Protein AF-0000000080646932 (afdb_homodimer)

Radius of gyration: 23.64 Å; Cα contacts (8 Å, |Δi|>4): 1226; chains: 2; bounding box: 47×70×64 Å

Secondary structure (DSSP, 8-state):
--EEEEEEE-SSEEEEEEEETTTTEESS--EEEEPPSS--HHHHHHHHHHHHHHTTPPTT--EEEEESS-EETTEE---SSS-GGGTT-BHHHHHHHHH----EEEEHHHHHHHHHHHTSTTTT--SEEEEEEESSSEEEEEEETTEEETT--GGG-EETTEETHHHHSHHHHHHTT--HHHHHHHHHHHHHHHHHHH--SEEEEESGGGGGGGGTGGG---SS-EEE-SSGGGHHHHHHHHHHHHT-/--EEEEEEE-SSEEEEEEEETTT--BSS--EEEEPPSS--HHHHHHHHHHHHHHTTPPTT--EEEEESS-EETTEE---SSS-GGGTT-BHHHHHHHHH----EEEEHHHHHHHHHHHTSTTTT--SEEEEEEESSSEEEEEEETTEEETT--GGG-EETTEETHHHHSHHHHHHTT--HHHHHHHHHHHHHHHHHHH--SEEEEESGGGGGGGGTGGG---SS-EEE-SSGGGHHHHHHHHHHHHT-

Sequence (496 aa):
MALAFGVDVGGSGIKGALVDLETGELAQERQKIKTPIPATPKAVAEVIGELIRKCEVPEGTPIGVALPAPQRHGTVMFMANLDQSWVGVNVCDAIEKYTGYKVRSVNDADAAGYAEVAYGAAKDNHGVVIVTTLGTGIGSALVVDGVLVPNTELGHIEIDGHDAEQKAAASVREKKKLSWDKWAKRLQKYYSTLQMLFTPDLFVVGGGVSRHHEKFLPKLDLKTPIKPAELRNTAGIVGAAILAAKDKMALAFGVDVGGSGIKGALVDLETGELAQERQKIKTPIPATPKAVAEVIGELIRKCEVPEGTPIGVALPAPQRHGTVMFMANLDQSWVGVNVCDAIEKYTGYKVRSVNDADAAGYAEVAYGAAKDNHGVVIVTTLGTGIGSALVVDGVLVPNTELGHIEIDGHDAEQKAAASVREKKKLSWDKWAKRLQKYYSTLQMLFTPDLFVVGGGVSRHHEKFLPKLDLKTPIKPAELRNTAGIVGAAILAAKDK

InterPro domains:
  IPR000600 ROK family [PF00480] (5-161)
  IPR000600 ROK family [PTHR18964] (4-161)
  IPR043129 ATPase, nucleotide binding domain [SSF53067] (3-245)

pLDDT: mean 96.82, std 3.85, range [59.06, 98.88]

Nearest PDB structures (foldseek):
  1woq-assembly2_B  TM=9.265E-01  e=1.855E-34  Arthrobacter sp. KM
  5nck-assembly1_B  TM=8.234E-01  e=1.444E-19  Fusobacterium nucleatum
  5f7q-assembly1_J  TM=8.343E-01  e=3.628E-16  Listeria monocytogenes EGD-e
  5f7q-assembly1_C  TM=8.175E-01  e=3.034E-15  Listeria monocytogenes EGD-e
  5f7p-assembly1_A  TM=8.030E-01  e=5.587E-14  Listeria monocytogenes EGD-e

Structure (mmCIF, N/CA/C/O backbone):
data_AF-0000000080646932-model_v1
#
loop_
_entity.id
_entity.type
_entity.pdbx_description
1 polymer 'Polyphosphate glucokinase'
#
loop_
_atom_site.group_PDB
_atom_site.id
_atom_site.type_symbol
_atom_site.label_atom_id
_atom_site.label_alt_id
_atom_site.label_comp_id
_atom_site.label_asym_id
_atom_site.label_entity_id
_atom_site.label_seq_id
_atom_site.pdbx_PDB_ins_code
_atom_site.Cartn_x
_atom_site.Cartn_y
_atom_site.Cartn_z
_atom_site.occupancy
_atom_site.B_iso_or_equiv
_atom_site.auth_seq_id
_atom_site.auth_comp_id
_atom_site.auth_asym_id
_atom_site.auth_atom_id
_atom_site.pdbx_PDB_model_num
ATOM 1 N N . MET A 1 1 ? 6.277 8.961 32.375 1 67.75 1 MET A N 1
ATOM 2 C CA . MET A 1 1 ? 5.387 8.914 31.234 1 67.75 1 MET A CA 1
ATOM 3 C C . MET A 1 1 ? 6.16 9.148 29.938 1 67.75 1 MET A C 1
ATOM 5 O O . MET A 1 1 ? 6.996 10.047 29.859 1 67.75 1 MET A O 1
ATOM 9 N N . ALA A 1 2 ? 5.984 8.141 28.922 1 90 2 ALA A N 1
ATOM 10 C CA . ALA A 1 2 ? 6.75 8.328 27.688 1 90 2 ALA A CA 1
ATOM 11 C C . ALA A 1 2 ? 6.117 9.391 26.797 1 90 2 ALA A C 1
ATOM 13 O O . ALA A 1 2 ? 4.914 9.344 26.516 1 90 2 ALA A O 1
ATOM 14 N N . LEU A 1 3 ? 6.758 10.594 26.688 1 96.75 3 LEU A N 1
ATOM 15 C CA . LEU A 1 3 ? 6.258 11.734 25.922 1 96.75 3 LEU A CA 1
ATOM 16 C C . LEU A 1 3 ? 6.996 11.867 24.594 1 96.75 3 LEU A C 1
ATOM 18 O O . LEU A 1 3 ? 8.148 11.453 24.484 1 96.75 3 LEU A O 1
ATOM 22 N N . ALA A 1 4 ? 6.258 12.375 23.688 1 98.56 4 ALA A N 1
ATOM 23 C CA . ALA A 1 4 ? 6.816 12.844 22.422 1 98.56 4 ALA A CA 1
ATOM 24 C C . ALA A 1 4 ? 6.133 14.133 21.969 1 98.56 4 ALA A C 1
ATOM 26 O O . ALA A 1 4 ? 5.047 14.469 22.438 1 98.56 4 ALA A O 1
ATOM 27 N N . PHE A 1 5 ? 6.801 14.891 21.234 1 98.69 5 PHE A N 1
ATOM 28 C CA . PHE A 1 5 ? 6.258 16.141 20.719 1 98.69 5 PHE A CA 1
ATOM 29 C C . PHE A 1 5 ? 5.906 16.016 19.25 1 98.69 5 PHE A C 1
ATOM 31 O O . PHE A 1 5 ? 6.723 15.562 18.438 1 98.69 5 PHE A O 1
ATOM 38 N N . GLY A 1 6 ? 4.664 16.328 18.891 1 98.81 6 GLY A N 1
ATOM 39 C CA . GLY A 1 6 ? 4.215 16.297 17.5 1 98.81 6 GLY A CA 1
ATOM 40 C C . GLY A 1 6 ? 3.943 17.688 16.938 1 98.81 6 GLY A C 1
ATOM 41 O O . GLY A 1 6 ? 3.422 18.547 17.641 1 98.81 6 GLY A O 1
ATOM 42 N N . VAL A 1 7 ? 4.34 17.891 15.734 1 98.81 7 VAL A N 1
ATOM 43 C CA . VAL A 1 7 ? 4.062 19.109 14.992 1 98.81 7 VAL A CA 1
ATOM 44 C C . VAL A 1 7 ? 3.311 18.781 13.711 1 98.81 7 VAL A C 1
ATOM 46 O O . VAL A 1 7 ? 3.695 17.859 12.977 1 98.81 7 VAL A O 1
ATOM 49 N N . ASP A 1 8 ? 2.254 19.438 13.461 1 98.44 8 ASP A N 1
ATOM 50 C CA . ASP A 1 8 ? 1.475 19.344 12.234 1 98.44 8 ASP A CA 1
ATOM 51 C C . ASP A 1 8 ? 1.562 20.625 11.414 1 98.44 8 ASP A C 1
ATOM 53 O O . ASP A 1 8 ? 1.008 21.656 11.805 1 98.44 8 ASP A O 1
ATOM 57 N N . VAL A 1 9 ? 2.215 20.594 10.32 1 98.19 9 VAL A N 1
ATOM 58 C CA . VAL A 1 9 ? 2.422 21.75 9.469 1 98.19 9 VAL A CA 1
ATOM 59 C C . VAL A 1 9 ? 1.3 21.844 8.438 1 98.19 9 VAL A C 1
ATOM 61 O O . VAL A 1 9 ? 1.138 20.953 7.605 1 98.19 9 VAL A O 1
ATOM 64 N N . GLY A 1 10 ? 0.537 22.859 8.492 1 94.31 10 GLY A N 1
ATOM 65 C CA . GLY A 1 10 ? -0.509 23.141 7.52 1 94.31 10 GLY A CA 1
ATOM 66 C C . GLY A 1 10 ? -0.288 24.422 6.746 1 94.31 10 GLY A C 1
ATOM 67 O O . GLY A 1 10 ? 0.668 25.156 7.012 1 94.31 10 GLY A O 1
ATOM 68 N N . GLY A 1 11 ? -1.169 24.641 5.781 1 90.38 11 GLY A N 1
ATOM 69 C CA . GLY A 1 11 ? -1.072 25.844 4.977 1 90.38 11 GLY A CA 1
ATOM 70 C C . GLY A 1 11 ? -1.413 27.109 5.746 1 90.38 11 GLY A C 1
ATOM 71 O O . GLY A 1 11 ? -0.863 28.188 5.473 1 90.38 11 GLY A O 1
ATOM 72 N N . SER A 1 12 ? -2.248 27.062 6.727 1 91.75 12 SER A N 1
ATOM 73 C CA . SER A 1 12 ? -2.736 28.234 7.43 1 91.75 12 SER A CA 1
ATOM 74 C C . SER A 1 12 ? -2.135 28.328 8.828 1 91.75 12 SER A C 1
ATOM 76 O O . SER A 1 12 ? -2.143 29.406 9.438 1 91.75 12 SER A O 1
ATOM 78 N N . GLY A 1 13 ? -1.638 27.188 9.25 1 96.62 13 GLY A N 1
ATOM 79 C CA . GLY A 1 13 ? -1.082 27.188 10.594 1 96.62 13 GLY A CA 1
ATOM 80 C C . GLY A 1 13 ? -0.232 25.969 10.883 1 96.62 13 GLY A C 1
ATOM 81 O O . GLY A 1 13 ? -0.413 24.906 10.266 1 96.62 13 GLY A O 1
ATOM 82 N N . ILE A 1 14 ? 0.621 26.141 11.75 1 98.44 14 ILE A N 1
ATOM 83 C CA . ILE A 1 14 ? 1.474 25.078 12.273 1 98.44 14 ILE A CA 1
ATOM 84 C C . ILE A 1 14 ? 1.146 24.828 13.742 1 98.44 14 ILE A C 1
ATOM 86 O O . ILE A 1 14 ? 1.17 25.766 14.562 1 98.44 14 ILE A O 1
ATOM 90 N N . LYS A 1 15 ? 0.752 23.562 14.062 1 98.31 15 LYS A N 1
ATOM 91 C CA . LYS A 1 15 ? 0.301 23.203 15.406 1 98.31 15 LYS A CA 1
ATOM 92 C C . LYS A 1 15 ? 1.26 22.219 16.062 1 98.31 15 LYS A C 1
ATOM 94 O O . LYS A 1 15 ? 1.889 21.406 15.375 1 98.31 15 LYS A O 1
ATOM 99 N N . GLY A 1 16 ? 1.363 22.344 17.344 1 98.56 16 GLY A N 1
ATOM 100 C CA . GLY A 1 16 ? 2.225 21.422 18.078 1 98.56 16 GLY A CA 1
ATOM 101 C C . GLY A 1 16 ? 1.773 21.188 19.5 1 98.56 16 GLY A C 1
ATOM 102 O O . GLY A 1 16 ? 1.128 22.047 20.109 1 98.56 16 GLY A O 1
ATOM 103 N N . ALA A 1 17 ? 2.096 20.047 19.969 1 98.62 17 ALA A N 1
ATOM 104 C CA . ALA A 1 17 ? 1.792 19.719 21.359 1 98.62 17 ALA A CA 1
ATOM 105 C C . ALA A 1 17 ? 2.568 18.484 21.812 1 98.62 17 ALA A C 1
ATOM 107 O O . ALA A 1 17 ? 2.979 17.656 21 1 98.62 17 ALA A O 1
ATOM 108 N N . LEU A 1 18 ? 2.77 18.391 23.109 1 98.44 18 LEU A N 1
ATOM 109 C CA . LEU A 1 18 ? 3.264 17.156 23.719 1 98.44 18 LEU A CA 1
ATOM 110 C C . LEU A 1 18 ? 2.176 16.094 23.734 1 98.44 18 LEU A C 1
ATOM 112 O O . LEU A 1 18 ? 1.009 16.391 24 1 98.44 18 LEU A O 1
ATOM 116 N N . VAL A 1 19 ? 2.57 14.859 23.469 1 98.5 19 VAL A N 1
ATOM 117 C CA . VAL A 1 19 ? 1.638 13.742 23.406 1 98.5 19 VAL A CA 1
ATOM 118 C C . VAL A 1 19 ? 2.047 12.664 24.406 1 98.5 19 VAL A C 1
ATOM 120 O O . VAL A 1 19 ? 3.221 12.297 24.484 1 98.5 19 VAL A O 1
ATOM 123 N N . ASP A 1 20 ? 1.083 12.242 25.219 1 98 20 ASP A N 1
ATOM 124 C CA . ASP A 1 20 ? 1.279 11.055 26.047 1 98 20 ASP A CA 1
ATOM 125 C C . ASP A 1 20 ? 1.264 9.781 25.203 1 98 20 ASP A C 1
ATOM 127 O O . ASP A 1 20 ? 0.226 9.406 24.656 1 98 20 ASP A O 1
ATOM 131 N N . LEU A 1 21 ? 2.344 9.031 25.156 1 97.5 21 LEU A N 1
ATOM 132 C CA . LEU A 1 21 ? 2.504 7.922 24.219 1 97.5 21 LEU A CA 1
ATOM 133 C C . LEU A 1 21 ? 1.759 6.688 24.719 1 97.5 21 LEU A C 1
ATOM 135 O O . LEU A 1 21 ? 1.559 5.73 23.969 1 97.5 21 LEU A O 1
ATOM 139 N N . GLU A 1 22 ? 1.336 6.684 25.875 1 96.44 22 GLU A N 1
ATOM 140 C CA . GLU A 1 22 ? 0.562 5.562 26.406 1 96.44 22 GLU A CA 1
ATOM 141 C C . GLU A 1 22 ? -0.905 5.664 26 1 96.44 22 GLU A C 1
ATOM 143 O O . GLU A 1 22 ? -1.52 4.664 25.625 1 96.44 22 GLU A O 1
ATOM 148 N N . THR A 1 23 ? -1.394 6.91 26.016 1 96.19 23 THR A N 1
ATOM 149 C CA . THR A 1 23 ? -2.826 7.09 25.812 1 96.19 23 THR A CA 1
ATOM 150 C C . THR A 1 23 ? -3.109 7.66 24.422 1 96.19 23 THR A C 1
ATOM 152 O O . THR A 1 23 ? -4.234 7.574 23.938 1 96.19 23 THR A O 1
ATOM 155 N N . GLY A 1 24 ? -2.154 8.312 23.844 1 96.69 24 GLY A N 1
ATOM 156 C CA . GLY A 1 24 ? -2.371 9 22.578 1 96.69 24 GLY A CA 1
ATOM 157 C C . GLY A 1 24 ? -3.045 10.352 22.75 1 96.69 24 GLY A C 1
ATOM 158 O O . GLY A 1 24 ? -3.471 10.969 21.766 1 96.69 24 GLY A O 1
ATOM 159 N N . GLU A 1 25 ? -3.107 10.82 23.984 1 97.38 25 GLU A N 1
ATOM 160 C CA . GLU A 1 25 ? -3.736 12.102 24.266 1 97.38 25 GLU A CA 1
ATOM 161 C C . GLU A 1 25 ? -2.699 13.227 24.328 1 97.38 25 GLU A C 1
ATOM 163 O O . GLU A 1 25 ? -1.539 12.984 24.672 1 97.38 25 GLU A O 1
ATOM 168 N N . LEU A 1 26 ? -3.17 14.422 24 1 97.81 26 LEU A N 1
ATOM 169 C CA . LEU A 1 26 ? -2.295 15.57 24.188 1 97.81 26 LEU A CA 1
ATOM 170 C C . LEU A 1 26 ? -2.01 15.781 25.672 1 97.81 26 LEU A C 1
ATOM 172 O O . LEU A 1 26 ? -2.924 15.734 26.5 1 97.81 26 LEU A O 1
ATOM 176 N N . ALA A 1 27 ? -0.793 15.984 25.984 1 96.81 27 ALA A N 1
ATOM 177 C CA . ALA A 1 27 ? -0.388 16.188 27.375 1 96.81 27 ALA A CA 1
ATOM 178 C C . ALA A 1 27 ? -0.479 17.672 27.75 1 96.81 27 ALA A C 1
ATOM 180 O O . ALA A 1 27 ? -0.272 18.031 28.906 1 96.81 27 ALA A O 1
ATOM 181 N N . GLN A 1 28 ? -0.769 18.531 26.812 1 95.88 28 GLN A N 1
ATOM 182 C CA . GLN A 1 28 ? -0.961 19.969 26.969 1 95.88 28 GLN A CA 1
ATOM 183 C C . GLN A 1 28 ? -1.834 20.531 25.844 1 95.88 28 GLN A C 1
ATOM 185 O O . GLN A 1 28 ? -2.119 19.828 24.875 1 95.88 28 GLN A O 1
ATOM 190 N N . GLU A 1 29 ? -2.26 21.703 26.094 1 95.5 29 GLU A N 1
ATOM 191 C CA . GLU A 1 29 ? -2.986 22.375 25.016 1 95.5 29 GLU A CA 1
ATOM 192 C C . GLU A 1 29 ? -2.098 22.578 23.797 1 95.5 29 GLU A C 1
ATOM 194 O O . GLU A 1 29 ? -0.927 22.938 23.922 1 95.5 29 GLU A O 1
ATOM 199 N N . ARG A 1 30 ? -2.631 22.297 22.688 1 96.12 30 ARG A N 1
ATOM 200 C CA . ARG A 1 30 ? -1.849 22.5 21.484 1 96.12 30 ARG A CA 1
ATOM 201 C C . ARG A 1 30 ? -1.6 23.984 21.234 1 96.12 30 ARG A C 1
ATOM 203 O O . ARG A 1 30 ? -2.445 24.828 21.547 1 96.12 30 ARG A O 1
ATOM 210 N N . GLN A 1 31 ? -0.536 24.312 20.719 1 98.12 31 GLN A N 1
ATOM 211 C CA . GLN A 1 31 ? -0.184 25.656 20.281 1 98.12 31 GLN A CA 1
ATOM 212 C C . GLN A 1 31 ? -0.237 25.766 18.766 1 98.12 31 GLN A C 1
ATOM 214 O O . GLN A 1 31 ? 0.05 24.812 18.062 1 98.12 31 GLN A O 1
ATOM 219 N N . LYS A 1 32 ? -0.65 26.906 18.344 1 97.94 32 LYS A N 1
ATOM 220 C CA . LYS A 1 32 ? -0.743 27.156 16.906 1 97.94 32 LYS A CA 1
ATOM 221 C C . LYS A 1 32 ? -0.047 28.469 16.531 1 97.94 32 LYS A C 1
ATOM 223 O O . LYS A 1 32 ? -0.224 29.484 17.219 1 97.94 32 LYS A O 1
ATOM 228 N N . ILE A 1 33 ? 0.785 28.422 15.57 1 98.5 33 ILE A N 1
ATOM 229 C CA . ILE A 1 33 ? 1.42 29.594 14.984 1 98.5 33 ILE A CA 1
ATOM 230 C C . ILE A 1 33 ? 1.079 29.672 13.492 1 98.5 33 ILE A C 1
ATOM 232 O O . ILE A 1 33 ? 1.055 28.656 12.805 1 98.5 33 ILE A O 1
ATOM 236 N N . LYS A 1 34 ? 0.828 30.875 13.023 1 98.12 34 LYS A N 1
ATOM 237 C CA . LYS A 1 34 ? 0.488 31.062 11.617 1 98.12 34 LYS A CA 1
ATOM 238 C C . LYS A 1 34 ? 1.612 30.578 10.711 1 98.12 34 LYS A C 1
ATOM 240 O O . LYS A 1 34 ? 2.789 30.828 10.977 1 98.12 34 LYS A O 1
ATOM 245 N N . THR A 1 35 ? 1.241 29.844 9.672 1 98 35 THR A N 1
ATOM 246 C CA . THR A 1 35 ? 2.238 29.438 8.68 1 98 35 THR A CA 1
ATOM 247 C C . THR A 1 35 ? 2.867 30.656 8.023 1 98 35 THR A C 1
ATOM 249 O O . THR A 1 35 ? 2.156 31.547 7.562 1 98 35 THR A O 1
ATOM 252 N N . PRO A 1 36 ? 4.098 30.734 8.023 1 98.12 36 PRO A N 1
ATOM 253 C CA . PRO A 1 36 ? 4.75 31.891 7.418 1 98.12 36 PRO A CA 1
ATOM 254 C C . PRO A 1 36 ? 4.516 31.984 5.91 1 98.12 36 PRO A C 1
ATOM 256 O O . PRO A 1 36 ? 4.27 30.969 5.258 1 98.12 36 PRO A O 1
ATOM 259 N N . ILE A 1 37 ? 4.645 33.188 5.398 1 96.56 37 ILE A N 1
ATOM 260 C CA . ILE A 1 37 ? 4.531 33.438 3.965 1 96.56 37 ILE A CA 1
ATOM 261 C C . ILE A 1 37 ? 5.738 34.25 3.486 1 96.56 37 ILE A C 1
ATOM 263 O O . ILE A 1 37 ? 5.941 35.375 3.902 1 96.56 37 ILE A O 1
ATOM 267 N N . PRO A 1 38 ? 6.473 33.75 2.619 1 96.94 38 PRO A N 1
ATOM 268 C CA . PRO A 1 38 ? 6.355 32.406 2.039 1 96.94 38 PRO A CA 1
ATOM 269 C C . PRO A 1 38 ? 6.711 31.297 3.031 1 96.94 38 PRO A C 1
ATOM 271 O O . PRO A 1 38 ? 7.492 31.531 3.957 1 96.94 38 PRO A O 1
ATOM 274 N N . ALA A 1 39 ? 6.18 30.125 2.857 1 98.12 39 ALA A N 1
ATOM 275 C CA . ALA A 1 39 ? 6.41 28.984 3.746 1 98.12 39 ALA A CA 1
ATOM 276 C C . ALA A 1 39 ? 7.648 28.203 3.32 1 98.12 39 ALA A C 1
ATOM 278 O O . ALA A 1 39 ? 7.559 27 3.027 1 98.12 39 ALA A O 1
ATOM 279 N N . THR A 1 40 ? 8.773 28.797 3.357 1 98.44 40 THR A N 1
ATOM 280 C CA . THR A 1 40 ? 10.039 28.188 2.977 1 98.44 40 THR A CA 1
ATOM 281 C C . THR A 1 40 ? 10.516 27.219 4.059 1 98.44 40 THR A C 1
ATOM 283 O O . THR A 1 40 ? 10.039 27.266 5.191 1 98.44 40 THR A O 1
ATOM 286 N N . PRO A 1 41 ? 11.477 26.359 3.699 1 98.5 41 PRO A N 1
ATOM 287 C CA . PRO A 1 41 ? 12.031 25.469 4.711 1 98.5 41 PRO A CA 1
ATOM 288 C C . PRO A 1 41 ? 12.57 26.203 5.93 1 98.5 41 PRO A C 1
ATOM 290 O O . PRO A 1 41 ? 12.297 25.812 7.066 1 98.5 41 PRO A O 1
ATOM 293 N N . LYS A 1 42 ? 13.266 27.312 5.711 1 98.62 42 LYS A N 1
ATOM 294 C CA . LYS A 1 42 ? 13.812 28.078 6.82 1 98.62 42 LYS A CA 1
ATOM 295 C C . LYS A 1 42 ? 12.703 28.672 7.676 1 98.62 42 LYS A C 1
ATOM 297 O O . LYS A 1 42 ? 12.703 28.516 8.898 1 98.62 42 LYS A O 1
ATOM 302 N N . ALA A 1 43 ? 11.758 29.297 7 1 98.69 43 ALA A N 1
ATOM 303 C CA . ALA A 1 43 ? 10.68 29.984 7.715 1 98.69 43 ALA A CA 1
ATOM 304 C C . ALA A 1 43 ? 9.867 29 8.547 1 98.69 43 ALA A C 1
ATOM 306 O O . ALA A 1 43 ? 9.539 29.266 9.703 1 98.69 43 ALA A O 1
ATOM 307 N N . VAL A 1 44 ? 9.547 27.875 7.969 1 98.69 44 VAL A N 1
ATOM 308 C CA . VAL A 1 44 ? 8.773 26.844 8.656 1 98.69 44 VAL A CA 1
ATOM 309 C C . VAL A 1 44 ? 9.594 26.25 9.797 1 98.69 44 VAL A C 1
ATOM 311 O O . VAL A 1 44 ? 9.078 26.047 10.898 1 98.69 44 VAL A O 1
ATOM 314 N N . ALA A 1 45 ? 10.859 26 9.547 1 98.69 45 ALA A N 1
ATOM 315 C CA . ALA A 1 45 ? 11.734 25.469 10.586 1 98.69 45 ALA A CA 1
ATOM 316 C C . ALA A 1 45 ? 11.773 26.391 11.805 1 98.69 45 ALA A C 1
ATOM 318 O O . ALA A 1 45 ? 11.703 25.938 12.945 1 98.69 45 ALA A O 1
ATOM 319 N N . GLU A 1 46 ? 11.859 27.641 11.547 1 98.62 46 GLU A N 1
ATOM 320 C CA . GLU A 1 46 ? 11.922 28.609 12.633 1 98.62 46 GLU A CA 1
ATOM 321 C C . GLU A 1 46 ? 10.641 28.609 13.453 1 98.62 46 GLU A C 1
ATOM 323 O O . GLU A 1 46 ? 10.68 28.719 14.68 1 98.62 46 GLU A O 1
ATOM 328 N N . VAL A 1 47 ? 9.531 28.484 12.766 1 98.75 47 VAL A N 1
ATOM 329 C CA . VAL A 1 47 ? 8.25 28.391 13.461 1 98.75 47 VAL A CA 1
ATOM 330 C C . VAL A 1 47 ? 8.203 27.125 14.312 1 98.75 47 VAL A C 1
ATOM 332 O O . VAL A 1 47 ? 7.742 27.156 15.461 1 98.75 47 VAL A O 1
ATOM 335 N N . ILE A 1 48 ? 8.688 26 13.805 1 98.75 48 ILE A N 1
ATOM 336 C CA . ILE A 1 48 ? 8.734 24.75 14.539 1 98.75 48 ILE A CA 1
ATOM 337 C C . ILE A 1 48 ? 9.594 24.922 15.789 1 98.75 48 ILE A C 1
ATOM 339 O O . ILE A 1 48 ? 9.211 24.484 16.875 1 98.75 48 ILE A O 1
ATOM 343 N N . GLY A 1 49 ? 10.742 25.594 15.625 1 98.5 49 GLY A N 1
ATOM 344 C CA . GLY A 1 49 ? 11.586 25.891 16.781 1 98.5 49 GLY A CA 1
ATOM 345 C C . GLY A 1 49 ? 10.883 26.719 17.828 1 98.5 49 GLY A C 1
ATOM 346 O O . GLY A 1 49 ? 11.016 26.453 19.031 1 98.5 49 GLY A O 1
ATOM 347 N N . GLU A 1 50 ? 10.195 27.688 17.312 1 98.56 50 GLU A N 1
ATOM 348 C CA . GLU A 1 50 ? 9.43 28.531 18.234 1 98.56 50 GLU A CA 1
ATOM 349 C C . GLU A 1 50 ? 8.398 27.734 19.016 1 98.56 50 GLU A C 1
ATOM 351 O O . GLU A 1 50 ? 8.227 27.922 20.219 1 98.56 50 GLU A O 1
ATOM 356 N N . LEU A 1 51 ? 7.715 26.812 18.328 1 98.62 51 LEU A N 1
ATOM 357 C CA . LEU A 1 51 ? 6.723 25.953 18.969 1 98.62 51 LEU A CA 1
ATOM 358 C C . LEU A 1 51 ? 7.363 25.094 20.062 1 98.62 51 LEU A C 1
ATOM 360 O O . LEU A 1 51 ? 6.812 24.938 21.141 1 98.62 51 LEU A O 1
ATOM 364 N N . ILE A 1 52 ? 8.508 24.531 19.734 1 98.25 52 ILE A N 1
ATOM 365 C CA . ILE A 1 52 ? 9.227 23.656 20.672 1 98.25 52 ILE A CA 1
ATOM 366 C C . ILE A 1 52 ? 9.578 24.438 21.938 1 98.25 52 ILE A C 1
ATOM 368 O O . ILE A 1 52 ? 9.398 23.938 23.047 1 98.25 52 ILE A O 1
ATOM 372 N N . ARG A 1 53 ? 10 25.688 21.781 1 97.69 53 ARG A N 1
ATOM 373 C CA . ARG A 1 53 ? 10.367 26.531 22.922 1 97.69 53 ARG A CA 1
ATOM 374 C C . ARG A 1 53 ? 9.133 26.969 23.703 1 97.69 53 ARG A C 1
ATOM 376 O O . ARG A 1 53 ? 9.117 26.891 24.938 1 97.69 53 ARG A O 1
ATOM 383 N N . LYS A 1 54 ? 8.156 27.359 22.938 1 97.38 54 LYS A N 1
ATOM 384 C CA . LYS A 1 54 ? 6.922 27.828 23.562 1 97.38 54 LYS A CA 1
ATOM 385 C C . LYS A 1 54 ? 6.273 26.734 24.406 1 97.38 54 LYS A C 1
ATOM 387 O O . LYS A 1 54 ? 5.707 27.016 25.469 1 97.38 54 LYS A O 1
ATOM 392 N N . CYS A 1 55 ? 6.363 25.5 23.953 1 97.81 55 CYS A N 1
A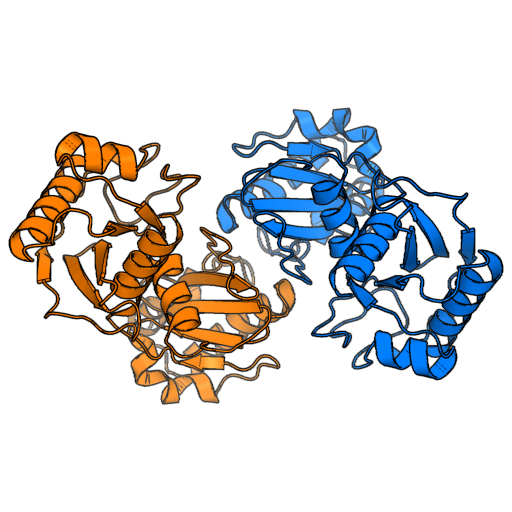TOM 393 C CA . CYS A 1 55 ? 5.742 24.375 24.641 1 97.81 55 CYS A CA 1
ATOM 394 C C . CYS A 1 55 ? 6.68 23.797 25.703 1 97.81 55 CYS A C 1
ATOM 396 O O . CYS A 1 55 ? 6.348 22.797 26.359 1 97.81 55 CYS A O 1
ATOM 398 N N . GLU A 1 56 ? 7.855 24.359 25.859 1 97.12 56 GLU A N 1
ATOM 399 C CA . GLU A 1 56 ? 8.844 23.922 26.828 1 97.12 56 GLU A CA 1
ATOM 400 C C . GLU A 1 56 ? 9.102 22.422 26.734 1 97.12 56 GLU A C 1
ATOM 402 O O . GLU A 1 56 ? 9.047 21.703 27.734 1 97.12 56 GLU A O 1
ATOM 407 N N . VAL A 1 57 ? 9.32 21.969 25.547 1 97.44 57 VAL A N 1
ATOM 408 C CA . VAL A 1 57 ? 9.547 20.547 25.281 1 97.44 57 V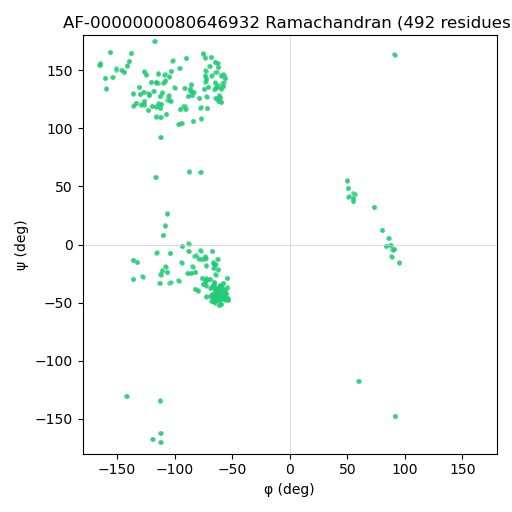AL A CA 1
ATOM 409 C C . VAL A 1 57 ? 10.812 20.094 26 1 97.44 57 VAL A C 1
ATOM 411 O O . VAL A 1 57 ? 11.891 20.656 25.781 1 97.44 57 VAL A O 1
ATOM 414 N N . PRO A 1 58 ? 10.711 19.062 26.781 1 96.12 58 PRO A N 1
ATOM 415 C CA . PRO A 1 58 ? 11.898 18.609 27.5 1 96.12 58 PRO A CA 1
ATOM 416 C C . PRO A 1 58 ? 13 18.094 26.578 1 96.12 58 PRO A C 1
ATOM 418 O O . PRO A 1 58 ? 12.711 17.516 25.531 1 96.12 58 PRO A O 1
ATOM 421 N N . GLU A 1 59 ? 14.203 18.297 27.047 1 93.94 59 GLU A N 1
ATOM 422 C CA . GLU A 1 59 ? 15.344 17.766 26.312 1 93.94 59 GLU A CA 1
ATOM 423 C C . GLU A 1 59 ? 15.242 16.25 26.125 1 93.94 59 GLU A C 1
ATOM 425 O O . GLU A 1 59 ? 14.859 15.547 27.062 1 93.94 59 GLU A O 1
ATOM 430 N N . GLY A 1 60 ? 15.586 15.797 25.016 1 94.06 60 GLY A N 1
ATOM 431 C CA . GLY A 1 60 ? 15.594 14.367 24.766 1 94.06 60 GLY A CA 1
ATOM 432 C C . GLY A 1 60 ? 14.258 13.844 24.281 1 94.06 60 GLY A C 1
ATOM 433 O O . GLY A 1 60 ? 14.141 12.68 23.891 1 94.06 60 GLY A O 1
ATOM 434 N N . THR A 1 61 ? 13.234 14.672 24.344 1 97.06 61 THR A N 1
ATOM 435 C CA . THR A 1 61 ? 11.914 14.289 23.859 1 97.06 61 THR A CA 1
ATOM 436 C C . THR A 1 61 ? 11.945 14.055 22.359 1 97.06 61 THR A C 1
ATOM 438 O O . THR A 1 61 ? 12.453 14.891 21.594 1 97.06 61 THR A O 1
ATOM 441 N N . PRO A 1 62 ? 11.469 12.852 21.906 1 98.19 62 PRO A N 1
ATOM 442 C CA . PRO A 1 62 ? 11.336 12.688 20.453 1 98.19 62 PRO A CA 1
ATOM 443 C C . PRO A 1 62 ? 10.422 13.734 19.812 1 98.19 62 PRO A C 1
ATOM 445 O O . PRO A 1 62 ? 9.383 14.07 20.391 1 98.19 62 PRO A O 1
ATOM 448 N N . ILE A 1 63 ? 10.836 14.273 18.688 1 98.62 63 ILE A N 1
ATOM 449 C CA . ILE A 1 63 ? 10.055 15.297 18 1 98.62 63 ILE A CA 1
ATOM 450 C C . ILE A 1 63 ? 9.688 14.812 16.609 1 98.62 63 ILE A C 1
ATOM 452 O O . ILE A 1 63 ? 10.562 14.492 15.805 1 98.62 63 ILE A O 1
ATOM 456 N N . GLY A 1 64 ? 8.367 14.711 16.359 1 98.75 64 GLY A N 1
ATOM 457 C CA . GLY A 1 64 ? 7.852 14.352 15.055 1 98.75 64 GLY A CA 1
ATOM 458 C C . GLY A 1 64 ? 7.199 15.516 14.328 1 98.75 64 GLY A C 1
ATOM 459 O O . GLY A 1 64 ? 6.512 16.328 14.945 1 98.75 64 GLY A O 1
ATOM 460 N N . VAL A 1 65 ? 7.391 15.617 13.023 1 98.75 65 VAL A N 1
ATOM 461 C CA . VAL A 1 65 ? 6.832 16.688 12.203 1 98.75 65 VAL A CA 1
ATOM 462 C C . VAL A 1 65 ? 6.055 16.094 11.031 1 98.75 65 VAL A C 1
ATOM 464 O O . VAL A 1 65 ? 6.609 15.336 10.234 1 98.75 65 VAL A O 1
ATOM 467 N N . ALA A 1 66 ? 4.828 16.375 10.953 1 98.56 66 ALA A N 1
ATOM 468 C CA . ALA A 1 66 ? 3.992 16.016 9.812 1 98.56 66 ALA A CA 1
ATOM 469 C C . ALA A 1 66 ? 3.973 17.141 8.766 1 98.56 66 ALA A C 1
ATOM 471 O O . ALA A 1 66 ? 3.596 18.266 9.07 1 98.56 66 ALA A O 1
ATOM 472 N N . LEU A 1 67 ? 4.406 16.875 7.605 1 98.31 67 LEU A N 1
ATOM 473 C CA . LEU A 1 67 ? 4.461 17.828 6.492 1 98.31 67 LEU A CA 1
ATOM 474 C C . LEU A 1 67 ? 3.539 17.375 5.359 1 98.31 67 LEU A C 1
ATOM 476 O O . LEU A 1 67 ? 3.48 16.203 5.027 1 98.31 67 LEU A O 1
ATOM 480 N N . PRO A 1 68 ? 2.799 18.344 4.73 1 96.81 68 PRO A N 1
ATOM 481 C CA . PRO A 1 68 ? 1.861 17.984 3.662 1 96.81 68 PRO A CA 1
ATOM 482 C C . PRO A 1 68 ? 2.559 17.703 2.332 1 96.81 68 PRO A C 1
ATOM 484 O O . PRO A 1 68 ? 2.262 18.359 1.328 1 96.81 68 PRO A O 1
ATOM 487 N N . ALA A 1 69 ? 3.432 16.656 2.314 1 97.06 69 ALA A N 1
ATOM 488 C CA . ALA A 1 69 ? 4.16 16.297 1.101 1 97.06 69 ALA A CA 1
ATOM 489 C C . ALA A 1 69 ? 4.684 14.859 1.174 1 97.06 69 ALA A C 1
ATOM 491 O O . ALA A 1 69 ? 5.074 14.391 2.244 1 97.06 69 ALA A O 1
ATOM 492 N N . PRO A 1 70 ? 4.656 14.195 0.052 1 97 70 PRO A N 1
ATOM 493 C CA . PRO A 1 70 ? 5.375 12.914 0.033 1 97 70 PRO A CA 1
ATOM 494 C C . PRO A 1 70 ? 6.879 13.086 0.225 1 97 70 PRO A C 1
ATOM 496 O O . PRO A 1 70 ? 7.473 14.023 -0.307 1 97 70 PRO A O 1
ATOM 499 N N . GLN A 1 71 ? 7.445 12.219 1.093 1 96.81 71 GLN A N 1
ATOM 500 C CA . GLN A 1 71 ? 8.859 12.281 1.431 1 96.81 71 GLN A CA 1
ATOM 501 C C . GLN A 1 71 ? 9.539 10.93 1.21 1 96.81 71 GLN A C 1
ATOM 503 O O . GLN A 1 71 ? 9.086 9.906 1.731 1 96.81 71 GLN A O 1
ATOM 508 N N . ARG A 1 72 ? 10.57 10.836 0.418 1 94.62 72 ARG A N 1
ATOM 509 C CA . ARG A 1 72 ? 11.398 9.641 0.356 1 94.62 72 ARG A CA 1
ATOM 510 C C . ARG A 1 72 ? 12.594 9.758 1.296 1 94.62 72 ARG A C 1
ATOM 512 O O . ARG A 1 72 ? 13.539 10.508 1.02 1 94.62 72 ARG A O 1
ATOM 519 N N . HIS A 1 73 ? 12.547 9.094 2.387 1 93.88 73 HIS A N 1
ATOM 520 C CA . HIS A 1 73 ? 13.586 9.156 3.412 1 93.88 73 HIS A CA 1
ATOM 521 C C . HIS A 1 73 ? 13.836 10.594 3.852 1 93.88 73 HIS A C 1
ATOM 523 O O . HIS A 1 73 ? 14.992 11.023 3.953 1 93.88 73 HIS A O 1
ATOM 529 N N . GLY A 1 74 ? 12.742 11.273 3.951 1 95.69 74 GLY A N 1
ATOM 530 C CA . GLY A 1 74 ? 12.82 12.625 4.484 1 95.69 74 GLY A CA 1
ATOM 531 C C . GLY A 1 74 ? 12.93 13.688 3.404 1 95.69 74 GLY A C 1
ATOM 532 O O . GLY A 1 74 ? 12.727 14.875 3.67 1 95.69 74 GLY A O 1
ATOM 533 N N . THR A 1 75 ? 13.258 13.32 2.156 1 97.31 75 THR A N 1
ATOM 534 C CA . THR A 1 75 ? 13.406 14.273 1.062 1 97.31 75 THR A CA 1
ATOM 535 C C . THR A 1 75 ? 12.062 14.508 0.369 1 97.31 75 THR A C 1
ATOM 537 O O . THR A 1 75 ? 11.414 13.555 -0.077 1 97.31 75 THR A O 1
ATOM 540 N N . VAL A 1 76 ? 11.711 15.758 0.245 1 97.88 76 VAL A N 1
ATOM 541 C CA . VAL A 1 76 ? 10.43 16.125 -0.343 1 97.88 76 VAL A CA 1
ATOM 542 C C . VAL A 1 76 ? 10.461 15.883 -1.85 1 97.88 76 VAL A C 1
ATOM 544 O O . VAL A 1 76 ? 11.312 16.422 -2.557 1 97.88 76 VAL A O 1
ATOM 547 N N . MET A 1 77 ? 9.477 15.148 -2.326 1 94.44 77 MET A N 1
ATOM 548 C CA . MET A 1 77 ? 9.453 14.773 -3.738 1 94.44 77 MET A CA 1
ATOM 549 C C . MET A 1 77 ? 8.57 15.719 -4.539 1 94.44 77 MET A C 1
ATOM 551 O O . MET A 1 77 ? 8.797 15.93 -5.73 1 94.44 77 MET A O 1
ATOM 555 N N . PHE A 1 78 ? 7.566 16.234 -3.908 1 92 78 PHE A N 1
ATOM 556 C CA . PHE A 1 78 ? 6.566 17.109 -4.5 1 92 78 PHE A CA 1
ATOM 557 C C . PHE A 1 78 ? 5.945 18.016 -3.439 1 92 78 PHE A C 1
ATOM 559 O O . PHE A 1 78 ? 5.84 17.625 -2.273 1 92 78 PHE A O 1
ATOM 566 N N . MET A 1 79 ? 5.633 19.297 -3.854 1 94.19 79 MET A N 1
ATOM 567 C CA . MET A 1 79 ? 5.012 20.219 -2.904 1 94.19 79 MET A CA 1
ATOM 568 C C . MET A 1 79 ? 3.863 20.984 -3.559 1 94.19 79 MET A C 1
ATOM 570 O O . MET A 1 79 ? 4.066 21.672 -4.559 1 94.19 79 MET A O 1
ATOM 574 N N . ALA A 1 80 ? 2.725 20.797 -3.027 1 87.06 80 ALA A N 1
ATOM 575 C CA . ALA A 1 80 ? 1.548 21.438 -3.605 1 87.06 80 ALA A CA 1
ATOM 576 C C . ALA A 1 80 ? 1.115 22.641 -2.773 1 87.06 80 ALA A C 1
ATOM 578 O O . ALA A 1 80 ? 0.697 23.672 -3.32 1 87.06 80 ALA A O 1
ATOM 579 N N . ASN A 1 81 ? 1.319 22.578 -1.481 1 88.94 81 ASN A N 1
ATOM 580 C CA . ASN A 1 81 ? 0.593 23.469 -0.582 1 88.94 81 ASN A CA 1
ATOM 581 C C . ASN A 1 81 ? 1.52 24.5 0.054 1 88.94 81 ASN A C 1
ATOM 583 O O . ASN A 1 81 ? 1.063 25.547 0.522 1 88.94 81 ASN A O 1
ATOM 587 N N . LEU A 1 82 ? 2.818 24.172 0.11 1 95.19 82 LEU A N 1
ATOM 588 C CA . LEU A 1 82 ? 3.791 25.094 0.684 1 95.19 82 LEU A CA 1
ATOM 589 C C . LEU A 1 82 ? 4.734 25.625 -0.39 1 95.19 82 LEU A C 1
ATOM 591 O O . LEU A 1 82 ? 4.43 25.547 -1.583 1 95.19 82 LEU A O 1
ATOM 595 N N . ASP A 1 83 ? 5.754 26.297 0.122 1 97.44 83 ASP A N 1
ATOM 596 C CA . ASP A 1 83 ? 6.684 26.938 -0.808 1 97.44 83 ASP A CA 1
ATOM 597 C C . ASP A 1 83 ? 7.418 25.891 -1.646 1 97.44 83 ASP A C 1
ATOM 599 O O . ASP A 1 83 ? 7.852 24.859 -1.126 1 97.44 83 ASP A O 1
ATOM 603 N N . GLN A 1 84 ? 7.598 26.141 -2.879 1 97.44 84 GLN A N 1
ATOM 604 C CA . GLN A 1 84 ? 8.18 25.188 -3.824 1 97.44 84 GLN A CA 1
ATOM 605 C C . GLN A 1 84 ? 9.648 24.922 -3.5 1 97.44 84 GLN A C 1
ATOM 607 O O . GLN A 1 84 ? 10.219 23.938 -3.969 1 97.44 84 GLN A O 1
ATOM 612 N N . SER A 1 85 ? 10.242 25.75 -2.686 1 98.06 85 SER A N 1
ATOM 613 C CA . SER A 1 85 ? 11.648 25.578 -2.32 1 98.06 85 SER A CA 1
ATOM 614 C C . SER A 1 85 ? 11.852 24.328 -1.471 1 98.06 85 SER A C 1
ATOM 616 O O . SER A 1 85 ? 12.984 23.922 -1.227 1 98.06 85 SER A O 1
ATOM 618 N N . TRP A 1 86 ? 10.773 23.719 -1.144 1 98.12 86 TRP A N 1
ATOM 619 C CA . TRP A 1 86 ? 10.844 22.484 -0.366 1 98.12 86 TRP A CA 1
ATOM 620 C C . TRP A 1 86 ? 11.273 21.312 -1.241 1 98.12 86 TRP A C 1
ATOM 622 O O . TRP A 1 86 ? 11.781 20.297 -0.738 1 98.12 86 TRP A O 1
ATOM 632 N N . VAL A 1 87 ? 10.969 21.375 -2.482 1 97.56 87 VAL A N 1
ATOM 633 C CA . VAL A 1 87 ? 11.203 20.25 -3.367 1 97.56 87 VAL A CA 1
ATOM 634 C C . VAL A 1 87 ? 12.695 19.906 -3.395 1 97.56 87 VAL A C 1
ATOM 636 O O . VAL A 1 87 ? 13.531 20.781 -3.646 1 97.56 87 VAL A O 1
ATOM 639 N N . GLY A 1 88 ? 13.023 18.656 -3.051 1 97.25 88 GLY A N 1
ATOM 640 C CA . GLY A 1 88 ? 14.398 18.188 -3.045 1 97.25 88 GLY A CA 1
ATOM 641 C C . GLY A 1 88 ? 15.086 18.391 -1.707 1 97.25 88 GLY A C 1
ATOM 642 O O . GLY A 1 88 ? 16.203 17.891 -1.499 1 97.25 88 GLY A O 1
ATOM 643 N N . VAL A 1 89 ? 14.398 19 -0.804 1 97.94 89 VAL A N 1
ATOM 644 C CA . VAL A 1 89 ? 14.977 19.297 0.506 1 97.94 89 VAL A CA 1
ATOM 645 C C . VAL A 1 89 ? 14.664 18.156 1.472 1 97.94 89 VAL A C 1
ATOM 647 O O . VAL A 1 89 ? 13.547 17.625 1.485 1 97.94 89 VAL A O 1
ATOM 650 N N . ASN A 1 90 ? 15.688 17.75 2.199 1 98.44 90 ASN A N 1
ATOM 651 C CA . ASN A 1 90 ? 15.438 16.844 3.322 1 98.44 90 ASN A CA 1
ATOM 652 C C . ASN A 1 90 ? 14.883 17.594 4.527 1 98.44 90 ASN A C 1
ATOM 654 O O . ASN A 1 90 ? 15.547 18.469 5.09 1 98.44 90 ASN A O 1
ATOM 658 N N . VAL A 1 91 ? 13.727 17.281 4.93 1 98.56 91 VAL A N 1
ATOM 659 C CA . VAL A 1 91 ? 12.984 18.016 5.945 1 98.56 91 VAL A CA 1
ATOM 660 C C . VAL A 1 91 ? 13.75 17.984 7.266 1 98.56 91 VAL A C 1
ATOM 662 O O . VAL A 1 91 ? 13.914 19.031 7.914 1 98.56 91 VAL A O 1
ATOM 665 N N . CYS A 1 92 ? 14.234 16.844 7.66 1 98.44 92 CYS A N 1
ATOM 666 C CA . CYS A 1 92 ? 14.938 16.688 8.93 1 98.44 92 CYS A CA 1
ATOM 667 C C . CYS A 1 92 ? 16.219 17.516 8.938 1 98.44 92 CYS A C 1
ATOM 669 O O . CYS A 1 92 ? 16.484 18.234 9.898 1 98.44 92 CYS A O 1
ATOM 671 N N . ASP A 1 93 ? 16.953 17.453 7.852 1 98.44 93 ASP A N 1
ATOM 672 C CA . ASP A 1 93 ? 18.203 18.219 7.742 1 98.44 93 ASP A CA 1
ATOM 673 C C . ASP A 1 93 ? 17.922 19.719 7.805 1 98.44 93 ASP A C 1
ATOM 675 O O . ASP A 1 93 ? 18.656 20.469 8.445 1 98.44 93 ASP A O 1
ATOM 679 N N . ALA A 1 94 ? 16.891 20.125 7.109 1 98.38 94 ALA A N 1
ATOM 680 C CA . ALA A 1 94 ? 16.547 21.547 7.078 1 98.38 94 ALA A CA 1
ATOM 681 C C . ALA A 1 94 ? 16.188 22.062 8.469 1 98.38 94 ALA A C 1
ATOM 683 O O . ALA A 1 94 ? 16.672 23.094 8.906 1 98.38 94 ALA A O 1
ATOM 684 N N . ILE A 1 95 ? 15.375 21.344 9.141 1 98.38 95 ILE A N 1
ATOM 685 C CA . ILE A 1 95 ? 14.938 21.766 10.469 1 98.38 95 ILE A CA 1
ATOM 686 C C . ILE A 1 95 ? 16.141 21.781 11.422 1 98.38 95 ILE A C 1
ATOM 688 O O . ILE A 1 95 ? 16.312 22.75 12.172 1 98.38 95 ILE A O 1
ATOM 692 N N . GLU A 1 96 ? 16.922 20.766 11.375 1 98.31 96 GLU A N 1
ATOM 693 C CA . GLU A 1 96 ? 18.109 20.719 12.234 1 98.31 96 GLU A CA 1
ATOM 694 C C . GLU A 1 96 ? 19.062 21.875 11.93 1 98.31 96 GLU A C 1
ATOM 696 O O . GLU A 1 96 ? 19.594 22.516 12.844 1 98.31 96 GLU A O 1
ATOM 701 N N . LYS A 1 97 ? 19.281 22.125 10.695 1 98.12 97 LYS A N 1
ATOM 702 C CA . LYS A 1 97 ? 20.172 23.188 10.25 1 98.12 97 LYS A CA 1
ATOM 703 C C . LYS A 1 97 ? 19.75 24.547 10.82 1 98.12 97 LYS A C 1
ATOM 705 O O . LYS A 1 97 ? 20.578 25.297 11.328 1 98.12 97 LYS A O 1
ATOM 710 N N . TYR A 1 98 ? 18.484 24.812 10.789 1 97.62 98 TYR A N 1
ATOM 711 C CA . TYR A 1 98 ? 18.016 26.172 11.086 1 97.62 98 TYR A CA 1
ATOM 712 C C . TYR A 1 98 ? 17.656 26.312 12.562 1 97.62 98 TYR A C 1
ATOM 714 O O . TYR A 1 98 ? 17.562 27.422 13.078 1 97.62 98 TYR A O 1
ATOM 722 N N . THR A 1 99 ? 17.484 25.219 13.305 1 97.5 99 THR A N 1
ATOM 723 C CA . THR A 1 99 ? 16.969 25.344 14.664 1 97.5 99 THR A CA 1
ATOM 724 C C . THR A 1 99 ? 17.875 24.609 15.656 1 97.5 99 THR A C 1
ATOM 726 O O . THR A 1 99 ? 17.812 24.859 16.859 1 97.5 99 THR A O 1
ATOM 729 N N . GLY A 1 100 ? 18.594 23.531 15.133 1 96.94 100 GLY A N 1
ATOM 730 C CA . GLY A 1 100 ? 19.422 22.688 15.992 1 96.94 100 GLY A CA 1
ATOM 731 C C . GLY A 1 100 ? 18.656 21.516 16.562 1 96.94 100 GLY A C 1
ATOM 732 O O . GLY A 1 100 ? 19.25 20.672 17.25 1 96.94 100 GLY A O 1
ATOM 733 N N . TYR A 1 101 ? 17.406 21.438 16.328 1 97.25 101 TYR A N 1
ATOM 734 C CA . TYR A 1 101 ? 16.609 20.344 16.844 1 97.25 101 TYR A CA 1
ATOM 735 C C . TYR A 1 101 ? 16.641 19.156 15.891 1 97.25 101 TYR A C 1
ATOM 737 O O . TYR A 1 101 ? 16.547 19.312 14.672 1 97.25 101 TYR A O 1
ATOM 745 N N . LYS A 1 102 ? 16.844 17.969 16.438 1 97.19 102 LYS A N 1
ATOM 746 C CA . LYS A 1 102 ? 16.688 16.734 15.672 1 97.19 102 LYS A CA 1
ATOM 747 C C . LYS A 1 102 ? 15.227 16.297 15.648 1 97.19 102 LYS A C 1
ATOM 749 O O . LYS A 1 102 ? 14.57 16.234 16.688 1 97.19 102 LYS A O 1
ATOM 754 N N . VAL A 1 103 ? 14.727 15.984 14.438 1 98.12 103 VAL A N 1
ATOM 755 C CA . VAL A 1 103 ? 13.32 15.617 14.312 1 98.12 103 VAL A CA 1
ATOM 756 C C . VAL A 1 103 ? 13.18 14.43 13.367 1 98.12 103 VAL A C 1
ATOM 758 O O . VAL A 1 103 ? 14.133 14.062 12.672 1 98.12 103 VAL A O 1
ATOM 761 N N . ARG A 1 104 ? 12.039 13.797 13.398 1 98.12 104 ARG A N 1
ATOM 762 C CA . ARG A 1 104 ? 11.586 12.852 12.391 1 98.12 104 ARG A CA 1
ATOM 763 C C . ARG A 1 104 ? 10.414 13.422 11.594 1 98.12 104 ARG A C 1
ATOM 765 O O . ARG A 1 104 ? 9.461 13.953 12.18 1 98.12 104 ARG A O 1
ATOM 772 N N . SER A 1 105 ? 10.5 13.344 10.328 1 98.31 105 SER A N 1
ATOM 773 C CA . SER A 1 105 ? 9.445 13.898 9.492 1 98.31 105 SER A CA 1
ATOM 774 C C . SER A 1 105 ? 8.625 12.797 8.828 1 98.31 105 SER A C 1
ATOM 776 O O . SER A 1 105 ? 9.164 11.742 8.477 1 98.31 105 SER A O 1
ATOM 778 N N . VAL A 1 106 ? 7.363 13.078 8.656 1 98.12 106 VAL A N 1
ATOM 779 C CA . VAL A 1 106 ? 6.426 12.148 8.039 1 98.12 106 VAL A CA 1
ATOM 780 C C . VAL A 1 106 ? 5.379 12.914 7.242 1 98.12 106 VAL A C 1
ATOM 782 O O . VAL A 1 106 ? 5.113 14.086 7.52 1 98.12 106 VAL A O 1
ATOM 785 N N . ASN A 1 107 ? 4.871 12.305 6.207 1 98.12 107 ASN A N 1
ATOM 786 C CA . ASN A 1 107 ? 3.729 12.867 5.496 1 98.12 107 ASN A CA 1
ATOM 787 C C . ASN A 1 107 ? 2.547 13.102 6.438 1 98.12 107 ASN A C 1
ATOM 789 O O . ASN A 1 107 ? 2.266 12.273 7.305 1 98.12 107 ASN A O 1
ATOM 793 N N . ASP A 1 108 ? 1.808 14.188 6.223 1 97.31 108 ASP A N 1
ATOM 794 C CA . ASP A 1 108 ? 0.737 14.578 7.133 1 97.31 108 ASP A CA 1
ATOM 795 C C . ASP A 1 108 ? -0.378 13.539 7.152 1 97.31 108 ASP A C 1
ATOM 797 O O . ASP A 1 108 ? -0.873 13.172 8.219 1 97.31 108 ASP A O 1
ATOM 801 N N . ALA A 1 109 ? -0.822 13.07 5.996 1 97.44 109 ALA A N 1
ATOM 802 C CA . ALA A 1 109 ? -1.863 12.047 5.953 1 97.44 109 ALA A CA 1
ATOM 803 C C . ALA A 1 109 ? -1.385 10.75 6.598 1 97.44 109 ALA A C 1
ATOM 805 O O . ALA A 1 109 ? -2.162 10.055 7.258 1 97.44 109 ALA A O 1
ATOM 806 N N . ASP A 1 110 ? -0.117 10.367 6.418 1 98.5 110 ASP A N 1
ATOM 807 C CA . ASP A 1 110 ? 0.483 9.211 7.082 1 98.5 110 ASP A CA 1
ATOM 808 C C . ASP A 1 110 ? 0.41 9.359 8.602 1 98.5 110 ASP A C 1
ATOM 810 O O . ASP A 1 110 ? 0.029 8.414 9.297 1 98.5 110 ASP A O 1
ATOM 814 N N . ALA A 1 111 ? 0.78 10.562 9.047 1 98.5 111 ALA A N 1
ATOM 815 C CA . ALA A 1 111 ? 0.741 10.812 10.484 1 98.5 111 ALA A CA 1
ATOM 816 C C . ALA A 1 111 ? -0.672 10.641 11.039 1 98.5 111 ALA A C 1
ATOM 818 O O . ALA A 1 111 ? -0.885 9.898 11.992 1 98.5 111 ALA A O 1
ATOM 819 N N . ALA A 1 112 ? -1.598 11.297 10.406 1 97.88 112 ALA A N 1
ATOM 820 C CA . ALA A 1 112 ? -2.988 11.234 10.844 1 97.88 112 ALA A CA 1
ATOM 821 C C . ALA A 1 112 ? -3.508 9.797 10.82 1 97.88 112 ALA A C 1
ATOM 823 O O . ALA A 1 112 ? -4.141 9.344 11.773 1 97.88 112 ALA A O 1
ATOM 824 N N . GLY A 1 113 ? -3.246 9.141 9.75 1 98.19 113 GLY A N 1
ATOM 825 C CA . GLY A 1 113 ? -3.709 7.77 9.617 1 98.19 113 GLY A CA 1
ATOM 826 C C . GLY A 1 113 ? -3.082 6.828 10.633 1 98.19 113 GLY A C 1
ATOM 827 O O . GLY A 1 113 ? -3.766 5.977 11.203 1 98.19 113 GLY A O 1
ATOM 828 N N . TYR A 1 114 ? -1.794 6.957 10.812 1 98.5 114 TYR A N 1
ATOM 829 C CA . TYR A 1 114 ? -1.11 6.074 11.75 1 98.5 114 TYR A CA 1
ATOM 830 C C . TYR A 1 114 ? -1.639 6.27 13.164 1 98.5 114 TYR A C 1
ATOM 832 O O . TYR A 1 114 ? -1.729 5.312 13.938 1 98.5 114 TYR A O 1
ATOM 840 N N . ALA A 1 115 ? -1.96 7.516 13.523 1 98.56 115 ALA A N 1
ATOM 841 C CA . ALA A 1 115 ? -2.525 7.805 14.836 1 98.56 115 ALA A CA 1
ATOM 842 C C . ALA A 1 115 ? -3.797 6.996 15.078 1 98.56 115 ALA A C 1
ATOM 844 O O . ALA A 1 115 ? -4.016 6.484 16.188 1 98.56 115 ALA A O 1
ATOM 845 N N . GLU A 1 116 ? -4.648 6.891 14.047 1 98.5 116 GLU A N 1
ATOM 846 C CA . GLU A 1 116 ? -5.906 6.16 14.164 1 98.5 116 GLU A CA 1
ATOM 847 C C . GLU A 1 116 ? -5.66 4.672 14.383 1 98.5 116 GLU A C 1
ATOM 849 O O . GLU A 1 116 ? -6.441 4 15.062 1 98.5 116 GLU A O 1
ATOM 854 N N . VAL A 1 117 ? -4.605 4.164 13.82 1 98.12 117 VAL A N 1
ATOM 855 C CA . VAL A 1 117 ? -4.25 2.758 13.969 1 98.12 117 VAL A CA 1
ATOM 856 C C . VAL A 1 117 ? -3.66 2.521 15.359 1 98.12 117 VAL A C 1
ATOM 858 O O . VAL A 1 117 ? -3.906 1.484 15.977 1 98.12 117 VAL A O 1
ATOM 861 N N . ALA A 1 118 ? -2.971 3.492 15.828 1 97.31 118 ALA A N 1
ATOM 862 C CA . ALA A 1 118 ? -2.287 3.342 17.109 1 97.31 118 ALA A CA 1
ATOM 863 C C . ALA A 1 118 ? -3.254 3.535 18.281 1 97.31 118 ALA A C 1
ATOM 865 O O . ALA A 1 118 ? -3.186 2.816 19.281 1 97.31 118 ALA A O 1
ATOM 866 N N . TYR A 1 119 ? -4.207 4.543 18.125 1 97.81 119 TYR A N 1
ATOM 867 C CA . TYR A 1 119 ? -4.973 4.938 19.297 1 97.81 119 TYR A CA 1
ATOM 868 C C . TYR A 1 119 ? -6.453 5.094 18.969 1 97.81 119 TYR A C 1
ATOM 870 O O . TYR A 1 119 ? -7.297 5.172 19.859 1 97.81 119 TYR A O 1
ATOM 878 N N . GLY A 1 120 ? -6.785 5.129 17.75 1 98.06 120 GLY A N 1
ATOM 879 C CA . GLY A 1 120 ? -8.109 5.609 17.391 1 98.06 120 GLY A CA 1
ATOM 880 C C . GLY A 1 120 ? -9 4.523 16.812 1 98.06 120 GLY A C 1
ATOM 881 O O . GLY A 1 120 ? -9.094 3.43 17.375 1 98.06 120 GLY A O 1
ATOM 882 N N . ALA A 1 121 ? -9.672 4.855 15.695 1 98.06 121 ALA A N 1
ATOM 883 C CA . ALA A 1 121 ? -10.758 4.07 15.117 1 98.06 121 ALA A CA 1
ATOM 884 C C . ALA A 1 121 ? -10.266 2.705 14.648 1 98.06 121 ALA A C 1
ATOM 886 O O . ALA A 1 121 ? -11.031 1.743 14.586 1 98.06 121 ALA A O 1
ATOM 887 N N . ALA A 1 122 ? -9.031 2.607 14.328 1 98.06 122 ALA A N 1
ATOM 888 C CA . ALA A 1 122 ? -8.5 1.367 13.766 1 98.06 122 ALA A CA 1
ATOM 889 C C . ALA A 1 122 ? -7.613 0.643 14.773 1 98.06 122 ALA A C 1
ATOM 891 O O . ALA A 1 122 ? -6.836 -0.238 14.398 1 98.06 122 ALA A O 1
ATOM 892 N N . LYS A 1 123 ? -7.805 1.107 16.016 1 95.12 123 LYS A N 1
ATOM 893 C CA . LYS A 1 123 ? -7.012 0.459 17.062 1 95.12 123 LYS A CA 1
ATOM 894 C C . LYS A 1 123 ? -7.344 -1.027 17.156 1 95.12 123 LYS A C 1
ATOM 896 O O . LYS A 1 123 ? -8.516 -1.413 17.094 1 95.12 123 LYS A O 1
ATOM 901 N N . ASP A 1 124 ? -6.438 -1.979 17.125 1 91.62 124 ASP A N 1
ATOM 902 C CA . ASP A 1 124 ? -6.582 -3.42 17.312 1 91.62 124 ASP A CA 1
ATOM 903 C C . ASP A 1 124 ? -7.016 -4.094 16.016 1 91.62 124 ASP A C 1
ATOM 905 O O . ASP A 1 124 ? -7.383 -5.273 16.016 1 91.62 124 ASP A O 1
ATOM 909 N N . ASN A 1 125 ? -7.184 -3.266 15.031 1 92.88 125 ASN A N 1
ATOM 910 C CA . ASN A 1 125 ? -7.492 -3.873 13.742 1 92.88 125 ASN A CA 1
ATOM 911 C C . ASN A 1 125 ? -6.258 -4.52 13.125 1 92.88 125 ASN A C 1
ATOM 913 O O . ASN A 1 125 ? -5.168 -3.943 13.148 1 92.88 125 ASN A O 1
ATOM 917 N N . HIS A 1 126 ? -6.465 -5.699 12.656 1 93.62 126 HIS A N 1
ATOM 918 C CA . HIS A 1 126 ? -5.406 -6.41 11.945 1 93.62 126 HIS A CA 1
ATOM 919 C C . HIS A 1 126 ? -5.621 -6.344 10.438 1 93.62 126 HIS A C 1
ATOM 921 O O . HIS A 1 126 ? -6.719 -6.027 9.977 1 93.62 126 HIS A O 1
ATOM 927 N N . GLY A 1 127 ? -4.574 -6.551 9.703 1 96.56 127 GLY A N 1
ATOM 928 C CA . GLY A 1 127 ? -4.656 -6.57 8.25 1 96.56 127 GLY A CA 1
ATOM 929 C C . GLY A 1 127 ? -4.414 -5.207 7.625 1 96.56 127 GLY A C 1
ATOM 930 O O . GLY A 1 127 ? -3.578 -4.438 8.102 1 96.56 127 GLY A O 1
ATOM 931 N N . VAL A 1 128 ? -5.059 -4.961 6.523 1 98.31 128 VAL A N 1
ATOM 932 C CA . VAL A 1 128 ? -4.836 -3.771 5.711 1 98.31 128 VAL A CA 1
ATOM 933 C C . VAL A 1 128 ? -5.852 -2.693 6.082 1 98.31 128 VAL A C 1
ATOM 935 O O . VAL A 1 128 ? -7.059 -2.887 5.922 1 98.31 128 VAL A O 1
ATOM 938 N N . VAL A 1 129 ? -5.379 -1.576 6.602 1 98.75 129 VAL A N 1
ATOM 939 C CA . VAL A 1 129 ? -6.211 -0.427 6.938 1 98.75 129 VAL A CA 1
ATOM 940 C C . VAL A 1 129 ? -5.867 0.747 6.023 1 98.75 129 VAL A C 1
ATOM 942 O O . VAL A 1 129 ? -4.695 1.086 5.852 1 98.75 129 VAL A O 1
ATOM 945 N N . ILE A 1 130 ? -6.863 1.336 5.383 1 98.88 130 ILE A N 1
ATOM 946 C CA . ILE A 1 130 ? -6.691 2.564 4.613 1 98.88 130 ILE A CA 1
ATOM 947 C C . ILE A 1 130 ? -7.426 3.711 5.309 1 98.88 130 ILE A C 1
ATOM 949 O O . ILE A 1 130 ? -8.625 3.625 5.559 1 98.88 130 ILE A O 1
ATOM 953 N N . VAL A 1 131 ? -6.688 4.715 5.648 1 98.81 131 VAL A N 1
ATOM 954 C CA . VAL A 1 131 ? -7.254 5.93 6.223 1 98.81 131 VAL A CA 1
ATOM 955 C C . VAL A 1 131 ? -7.25 7.047 5.18 1 98.81 131 VAL A C 1
ATOM 957 O O . VAL A 1 131 ? -6.234 7.285 4.523 1 98.81 131 VAL A O 1
ATOM 960 N N . THR A 1 132 ? -8.383 7.645 4.996 1 98.56 132 THR A N 1
ATOM 961 C CA . THR A 1 132 ? -8.469 8.789 4.094 1 98.56 132 THR A CA 1
ATOM 962 C C . THR A 1 132 ? -8.852 10.047 4.855 1 98.56 132 THR A C 1
ATOM 964 O O . THR A 1 132 ? -9.617 9.992 5.82 1 98.56 132 THR A O 1
ATOM 967 N N . THR A 1 133 ? -8.25 11.086 4.496 1 97 133 THR A N 1
ATOM 968 C CA . THR A 1 133 ? -8.633 12.398 5.004 1 97 133 THR A CA 1
ATOM 969 C C . THR A 1 133 ? -9.328 13.219 3.924 1 97 133 THR A C 1
ATOM 971 O O . THR A 1 133 ? -8.703 13.602 2.934 1 97 133 THR A O 1
ATOM 974 N N . LEU A 1 134 ? -10.609 13.453 4.125 1 96.81 134 LEU A N 1
ATOM 975 C CA . LEU A 1 134 ? -11.43 14.172 3.152 1 96.81 134 LEU A CA 1
ATOM 976 C C . LEU A 1 134 ? -11.539 15.648 3.514 1 96.81 134 LEU A C 1
ATOM 978 O O . LEU A 1 134 ? -12.266 16.016 4.438 1 96.81 134 LEU A O 1
ATOM 982 N N . GLY A 1 135 ? -10.82 16.5 2.832 1 93.62 135 GLY A N 1
ATOM 983 C CA . GLY A 1 135 ? -10.812 17.938 3.021 1 93.62 135 GLY A CA 1
ATOM 984 C C . GLY A 1 135 ? -10.711 18.719 1.718 1 93.62 135 GLY A C 1
ATOM 985 O O . GLY A 1 135 ? -11.469 18.453 0.778 1 93.62 135 GLY A O 1
ATOM 986 N N . THR A 1 136 ? -9.711 19.688 1.77 1 91.25 136 THR A N 1
ATOM 987 C CA . THR A 1 136 ? -9.43 20.359 0.51 1 91.25 136 THR A CA 1
ATOM 988 C C . THR A 1 136 ? -9.07 19.359 -0.581 1 91.25 136 THR A C 1
ATOM 990 O O . THR A 1 136 ? -9.578 19.438 -1.7 1 91.25 136 THR A O 1
ATOM 993 N N . GLY A 1 137 ? -8.242 18.5 -0.273 1 94.44 137 GLY A N 1
ATOM 994 C CA . GLY A 1 137 ? -7.961 17.328 -1.093 1 94.44 137 GLY A CA 1
ATOM 995 C C . GLY A 1 137 ? -8.25 16.016 -0.383 1 94.44 137 GLY A C 1
ATOM 996 O O . GLY A 1 137 ? -9.008 15.984 0.586 1 94.44 137 GLY A O 1
ATOM 997 N N . ILE A 1 138 ? -7.793 14.961 -0.93 1 97.06 138 ILE A N 1
ATOM 998 C CA . ILE A 1 138 ? -7.93 13.648 -0.305 1 97.06 138 ILE A CA 1
ATOM 999 C C . ILE A 1 138 ? -6.547 13.094 0.028 1 97.06 138 ILE A C 1
ATOM 1001 O O . ILE A 1 138 ? -5.742 12.836 -0.87 1 97.06 138 ILE A O 1
ATOM 1005 N N . GLY A 1 139 ? -6.223 13.023 1.312 1 97.12 139 GLY A N 1
ATOM 1006 C CA . GLY A 1 139 ? -5.031 12.32 1.766 1 97.12 139 GLY A CA 1
ATOM 1007 C C . GLY A 1 139 ? -5.277 10.859 2.072 1 97.12 139 GLY A C 1
ATOM 1008 O O . GLY A 1 139 ? -6.418 10.445 2.279 1 97.12 139 GLY A O 1
ATOM 1009 N N . SER A 1 140 ? -4.23 10.102 2.096 1 98.56 140 SER A N 1
ATOM 1010 C CA . SER A 1 140 ? -4.383 8.68 2.385 1 98.56 140 SER A CA 1
ATOM 1011 C C . SER A 1 140 ? -3.209 8.148 3.205 1 98.56 140 SER A C 1
ATOM 1013 O O . SER A 1 140 ? -2.094 8.664 3.105 1 98.56 140 SER A O 1
ATOM 1015 N N . ALA A 1 141 ? -3.453 7.227 4.004 1 98.75 141 ALA A N 1
ATOM 1016 C CA . ALA A 1 141 ? -2.467 6.406 4.703 1 98.75 141 ALA A CA 1
ATOM 1017 C C . ALA A 1 141 ? -2.797 4.922 4.57 1 98.75 141 ALA A C 1
ATOM 1019 O O . ALA A 1 141 ? -3.965 4.531 4.645 1 98.75 141 ALA A O 1
ATOM 1020 N N . LEU A 1 142 ? -1.84 4.168 4.309 1 98.81 142 LEU A N 1
ATOM 1021 C CA . LEU A 1 142 ? -1.951 2.717 4.219 1 98.81 142 LEU A CA 1
ATOM 1022 C C . LEU A 1 142 ? -1.114 2.041 5.301 1 98.81 142 LEU A C 1
ATOM 1024 O O . LEU A 1 142 ? 0.096 2.262 5.383 1 98.81 142 LEU A O 1
ATOM 1028 N N . VAL A 1 143 ? -1.774 1.286 6.188 1 98.5 143 VAL A N 1
ATOM 1029 C CA . VAL A 1 143 ? -1.11 0.595 7.289 1 98.5 143 VAL A CA 1
ATOM 1030 C C . VAL A 1 143 ? -1.484 -0.885 7.27 1 98.5 143 VAL A C 1
ATOM 1032 O O . VAL A 1 143 ? -2.66 -1.234 7.133 1 98.5 143 VAL A O 1
ATOM 1035 N N . VAL A 1 144 ? -0.518 -1.756 7.359 1 97.69 144 VAL A N 1
ATOM 1036 C CA . VAL A 1 144 ? -0.786 -3.189 7.406 1 97.69 144 VAL A CA 1
ATOM 1037 C C . VAL A 1 144 ? -0.168 -3.789 8.672 1 97.69 144 VAL A C 1
ATOM 1039 O O . VAL A 1 144 ? 1.05 -3.744 8.852 1 97.69 144 VAL A O 1
ATOM 1042 N N . ASP A 1 145 ? -0.946 -4.273 9.531 1 95.06 145 ASP A N 1
ATOM 1043 C CA . ASP A 1 145 ? -0.535 -4.867 10.797 1 95.06 145 ASP A CA 1
ATOM 1044 C C . ASP A 1 145 ? 0.399 -3.934 11.562 1 95.06 145 ASP A C 1
ATOM 1046 O O . ASP A 1 145 ? 1.457 -4.355 12.039 1 95.06 145 ASP A O 1
ATOM 1050 N N . GLY A 1 146 ? 0.024 -2.713 11.508 1 94.75 146 GLY A N 1
ATOM 1051 C CA . GLY A 1 146 ? 0.739 -1.727 12.305 1 94.75 146 GLY A CA 1
ATOM 1052 C C . GLY A 1 146 ? 1.948 -1.149 11.594 1 94.75 146 GLY A C 1
ATOM 1053 O O . GLY A 1 146 ? 2.641 -0.286 12.133 1 94.75 146 GLY A O 1
ATOM 1054 N N . VAL A 1 147 ? 2.205 -1.585 10.391 1 96.88 147 VAL A N 1
ATOM 1055 C CA . VAL A 1 147 ? 3.342 -1.085 9.625 1 96.88 147 VAL A CA 1
ATOM 1056 C C . VAL A 1 147 ? 2.855 -0.106 8.555 1 96.88 147 VAL A C 1
ATOM 1058 O O . VAL A 1 147 ? 2.008 -0.449 7.73 1 96.88 147 VAL A O 1
ATOM 1061 N N . LEU A 1 148 ? 3.389 1.086 8.594 1 97.94 148 LEU A N 1
ATOM 1062 C CA . LEU A 1 148 ? 3.008 2.158 7.684 1 97.94 148 LEU A CA 1
ATOM 1063 C C . LEU A 1 148 ? 3.664 1.97 6.32 1 97.94 148 LEU A C 1
ATOM 1065 O O . LEU A 1 148 ? 4.867 1.72 6.234 1 97.94 148 LEU A O 1
ATOM 1069 N N . VAL A 1 149 ? 2.898 1.958 5.254 1 98.44 149 VAL A N 1
ATOM 1070 C CA . VAL A 1 149 ? 3.412 2.205 3.91 1 98.44 149 VAL A CA 1
ATOM 1071 C C . VAL A 1 149 ? 3.48 3.709 3.652 1 98.44 149 VAL A C 1
ATOM 1073 O O . VAL A 1 149 ? 2.455 4.352 3.422 1 98.44 149 VAL A O 1
ATOM 1076 N N . PRO A 1 150 ? 4.629 4.258 3.645 1 98.06 150 PRO A N 1
ATOM 1077 C CA . PRO A 1 150 ? 4.703 5.723 3.65 1 98.06 150 PRO A CA 1
ATOM 1078 C C . PRO A 1 150 ? 4.332 6.336 2.303 1 98.06 150 PRO A C 1
ATOM 1080 O O . PRO A 1 150 ? 4.59 5.738 1.255 1 98.06 150 PRO A O 1
ATOM 1083 N N . ASN A 1 151 ? 3.703 7.484 2.34 1 98.19 151 ASN A N 1
ATOM 1084 C CA . ASN A 1 151 ? 3.596 8.461 1.262 1 98.19 151 ASN A CA 1
ATOM 1085 C C . ASN A 1 151 ? 2.639 7.988 0.171 1 98.19 151 ASN A C 1
ATOM 1087 O O . ASN A 1 151 ? 2.871 8.227 -1.014 1 98.19 151 ASN A O 1
ATOM 1091 N N . THR A 1 152 ? 1.59 7.234 0.549 1 98.31 152 THR A N 1
ATOM 1092 C CA . THR A 1 152 ? 0.591 6.902 -0.46 1 98.31 152 THR A CA 1
ATOM 1093 C C . THR A 1 152 ? -0.223 8.133 -0.845 1 98.31 152 THR A C 1
ATOM 1095 O O . THR A 1 152 ? -0.575 8.945 0.013 1 98.31 152 THR A O 1
ATOM 1098 N N . GLU A 1 153 ? -0.447 8.344 -2.129 1 97.75 153 GLU A N 1
ATOM 1099 C CA . GLU A 1 153 ? -1.246 9.438 -2.676 1 97.75 153 GLU A CA 1
ATOM 1100 C C . GLU A 1 153 ? -2.477 8.906 -3.406 1 97.75 153 GLU A C 1
ATOM 1102 O O . GLU A 1 153 ? -2.721 9.266 -4.562 1 97.75 153 GLU A O 1
ATOM 1107 N N . LEU A 1 154 ? -3.279 8.18 -2.703 1 98.5 154 LEU A N 1
ATOM 1108 C CA . LEU A 1 154 ? -4.379 7.449 -3.32 1 98.5 154 LEU A CA 1
ATOM 1109 C C . LEU A 1 154 ? -5.531 8.391 -3.662 1 98.5 154 LEU A C 1
ATOM 1111 O O . LEU A 1 154 ? -6.453 8.008 -4.391 1 98.5 154 LEU A O 1
ATOM 1115 N N . GLY A 1 155 ? -5.484 9.617 -3.135 1 98 155 GLY A N 1
ATOM 1116 C CA . GLY A 1 155 ? -6.453 10.617 -3.561 1 98 155 GLY A CA 1
ATOM 1117 C C . GLY A 1 155 ? -6.344 10.961 -5.035 1 98 155 GLY A C 1
ATOM 1118 O O . GLY A 1 155 ? -7.27 11.539 -5.609 1 98 155 GLY A O 1
ATOM 1119 N N . HIS A 1 156 ? -5.289 10.547 -5.652 1 97.56 156 HIS A N 1
ATOM 1120 C CA . HIS A 1 156 ? -5.012 10.961 -7.023 1 97.56 156 HIS A CA 1
ATOM 1121 C C . HIS A 1 156 ? -5.18 9.797 -7.996 1 97.56 156 HIS A C 1
ATOM 1123 O O . HIS A 1 156 ? -4.781 9.891 -9.156 1 97.56 156 HIS A O 1
ATOM 1129 N N . ILE A 1 157 ? -5.691 8.68 -7.559 1 98.38 157 ILE A N 1
ATOM 1130 C CA . ILE A 1 157 ? -5.996 7.625 -8.516 1 98.38 157 ILE A CA 1
ATOM 1131 C C . ILE A 1 157 ? -7.012 8.133 -9.539 1 98.38 157 ILE A C 1
ATOM 1133 O O . ILE A 1 157 ? -7.883 8.945 -9.211 1 98.38 157 ILE A O 1
ATOM 1137 N N . GLU A 1 158 ? -6.875 7.68 -10.727 1 98.38 158 GLU A N 1
ATOM 1138 C CA . GLU A 1 158 ? -7.82 8.047 -11.773 1 98.38 158 GLU A CA 1
ATOM 1139 C C . GLU A 1 158 ? -9.031 7.121 -11.773 1 98.38 158 GLU A C 1
ATOM 1141 O O . GLU A 1 158 ? -8.891 5.902 -11.664 1 98.38 158 GLU A O 1
ATOM 1146 N N . ILE A 1 159 ? -10.18 7.707 -11.828 1 98.06 159 ILE A N 1
ATOM 1147 C CA . ILE A 1 159 ? -11.438 6.98 -11.922 1 98.06 159 ILE A CA 1
ATOM 1148 C C . ILE A 1 159 ? -12.32 7.617 -13 1 98.06 159 ILE A C 1
ATOM 1150 O O . ILE A 1 159 ? -12.641 8.805 -12.922 1 98.06 159 ILE A O 1
ATOM 1154 N N . ASP A 1 160 ? -12.695 6.836 -13.977 1 96.5 160 ASP A N 1
ATOM 1155 C CA . ASP A 1 160 ? -13.531 7.293 -15.086 1 96.5 160 ASP A CA 1
ATOM 1156 C C . ASP A 1 160 ? -12.914 8.5 -15.781 1 96.5 160 ASP A C 1
ATOM 1158 O O . ASP A 1 160 ? -13.609 9.484 -16.062 1 96.5 160 ASP A O 1
ATOM 1162 N N . GLY A 1 161 ? -11.602 8.461 -15.875 1 96.44 161 GLY A N 1
ATOM 1163 C CA . GLY A 1 161 ? -10.891 9.469 -16.656 1 96.44 161 GLY A CA 1
ATOM 1164 C C . GLY A 1 161 ? -10.586 10.727 -15.859 1 96.44 161 GLY A C 1
ATOM 1165 O O . GLY A 1 161 ? -10.086 11.703 -16.422 1 96.44 161 GLY A O 1
ATOM 1166 N N . HIS A 1 162 ? -10.898 10.711 -14.555 1 96.25 162 HIS A N 1
ATOM 1167 C CA . HIS A 1 162 ? -10.68 11.891 -13.734 1 96.25 162 HIS A CA 1
ATOM 1168 C C . HIS A 1 162 ? -9.844 11.562 -12.5 1 96.25 162 HIS A C 1
ATOM 1170 O O . HIS A 1 162 ? -9.93 10.453 -11.969 1 96.25 162 HIS A O 1
ATOM 1176 N N . ASP A 1 163 ? -9.062 12.586 -12.078 1 96.12 163 ASP A N 1
ATOM 1177 C CA . ASP A 1 163 ? -8.438 12.508 -10.758 1 96.12 163 ASP A CA 1
ATOM 1178 C C . ASP A 1 163 ? -9.492 12.43 -9.656 1 96.12 163 ASP A C 1
ATOM 1180 O O . ASP A 1 163 ? -10.391 13.266 -9.594 1 96.12 163 ASP A O 1
ATOM 1184 N N . ALA A 1 164 ? -9.43 11.398 -8.844 1 96.88 164 ALA A N 1
ATOM 1185 C CA . ALA A 1 164 ? -10.469 11.117 -7.863 1 96.88 164 ALA A CA 1
ATOM 1186 C C . ALA A 1 164 ? -10.68 12.312 -6.93 1 96.88 164 ALA A C 1
ATOM 1188 O O . ALA A 1 164 ? -11.805 12.609 -6.543 1 96.88 164 ALA A O 1
ATOM 1189 N N . GLU A 1 165 ? -9.648 12.969 -6.535 1 96.81 165 GLU A N 1
ATOM 1190 C CA . GLU A 1 165 ? -9.711 14.109 -5.625 1 96.81 165 GLU A CA 1
ATOM 1191 C C . GLU A 1 165 ? -10.578 15.227 -6.203 1 96.81 165 GLU A C 1
ATOM 1193 O O . GLU A 1 165 ? -11.312 15.891 -5.473 1 96.81 165 GLU A O 1
ATOM 1198 N N . GLN A 1 166 ? -10.562 15.445 -7.48 1 96.06 166 GLN A N 1
ATOM 1199 C CA . GLN A 1 166 ? -11.289 16.531 -8.141 1 96.06 166 GLN A CA 1
ATOM 1200 C C . GLN A 1 166 ? -12.789 16.234 -8.18 1 96.06 166 GLN A C 1
ATOM 1202 O O . GLN A 1 166 ? -13.586 17.109 -8.523 1 96.06 166 GLN A O 1
ATOM 1207 N N . LYS A 1 167 ? -13.148 15.031 -7.828 1 96.69 167 LYS A N 1
ATOM 1208 C CA . LYS A 1 167 ? -14.555 14.648 -7.852 1 96.69 167 LYS A CA 1
ATOM 1209 C C . LYS A 1 167 ? -15.078 14.383 -6.441 1 96.69 167 LYS A C 1
ATOM 1211 O O . LYS A 1 167 ? -16.219 14.711 -6.121 1 96.69 167 LYS A O 1
ATOM 1216 N N . ALA A 1 168 ? -14.203 13.867 -5.598 1 97.56 168 ALA A N 1
ATOM 1217 C CA . ALA A 1 168 ? -14.734 13.258 -4.383 1 97.56 168 ALA A CA 1
ATOM 1218 C C . ALA A 1 168 ? -14.281 14.016 -3.143 1 97.56 168 ALA A C 1
ATOM 1220 O O . ALA A 1 168 ? -14.75 13.75 -2.035 1 97.56 168 ALA A O 1
ATOM 1221 N N . ALA A 1 169 ? -13.398 15 -3.26 1 97.06 169 ALA A N 1
ATOM 1222 C CA . ALA A 1 169 ? -12.953 15.773 -2.102 1 97.06 169 ALA A CA 1
ATOM 1223 C C . ALA A 1 169 ? -14.117 16.531 -1.465 1 97.06 169 ALA A C 1
ATOM 1225 O O . ALA A 1 169 ? -15.094 16.859 -2.139 1 97.06 169 ALA A O 1
ATOM 1226 N N . ALA A 1 170 ? -13.969 16.781 -0.166 1 96.56 170 ALA A N 1
ATOM 1227 C CA . ALA A 1 170 ? -15.008 17.531 0.531 1 96.56 170 ALA A CA 1
ATOM 1228 C C . ALA A 1 170 ? -15.133 18.938 -0.039 1 96.56 170 ALA A C 1
ATOM 1230 O O . ALA A 1 170 ? -16.234 19.484 -0.125 1 96.56 170 ALA A O 1
ATOM 1231 N N . SER A 1 171 ? -14.055 19.531 -0.38 1 95.75 171 SER A N 1
ATOM 1232 C CA . SER A 1 171 ? -14.062 20.875 -0.965 1 95.75 171 SER A CA 1
ATOM 1233 C C . SER A 1 171 ? -14.898 20.906 -2.238 1 95.75 171 SER A C 1
ATOM 1235 O O . SER A 1 171 ? -15.539 21.922 -2.535 1 95.75 171 SER A O 1
ATOM 1237 N N . VAL A 1 172 ? -14.938 19.844 -2.992 1 96.88 172 VAL A N 1
ATOM 1238 C CA . VAL A 1 172 ? -15.703 19.75 -4.227 1 96.88 172 VAL A CA 1
ATOM 1239 C C . VAL A 1 172 ? -17.203 19.734 -3.906 1 96.88 172 VAL A C 1
ATOM 1241 O O . VAL A 1 172 ? -18 20.391 -4.582 1 96.88 172 VAL A O 1
ATOM 1244 N N . ARG A 1 173 ? -17.578 18.953 -2.891 1 97.25 173 ARG A N 1
ATOM 1245 C CA . ARG A 1 173 ? -18.969 18.938 -2.459 1 97.25 173 ARG A CA 1
ATOM 1246 C C . ARG A 1 173 ? -19.453 20.359 -2.148 1 97.25 173 ARG A C 1
ATOM 1248 O O . ARG A 1 173 ? -20.547 20.75 -2.574 1 97.25 173 ARG A O 1
ATOM 1255 N N . GLU A 1 174 ? -18.656 21.078 -1.437 1 97.25 174 GLU A N 1
ATOM 1256 C CA . GLU A 1 174 ? -19 22.438 -1.025 1 97.25 174 GLU A CA 1
ATOM 1257 C C . GLU A 1 174 ? -19.062 23.375 -2.223 1 97.25 174 GLU A C 1
ATOM 1259 O O . GLU A 1 174 ? -20.016 24.141 -2.377 1 97.25 174 GLU A O 1
ATOM 1264 N N . LYS A 1 175 ? -18.078 23.344 -3.037 1 97.31 175 LYS A N 1
ATOM 1265 C CA . LYS A 1 175 ? -17.953 24.234 -4.191 1 97.31 175 LYS A CA 1
ATOM 1266 C C . LYS A 1 175 ? -19.109 24.016 -5.168 1 97.31 175 LYS A C 1
ATOM 1268 O O . LYS A 1 175 ? -19.656 24.984 -5.715 1 97.31 175 LYS A O 1
ATOM 1273 N N . LYS A 1 176 ? -19.469 22.766 -5.367 1 97.75 176 LYS A N 1
ATOM 1274 C CA . LYS A 1 176 ? -20.5 22.438 -6.34 1 97.75 176 LYS A CA 1
ATOM 1275 C C . LYS A 1 176 ? -21.875 22.344 -5.68 1 97.75 176 LYS A C 1
ATOM 1277 O O . LYS A 1 176 ? -22.875 22.016 -6.336 1 97.75 176 LYS A O 1
ATOM 1282 N N . LYS A 1 177 ? -21.906 22.547 -4.363 1 97.75 177 LYS A N 1
ATOM 1283 C CA . LYS A 1 177 ? -23.125 22.5 -3.58 1 97.75 177 LYS A CA 1
ATOM 1284 C C . LYS A 1 177 ? -23.859 21.172 -3.771 1 97.75 177 LYS A C 1
ATOM 1286 O O . LYS A 1 177 ? -25.062 21.156 -4.016 1 97.75 177 LYS A O 1
ATOM 1291 N N . LEU A 1 178 ? -23.125 20.172 -3.744 1 98 178 LEU A N 1
ATOM 1292 C CA . LEU A 1 178 ? -23.719 18.844 -3.881 1 98 178 LEU A CA 1
ATOM 1293 C C . LEU A 1 178 ? -24.469 18.453 -2.613 1 98 178 LEU A C 1
ATOM 1295 O O . LEU A 1 178 ? -24 18.719 -1.503 1 98 178 LEU A O 1
ATOM 1299 N N . SER A 1 179 ? -25.562 17.766 -2.84 1 98.31 179 SER A N 1
ATOM 1300 C CA . SER A 1 179 ? -26.219 17.125 -1.696 1 98.31 179 SER A CA 1
ATOM 1301 C C . SER A 1 179 ? -25.375 15.984 -1.152 1 98.31 179 SER A C 1
ATOM 1303 O O . SER A 1 179 ? -24.5 15.469 -1.844 1 98.31 179 SER A O 1
ATOM 1305 N N . TRP A 1 180 ? -25.656 15.586 0.062 1 98.19 180 TRP A N 1
ATOM 1306 C CA . TRP A 1 180 ? -24.953 14.461 0.672 1 98.19 180 TRP A CA 1
ATOM 1307 C C . TRP A 1 180 ? -25.141 13.195 -0.156 1 98.19 180 TRP A C 1
ATOM 1309 O O . TRP A 1 180 ? -24.219 12.398 -0.306 1 98.19 180 TRP A O 1
ATOM 1319 N N . ASP A 1 181 ? -26.312 13.039 -0.706 1 98.19 181 ASP A N 1
ATOM 1320 C CA . ASP A 1 181 ? -26.609 11.852 -1.507 1 98.19 181 ASP A CA 1
ATOM 1321 C C . ASP A 1 181 ? -25.781 11.836 -2.789 1 98.19 181 ASP A C 1
ATOM 1323 O O . ASP A 1 181 ? -25.234 10.797 -3.158 1 98.19 181 ASP A O 1
ATOM 1327 N N . LYS A 1 182 ? -25.766 12.977 -3.408 1 98.25 182 LYS A N 1
ATOM 1328 C CA . LYS A 1 182 ? -24.984 13.062 -4.641 1 98.25 182 LYS A CA 1
ATOM 1329 C C . LYS A 1 182 ? -23.5 12.852 -4.375 1 98.25 182 LYS A C 1
ATOM 1331 O O . LYS A 1 182 ? -22.828 12.164 -5.133 1 98.25 182 LYS A O 1
ATOM 1336 N N . TRP A 1 183 ? -23.031 13.445 -3.355 1 98.38 183 TRP A N 1
ATOM 1337 C CA . TRP A 1 183 ? -21.625 13.312 -3 1 98.38 183 TRP A CA 1
ATOM 1338 C C . TRP A 1 183 ? -21.297 11.883 -2.59 1 98.38 183 TRP A C 1
ATOM 1340 O O . TRP A 1 183 ? -20.234 11.359 -2.922 1 98.38 183 TRP A O 1
ATOM 1350 N N . ALA A 1 184 ? -22.203 11.172 -1.897 1 98.44 184 ALA A N 1
ATOM 1351 C CA . ALA A 1 184 ? -22.016 9.789 -1.474 1 98.44 184 ALA A CA 1
ATOM 1352 C C . ALA A 1 184 ? -21.812 8.875 -2.676 1 98.44 184 ALA A C 1
ATOM 1354 O O . ALA A 1 184 ? -21.062 7.898 -2.6 1 98.44 184 ALA A O 1
ATOM 1355 N N . LYS A 1 185 ? -22.469 9.18 -3.725 1 98.31 185 LYS A N 1
ATOM 1356 C CA . LYS A 1 185 ? -22.281 8.383 -4.938 1 98.31 185 LYS A CA 1
ATOM 1357 C C . LYS A 1 185 ? -20.844 8.5 -5.453 1 98.31 185 LYS A C 1
ATOM 1359 O O . LYS A 1 185 ? -20.281 7.516 -5.941 1 98.31 185 LYS A O 1
ATOM 1364 N N . ARG A 1 186 ? -20.297 9.703 -5.387 1 98.31 186 ARG A N 1
ATOM 1365 C CA . ARG A 1 186 ? -18.906 9.906 -5.777 1 98.31 186 ARG A CA 1
ATOM 1366 C C . ARG A 1 186 ? -17.969 9.156 -4.844 1 98.31 186 ARG A C 1
ATOM 1368 O O . ARG A 1 186 ? -17 8.531 -5.293 1 98.31 186 ARG A O 1
ATOM 1375 N N . LEU A 1 187 ? -18.281 9.211 -3.572 1 98.69 187 LEU A N 1
ATOM 1376 C CA . LEU A 1 187 ? -17.484 8.492 -2.584 1 98.69 187 LEU A CA 1
ATOM 1377 C C . LEU A 1 187 ? -17.578 6.984 -2.801 1 98.69 187 LEU A C 1
ATOM 1379 O O . LEU A 1 187 ? -16.594 6.266 -2.639 1 98.69 187 LEU A O 1
ATOM 1383 N N . GLN A 1 188 ? -18.797 6.496 -3.15 1 98.69 188 GLN A N 1
ATOM 1384 C CA . GLN A 1 188 ? -19 5.078 -3.443 1 98.69 188 GLN A CA 1
ATOM 1385 C C . GLN A 1 188 ? -18.016 4.602 -4.512 1 98.69 188 GLN A C 1
ATOM 1387 O O . GLN A 1 188 ? -17.359 3.568 -4.344 1 98.69 188 GLN A O 1
ATOM 1392 N N . LYS A 1 189 ? -17.938 5.379 -5.551 1 98.25 189 LYS A N 1
ATOM 1393 C CA . LYS A 1 189 ? -17.031 5.027 -6.645 1 98.25 189 LYS A CA 1
ATOM 1394 C C . LYS A 1 189 ? -15.586 5.016 -6.18 1 98.25 189 LYS A C 1
ATOM 1396 O O . LYS A 1 189 ? -14.828 4.102 -6.512 1 98.25 189 LYS A O 1
ATOM 1401 N N . TYR A 1 190 ? -15.234 6.012 -5.438 1 98.75 190 TYR A N 1
ATOM 1402 C CA . TYR A 1 190 ? -13.867 6.16 -4.945 1 98.75 190 TYR A CA 1
ATOM 1403 C C . TYR A 1 190 ? -13.477 4.98 -4.062 1 98.75 190 TYR A C 1
ATOM 1405 O O . TYR A 1 190 ? -12.492 4.289 -4.344 1 98.75 190 TYR A O 1
ATOM 1413 N N . TYR A 1 191 ? -14.258 4.648 -3.076 1 98.81 191 TYR A N 1
ATOM 1414 C CA . TYR A 1 191 ? -13.922 3.605 -2.117 1 98.81 191 TYR A CA 1
ATOM 1415 C C . TYR A 1 191 ? -14.062 2.223 -2.74 1 98.81 191 TYR A C 1
ATOM 1417 O O . TYR A 1 191 ? -13.312 1.302 -2.4 1 98.81 191 TYR A O 1
ATOM 1425 N N . SER A 1 192 ? -15.016 2.068 -3.682 1 98.56 192 SER A N 1
ATOM 1426 C CA . SER A 1 192 ? -15.109 0.805 -4.406 1 98.56 192 SER A CA 1
ATOM 1427 C C . SER A 1 192 ? -13.836 0.528 -5.203 1 98.56 192 SER A C 1
ATOM 1429 O O . SER A 1 192 ? -13.391 -0.617 -5.289 1 98.56 192 SER A O 1
ATOM 1431 N N . THR A 1 193 ? -13.336 1.58 -5.754 1 98.5 193 THR A N 1
ATOM 1432 C CA . THR A 1 193 ? -12.094 1.441 -6.512 1 98.5 193 THR A CA 1
ATOM 1433 C C . THR A 1 193 ? -10.938 1.06 -5.59 1 98.5 193 THR A C 1
ATOM 1435 O O . THR A 1 193 ? -10.164 0.152 -5.902 1 98.5 193 THR A O 1
ATOM 1438 N N . LEU A 1 194 ? -10.828 1.732 -4.414 1 98.62 194 LEU A N 1
ATOM 1439 C CA . LEU A 1 194 ? -9.781 1.391 -3.449 1 98.62 194 LEU A CA 1
ATOM 1440 C C . LEU A 1 194 ? -9.938 -0.051 -2.975 1 98.62 194 LEU A C 1
ATOM 1442 O O . LEU A 1 194 ? -8.945 -0.768 -2.83 1 98.62 194 LEU A O 1
ATOM 1446 N N . GLN A 1 195 ? -11.172 -0.445 -2.768 1 97.94 195 GLN A N 1
ATOM 1447 C CA . GLN A 1 195 ? -11.461 -1.811 -2.348 1 97.94 195 GLN A CA 1
ATOM 1448 C C . GLN A 1 195 ? -10.977 -2.822 -3.383 1 97.94 195 GLN A C 1
ATOM 1450 O O . GLN A 1 195 ? -10.383 -3.844 -3.027 1 97.94 195 GLN A O 1
ATOM 1455 N N . MET A 1 196 ? -11.211 -2.545 -4.57 1 96.56 196 MET A N 1
ATOM 1456 C CA . MET A 1 196 ? -10.797 -3.441 -5.645 1 96.56 196 MET A CA 1
ATOM 1457 C C . MET A 1 196 ? -9.273 -3.502 -5.746 1 96.56 196 MET A C 1
ATOM 1459 O O . MET A 1 196 ? -8.703 -4.578 -5.918 1 96.56 196 MET A O 1
ATOM 1463 N N . LEU A 1 197 ? -8.602 -2.426 -5.512 1 97.94 197 LEU A N 1
ATOM 1464 C CA . LEU A 1 197 ? -7.16 -2.322 -5.73 1 97.94 197 LEU A CA 1
ATOM 1465 C C . LEU A 1 197 ? -6.387 -2.895 -4.551 1 97.94 197 LEU A C 1
ATOM 1467 O O . LEU A 1 197 ? -5.25 -3.344 -4.703 1 97.94 197 LEU A O 1
ATOM 1471 N N . PHE A 1 198 ? -7.043 -2.945 -3.285 1 98.19 198 PHE A N 1
ATOM 1472 C CA . PHE A 1 198 ? -6.199 -3.217 -2.127 1 98.19 198 PHE A CA 1
ATOM 1473 C C . PHE A 1 198 ? -6.82 -4.297 -1.247 1 98.19 198 PHE A C 1
ATOM 1475 O O . PHE A 1 198 ? -6.176 -4.801 -0.327 1 98.19 198 PHE A O 1
ATOM 1482 N N . THR A 1 199 ? -8.062 -4.613 -1.412 1 97.25 199 THR A N 1
ATOM 1483 C CA . THR A 1 199 ? -8.766 -5.582 -0.582 1 97.25 199 THR A CA 1
ATOM 1484 C C . THR A 1 199 ? -8.562 -5.281 0.899 1 97.25 199 THR A C 1
ATOM 1486 O O . THR A 1 199 ? -8.188 -6.164 1.673 1 97.25 199 THR A O 1
ATOM 1489 N N . PRO A 1 200 ? -8.875 -4.055 1.338 1 98.12 200 PRO A N 1
ATOM 1490 C CA . PRO A 1 200 ? -8.586 -3.668 2.721 1 98.12 200 PRO A CA 1
ATOM 1491 C C . PRO A 1 200 ? -9.531 -4.32 3.725 1 98.12 200 PRO A C 1
ATOM 1493 O O . PRO A 1 200 ? -10.633 -4.746 3.355 1 98.12 200 PRO A O 1
ATOM 1496 N N . ASP A 1 201 ? -9.133 -4.367 5.012 1 98.06 201 ASP A N 1
ATOM 1497 C CA . ASP A 1 201 ? -9.938 -4.883 6.113 1 98.06 201 ASP A CA 1
ATOM 1498 C C . ASP A 1 201 ? -10.812 -3.783 6.719 1 98.06 201 ASP A C 1
ATOM 1500 O O . ASP A 1 201 ? -11.852 -4.07 7.324 1 98.06 201 ASP A O 1
ATOM 1504 N N . LEU A 1 202 ? -10.352 -2.568 6.531 1 98.62 202 LEU A N 1
ATOM 1505 C CA . LEU A 1 202 ? -11.039 -1.45 7.16 1 98.62 202 LEU A CA 1
ATOM 1506 C C . LEU A 1 202 ? -10.703 -0.139 6.461 1 98.62 202 LEU A C 1
ATOM 1508 O O . LEU A 1 202 ? -9.539 0.112 6.129 1 98.62 202 LEU A O 1
ATOM 1512 N N . PHE A 1 203 ? -11.742 0.67 6.188 1 98.75 203 PHE A N 1
ATOM 1513 C CA . PHE A 1 203 ? -11.578 2.076 5.836 1 98.75 203 PHE A CA 1
ATOM 1514 C C . PHE A 1 203 ? -11.836 2.969 7.043 1 98.75 203 PHE A C 1
ATOM 1516 O O . PHE A 1 203 ? -12.766 2.727 7.812 1 98.75 203 PHE A O 1
ATOM 1523 N N . VAL A 1 204 ? -11.008 3.902 7.258 1 98.81 204 VAL A N 1
ATOM 1524 C CA . VAL A 1 204 ? -11.258 4.961 8.234 1 98.81 204 VAL A CA 1
ATOM 1525 C C . VAL A 1 204 ? -11.297 6.312 7.527 1 98.81 204 VAL A C 1
ATOM 1527 O O . VAL A 1 204 ? -10.422 6.625 6.715 1 98.81 204 VAL A O 1
ATOM 1530 N N . VAL A 1 205 ? -12.305 7.082 7.824 1 98.44 205 VAL A N 1
ATOM 1531 C CA . VAL A 1 205 ? -12.477 8.359 7.145 1 98.44 205 VAL A CA 1
ATOM 1532 C C . VAL A 1 205 ? -12.266 9.508 8.133 1 98.44 205 VAL A C 1
ATOM 1534 O O . VAL A 1 205 ? -12.977 9.609 9.133 1 98.44 205 VAL A O 1
ATOM 1537 N N . GLY A 1 206 ? -11.281 10.25 7.832 1 97.25 206 GLY A N 1
ATOM 1538 C CA . GLY A 1 206 ? -11.016 11.453 8.609 1 97.25 206 GLY A CA 1
ATOM 1539 C C . GLY A 1 206 ? -11.25 12.734 7.824 1 97.25 206 GLY A C 1
ATOM 1540 O O . GLY A 1 206 ? -12 12.742 6.848 1 97.25 206 GLY A O 1
ATOM 1541 N N . GLY A 1 207 ? -10.672 13.844 8.344 1 93.62 207 GLY A N 1
ATOM 1542 C CA . GLY A 1 207 ? -10.914 15.164 7.766 1 93.62 207 GLY A CA 1
ATOM 1543 C C . GLY A 1 207 ? -12.094 15.883 8.391 1 93.62 207 GLY A C 1
ATOM 1544 O O . GLY A 1 207 ? -12.922 15.266 9.062 1 93.62 207 GLY A O 1
ATOM 1545 N N . GLY A 1 208 ? -12.172 17.172 8.172 1 91.69 208 GLY A N 1
ATOM 1546 C CA . GLY A 1 208 ? -13.203 17.984 8.789 1 91.69 208 GLY A CA 1
ATOM 1547 C C . GLY A 1 208 ? -14.609 17.469 8.516 1 91.69 208 GLY A C 1
ATOM 1548 O O . GLY A 1 208 ? -15.461 17.469 9.406 1 91.69 208 GLY A O 1
ATOM 1549 N N . VAL A 1 209 ? -14.836 16.969 7.363 1 95.19 209 VAL A N 1
ATOM 1550 C CA . VAL A 1 209 ? -16.172 16.578 6.93 1 95.19 209 VAL A CA 1
ATOM 1551 C C . VAL A 1 209 ? -16.594 15.305 7.656 1 95.19 209 VAL A C 1
ATOM 1553 O O . VAL A 1 209 ? -17.781 14.961 7.688 1 95.19 209 VAL A O 1
ATOM 1556 N N . SER A 1 210 ? -15.594 14.57 8.234 1 95.31 210 SER A N 1
ATOM 1557 C CA . SER A 1 210 ? -15.922 13.305 8.891 1 95.31 210 SER A CA 1
ATOM 1558 C C . SER A 1 210 ? -16.797 13.531 10.117 1 95.31 210 SER A C 1
ATOM 1560 O O . SER A 1 210 ? -17.422 12.594 10.617 1 95.31 210 SER A O 1
ATOM 1562 N N . ARG A 1 211 ? -16.859 14.773 10.625 1 94.69 211 ARG A N 1
ATOM 1563 C CA . ARG A 1 211 ? -17.75 15.109 11.727 1 94.69 211 ARG A CA 1
ATOM 1564 C C . ARG A 1 211 ? -19.219 14.906 11.328 1 94.69 211 ARG A C 1
ATOM 1566 O O . ARG A 1 211 ? -20.094 14.805 12.195 1 94.69 211 ARG A O 1
ATOM 1573 N N . HIS A 1 212 ? -19.5 14.898 10.078 1 96.88 212 HIS A N 1
ATOM 1574 C CA . HIS A 1 212 ? -20.844 14.688 9.547 1 96.88 212 HIS A CA 1
ATOM 1575 C C . HIS A 1 212 ? -20.969 13.305 8.93 1 96.88 212 HIS A C 1
ATOM 1577 O O . HIS A 1 212 ? -21.766 13.102 8 1 96.88 212 HIS A O 1
ATOM 1583 N N . HIS A 1 213 ? -20.156 12.406 9.422 1 97.19 213 HIS A N 1
ATOM 1584 C CA . HIS A 1 213 ? -20.062 11.078 8.828 1 97.19 213 HIS A CA 1
ATOM 1585 C C . HIS A 1 213 ? -21.438 10.414 8.742 1 97.19 213 HIS A C 1
ATOM 1587 O O . HIS A 1 213 ? -21.703 9.633 7.824 1 97.19 213 HIS A O 1
ATOM 1593 N N . GLU A 1 214 ? -22.359 10.703 9.586 1 98.12 214 GLU A N 1
ATOM 1594 C CA . GLU A 1 214 ? -23.688 10.078 9.609 1 98.12 214 GLU A CA 1
ATOM 1595 C C . GLU A 1 214 ? -24.484 10.445 8.367 1 98.12 214 GLU A C 1
ATOM 1597 O O . GLU A 1 214 ? -25.453 9.758 8.023 1 98.12 214 GLU A O 1
ATOM 1602 N N . LYS A 1 215 ? -24.094 11.484 7.746 1 98.06 215 LYS A N 1
ATOM 1603 C CA . LYS A 1 215 ? -24.844 11.992 6.605 1 98.06 215 LYS A CA 1
ATOM 1604 C C . LYS A 1 215 ? -24.453 11.273 5.316 1 98.06 215 LYS A C 1
ATOM 1606 O O . LYS A 1 215 ? -25.156 11.344 4.316 1 98.06 215 LYS A O 1
ATOM 1611 N N . PHE A 1 216 ? -23.281 10.625 5.309 1 98.19 216 PHE A N 1
ATOM 1612 C CA . PHE A 1 216 ? -22.875 10.086 4.02 1 98.19 216 PHE A CA 1
ATOM 1613 C C . PHE A 1 216 ? -22.328 8.672 4.18 1 98.19 216 PHE A C 1
ATOM 1615 O O . PHE A 1 216 ? -22.453 7.848 3.271 1 98.19 216 PHE A O 1
ATOM 1622 N N . LEU A 1 217 ? -21.703 8.266 5.32 1 98.25 217 LEU A N 1
ATOM 1623 C CA . LEU A 1 217 ? -21.094 6.945 5.457 1 98.25 217 LEU A CA 1
ATOM 1624 C C . LEU A 1 217 ? -22.156 5.844 5.332 1 98.25 217 LEU A C 1
ATOM 1626 O O . LEU A 1 217 ? -21.922 4.844 4.645 1 98.25 217 LEU A O 1
ATOM 1630 N N . PRO A 1 218 ? -23.312 6.012 5.98 1 98.06 218 PRO A N 1
ATOM 1631 C CA . PRO A 1 218 ? -24.312 4.953 5.895 1 98.06 218 PRO A CA 1
ATOM 1632 C C . PRO A 1 218 ? -24.844 4.754 4.477 1 98.06 218 PRO A C 1
ATOM 1634 O O . PRO A 1 218 ? -25.5 3.75 4.191 1 98.06 218 PRO A O 1
ATOM 1637 N N . LYS A 1 219 ? -24.641 5.715 3.615 1 98.31 219 LYS A N 1
ATOM 1638 C CA . LYS A 1 219 ? -25.141 5.656 2.248 1 98.31 219 LYS A CA 1
ATOM 1639 C C . LYS A 1 219 ? -24.219 4.832 1.354 1 98.31 219 LYS A C 1
ATOM 1641 O O . LYS A 1 219 ? -24.562 4.527 0.21 1 98.31 219 LYS A O 1
ATOM 1646 N N . LEU A 1 220 ? -23.078 4.48 1.859 1 98.5 220 LEU A N 1
ATOM 1647 C CA . LEU A 1 220 ? -22.109 3.715 1.083 1 98.5 220 LEU A CA 1
ATOM 1648 C C . LEU A 1 220 ? -22.391 2.219 1.18 1 98.5 220 LEU A C 1
ATOM 1650 O O . LEU A 1 220 ? -22.75 1.72 2.248 1 98.5 220 LEU A O 1
ATOM 1654 N N . ASP A 1 221 ? -22.281 1.562 0.055 1 98.19 221 ASP A N 1
ATOM 1655 C CA . ASP A 1 221 ? -22.422 0.11 -0.029 1 98.19 221 ASP A CA 1
ATOM 1656 C C . ASP A 1 221 ? -21.094 -0.546 -0.389 1 98.19 221 ASP A C 1
ATOM 1658 O O . ASP A 1 221 ? -20.781 -0.716 -1.568 1 98.19 221 ASP A O 1
ATOM 1662 N N . LEU A 1 222 ? -20.359 -0.923 0.637 1 97.44 222 LEU A N 1
ATOM 1663 C CA . LEU A 1 222 ? -19.031 -1.498 0.496 1 97.44 222 LEU A CA 1
ATOM 1664 C C . LEU A 1 222 ? -18.938 -2.848 1.199 1 97.44 222 LEU A C 1
ATOM 1666 O O . LEU A 1 222 ? -19.578 -3.061 2.229 1 97.44 222 LEU A O 1
ATOM 1670 N N . LYS A 1 223 ? -18.172 -3.766 0.667 1 94.31 223 LYS A N 1
ATOM 1671 C CA . LYS A 1 223 ? -17.875 -5.02 1.354 1 94.31 223 LYS A CA 1
ATOM 1672 C C . LYS A 1 223 ? -16.922 -4.789 2.523 1 94.31 223 LYS A C 1
ATOM 1674 O O . LYS A 1 223 ? -16.984 -5.504 3.527 1 94.31 223 LYS A O 1
ATOM 1679 N N . THR A 1 224 ? -16.078 -3.797 2.395 1 97 224 THR A N 1
ATOM 1680 C CA . THR A 1 224 ? -15.141 -3.418 3.447 1 97 224 THR A CA 1
ATOM 1681 C C . THR A 1 224 ? -15.805 -2.486 4.453 1 97 224 THR A C 1
ATOM 1683 O O . THR A 1 224 ? -16.422 -1.491 4.074 1 97 224 THR A O 1
ATOM 1686 N N . PRO A 1 225 ? -15.695 -2.836 5.758 1 97.81 225 PRO A N 1
ATOM 1687 C CA . PRO A 1 225 ? -16.219 -1.897 6.754 1 97.81 225 PRO A CA 1
ATOM 1688 C C . PRO A 1 225 ? -15.57 -0.517 6.656 1 97.81 225 PRO A C 1
ATOM 1690 O O . PRO A 1 225 ? -14.406 -0.402 6.266 1 97.81 225 PRO A O 1
ATOM 1693 N N . ILE A 1 226 ? -16.391 0.523 6.961 1 98.5 226 ILE A N 1
ATOM 1694 C CA . ILE A 1 226 ? -15.914 1.902 6.93 1 98.5 226 ILE A CA 1
ATOM 1695 C C . ILE A 1 226 ? -16.422 2.65 8.164 1 98.5 226 ILE A C 1
ATOM 1697 O O . ILE A 1 226 ? -17.594 2.541 8.523 1 98.5 226 ILE A O 1
ATOM 1701 N N . LYS A 1 227 ? -15.547 3.32 8.859 1 97.56 227 LYS A N 1
ATOM 1702 C CA . LYS A 1 227 ? -15.953 4.066 10.047 1 97.56 227 LYS A CA 1
ATOM 1703 C C . LYS A 1 227 ? -15.242 5.414 10.117 1 97.56 227 LYS A C 1
ATOM 1705 O O . LYS A 1 227 ? -14.203 5.609 9.484 1 97.56 227 LYS A O 1
ATOM 1710 N N . PRO A 1 228 ? -15.781 6.379 10.828 1 98.25 228 PRO A N 1
ATOM 1711 C CA . PRO A 1 228 ? -15.141 7.684 10.977 1 98.25 228 PRO A CA 1
ATOM 1712 C C . PRO A 1 228 ? -13.922 7.641 11.898 1 98.25 228 PRO A C 1
ATOM 1714 O O . PRO A 1 228 ? -13.859 6.809 12.805 1 98.25 228 PRO A O 1
ATOM 1717 N N . ALA A 1 229 ? -13.008 8.492 11.617 1 98.06 229 ALA A N 1
ATOM 1718 C CA . ALA A 1 229 ? -11.859 8.664 12.5 1 98.06 229 ALA A CA 1
ATOM 1719 C C . ALA A 1 229 ? -12.281 9.148 13.875 1 98.06 229 ALA A C 1
ATOM 1721 O O . ALA A 1 229 ? -13.336 9.773 14.023 1 98.06 229 ALA A O 1
ATOM 1722 N N . GLU A 1 230 ? -11.477 8.891 14.844 1 97.12 230 GLU A N 1
ATOM 1723 C CA . GLU A 1 230 ? -11.867 9.203 16.219 1 97.12 230 GLU A CA 1
ATOM 1724 C C . GLU A 1 230 ? -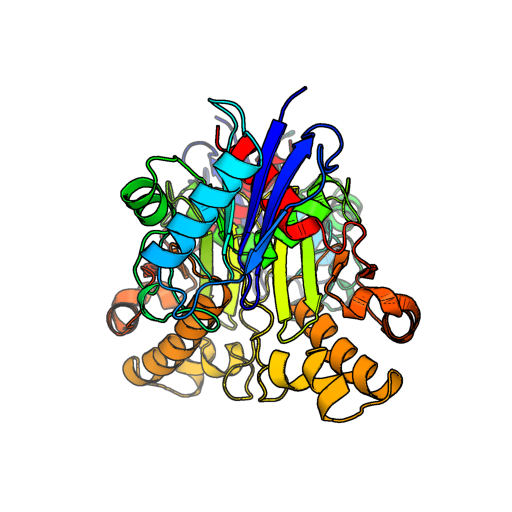11.008 10.328 16.797 1 97.12 230 GLU A C 1
ATOM 1726 O O . GLU A 1 230 ? -11.445 11.055 17.688 1 97.12 230 GLU A O 1
ATOM 1731 N N . LEU A 1 231 ? -9.828 10.5 16.297 1 94.75 231 LEU A N 1
ATOM 1732 C CA . LEU A 1 231 ? -8.898 11.438 16.922 1 94.75 231 LEU A CA 1
ATOM 1733 C C . LEU A 1 231 ? -9.125 12.852 16.391 1 94.75 231 LEU A C 1
ATOM 1735 O O . LEU A 1 231 ? -8.734 13.828 17.031 1 94.75 231 LEU A O 1
ATOM 1739 N N . ARG A 1 232 ? -9.68 12.992 15.195 1 87.81 232 ARG A N 1
ATOM 1740 C CA . ARG A 1 232 ? -10.086 14.266 14.625 1 87.81 232 ARG A CA 1
ATOM 1741 C C . ARG A 1 232 ? -8.898 15.219 14.492 1 87.81 232 ARG A C 1
ATOM 1743 O O . ARG A 1 232 ? -7.895 14.883 13.859 1 87.81 232 ARG A O 1
ATOM 1750 N N . ASN A 1 233 ? -8.969 16.344 15.203 1 88.31 233 ASN A N 1
ATOM 1751 C CA . ASN A 1 233 ? -8.031 17.438 14.977 1 88.31 233 ASN A CA 1
ATOM 1752 C C . ASN A 1 233 ? -6.672 17.141 15.609 1 88.31 233 ASN A C 1
ATOM 1754 O O . ASN A 1 233 ? -5.691 17.828 15.312 1 88.31 233 ASN A O 1
ATOM 1758 N N . THR A 1 234 ? -6.547 16.109 16.297 1 95.31 234 THR A N 1
ATOM 1759 C CA . THR A 1 234 ? -5.281 15.844 16.984 1 95.31 234 THR A CA 1
ATOM 1760 C C . THR A 1 234 ? -4.492 14.758 16.25 1 95.31 234 THR A C 1
ATOM 1762 O O . THR A 1 234 ? -3.318 14.531 16.547 1 95.31 234 THR A O 1
ATOM 1765 N N . ALA A 1 235 ? -5.102 14.141 15.258 1 97.25 235 ALA A N 1
ATOM 1766 C CA . ALA A 1 235 ? -4.547 12.953 14.625 1 97.25 235 ALA A CA 1
ATOM 1767 C C . ALA A 1 235 ? -3.158 13.227 14.062 1 97.25 235 ALA A C 1
ATOM 1769 O O . ALA A 1 235 ? -2.234 12.43 14.25 1 97.25 235 ALA A O 1
ATOM 1770 N N . GLY A 1 236 ? -3.018 14.336 13.398 1 97.75 236 GLY A N 1
ATOM 1771 C CA . GLY A 1 236 ? -1.736 14.672 12.797 1 97.75 236 GLY A CA 1
ATOM 1772 C C . GLY A 1 236 ? -0.624 14.828 13.82 1 97.75 236 GLY A C 1
ATOM 1773 O O . GLY A 1 236 ? 0.461 14.266 13.6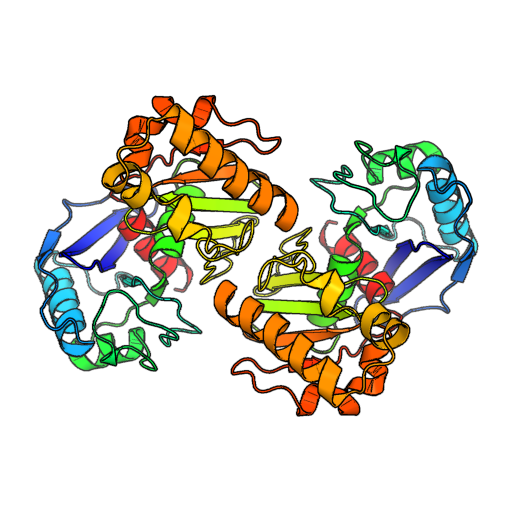56 1 97.75 236 GLY A O 1
ATOM 1774 N N . ILE A 1 237 ? -0.891 15.57 14.883 1 98.56 237 ILE A N 1
ATOM 1775 C CA . ILE A 1 237 ? 0.071 15.812 15.953 1 98.56 237 ILE A CA 1
ATOM 1776 C C . ILE A 1 237 ? 0.433 14.492 16.625 1 98.56 237 ILE A C 1
ATOM 1778 O O . ILE A 1 237 ? 1.613 14.172 16.797 1 98.56 237 ILE A O 1
ATOM 1782 N N . VAL A 1 238 ? -0.558 13.727 16.922 1 98.56 238 VAL A N 1
ATOM 1783 C CA . VAL A 1 238 ? -0.382 12.469 17.641 1 98.56 238 VAL A CA 1
ATOM 1784 C C . VAL A 1 238 ? 0.391 11.477 16.766 1 98.56 238 VAL A C 1
ATOM 1786 O O . VAL A 1 238 ? 1.317 10.82 17.25 1 98.56 238 VAL A O 1
ATOM 1789 N N . GLY A 1 239 ? 0.006 11.398 15.508 1 98.56 239 GLY A N 1
ATOM 1790 C CA . GLY A 1 239 ? 0.691 10.5 14.586 1 98.56 239 GLY A CA 1
ATOM 1791 C C . GLY A 1 239 ? 2.16 10.836 14.414 1 98.56 239 GLY A C 1
ATOM 1792 O O . GLY A 1 239 ? 3.014 9.945 14.438 1 98.56 239 GLY A O 1
ATOM 1793 N N . ALA A 1 240 ? 2.447 12.117 14.242 1 98.56 240 ALA A N 1
ATOM 1794 C CA . ALA A 1 240 ? 3.834 12.547 14.109 1 98.56 240 ALA A CA 1
ATOM 1795 C C . ALA A 1 240 ? 4.641 12.211 15.359 1 98.56 240 ALA A C 1
ATOM 1797 O O . ALA A 1 240 ? 5.766 11.719 15.266 1 98.56 240 ALA A O 1
ATOM 1798 N N . ALA A 1 241 ? 4.059 12.383 16.516 1 98.5 241 ALA A N 1
ATOM 1799 C CA . ALA A 1 241 ? 4.727 12.148 17.781 1 98.5 241 ALA A CA 1
ATOM 1800 C C . ALA A 1 241 ? 5.066 10.664 17.969 1 98.5 241 ALA A C 1
ATOM 1802 O O . ALA A 1 241 ? 6.211 10.32 18.25 1 98.5 241 ALA A O 1
ATOM 1803 N N . ILE A 1 242 ? 4.121 9.844 17.766 1 97.75 242 ILE A N 1
ATOM 1804 C CA . ILE A 1 242 ? 4.344 8.43 18.031 1 97.75 242 ILE A CA 1
ATOM 1805 C C . ILE A 1 242 ? 5.332 7.855 17.016 1 97.75 242 ILE A C 1
ATOM 1807 O O . ILE A 1 242 ? 6.16 7.008 17.359 1 97.75 242 ILE A O 1
ATOM 1811 N N . LEU A 1 243 ? 5.293 8.258 15.766 1 97.62 243 LEU A N 1
ATOM 1812 C CA . LEU A 1 243 ? 6.227 7.762 14.758 1 97.62 243 LEU A CA 1
ATOM 1813 C C . LEU A 1 243 ? 7.652 8.203 15.07 1 97.62 243 LEU A C 1
ATOM 1815 O O . LEU A 1 243 ? 8.609 7.469 14.812 1 97.62 243 LEU A O 1
ATOM 1819 N N . ALA A 1 244 ? 7.762 9.391 15.641 1 97.69 244 ALA A N 1
ATOM 1820 C CA . ALA A 1 244 ? 9.078 9.852 16.062 1 97.69 244 ALA A CA 1
ATOM 1821 C C . ALA A 1 244 ? 9.609 9 17.219 1 97.69 244 ALA A C 1
ATOM 1823 O O . ALA A 1 244 ? 10.812 8.711 17.281 1 97.69 244 ALA A O 1
ATOM 1824 N N . ALA A 1 245 ? 8.742 8.578 18.094 1 97 245 ALA A N 1
ATOM 1825 C CA . ALA A 1 245 ? 9.125 7.805 19.266 1 97 245 ALA A CA 1
ATOM 1826 C C . ALA A 1 245 ? 9.523 6.379 18.875 1 97 245 ALA A C 1
ATOM 1828 O O . ALA A 1 245 ? 10.336 5.75 19.547 1 97 245 ALA A O 1
ATOM 1829 N N . LYS A 1 246 ? 9.008 5.766 17.859 1 92.88 246 LYS A N 1
ATOM 1830 C CA . LYS A 1 246 ? 9.297 4.406 17.406 1 92.88 246 LYS A CA 1
ATOM 1831 C C . LYS A 1 246 ? 10.68 4.316 16.766 1 92.88 246 LYS A C 1
ATOM 1833 O O . LYS A 1 246 ? 11.281 3.242 16.734 1 92.88 246 LYS A O 1
ATOM 1838 N N . ASP A 1 247 ? 11.086 5.289 16.094 1 76.69 247 ASP A N 1
ATOM 1839 C CA . ASP A 1 247 ? 12.375 5.312 15.414 1 76.69 247 ASP A CA 1
ATOM 1840 C C . ASP A 1 247 ? 13.523 5.449 16.406 1 76.69 247 ASP A C 1
ATOM 1842 O O . ASP A 1 247 ? 14.688 5.289 16.031 1 76.69 247 ASP A O 1
ATOM 1846 N N . LYS A 1 248 ? 13.227 5.754 17.656 1 59.06 248 LYS A N 1
ATOM 1847 C CA . LYS A 1 248 ? 14.281 5.855 18.656 1 59.06 248 LYS A CA 1
ATOM 1848 C C . LYS A 1 248 ? 14.742 4.473 19.109 1 59.06 248 LYS A C 1
ATOM 1850 O O . LYS A 1 248 ? 13.93 3.561 19.266 1 59.06 248 LYS A O 1
ATOM 1855 N N . MET B 1 1 ? 18.094 -28.625 7.586 1 68.19 1 MET B N 1
ATOM 1856 C CA . MET B 1 1 ? 17.75 -27.562 6.652 1 68.19 1 MET B CA 1
ATOM 1857 C C . MET B 1 1 ? 16.266 -27.219 6.742 1 68.19 1 MET B C 1
ATOM 1859 O O . MET B 1 1 ? 15.422 -28.109 6.801 1 68.19 1 MET B O 1
ATOM 1863 N N . ALA B 1 2 ? 15.961 -25.844 6.945 1 89.94 2 ALA B N 1
ATOM 1864 C CA . ALA B 1 2 ? 14.547 -25.5 7.074 1 89.94 2 ALA B CA 1
ATOM 1865 C C . ALA B 1 2 ? 13.859 -25.5 5.711 1 89.94 2 ALA B C 1
ATOM 1867 O O . ALA B 1 2 ? 14.336 -24.859 4.77 1 89.94 2 ALA B O 1
ATOM 1868 N N . LEU B 1 3 ? 12.977 -26.516 5.438 1 96.75 3 LEU B N 1
ATOM 1869 C CA . LEU B 1 3 ? 12.289 -26.703 4.164 1 96.75 3 LEU B CA 1
ATOM 1870 C C . LEU B 1 3 ? 10.828 -26.25 4.273 1 96.75 3 LEU B C 1
ATOM 1872 O O . LEU B 1 3 ? 10.242 -26.297 5.355 1 96.75 3 LEU B O 1
ATOM 1876 N N . ALA B 1 4 ? 10.383 -25.812 3.166 1 98.56 4 ALA B N 1
ATOM 1877 C CA . ALA B 1 4 ? 8.953 -25.578 2.955 1 98.56 4 ALA B CA 1
ATOM 1878 C C . ALA B 1 4 ? 8.539 -25.984 1.544 1 98.56 4 ALA B C 1
ATOM 1880 O O . ALA B 1 4 ? 9.383 -26.125 0.657 1 98.56 4 ALA B O 1
ATOM 1881 N N . PHE B 1 5 ? 7.344 -26.297 1.394 1 98.69 5 PHE B N 1
ATOM 1882 C CA . PHE B 1 5 ? 6.824 -26.703 0.09 1 98.69 5 PHE B CA 1
ATOM 1883 C C . PHE B 1 5 ? 5.957 -25.594 -0.504 1 98.69 5 PHE B C 1
ATOM 1885 O O . PHE B 1 5 ? 5.059 -25.078 0.162 1 98.69 5 PHE B O 1
ATOM 1892 N N . GLY B 1 6 ? 6.285 -25.156 -1.714 1 98.81 6 GLY B N 1
ATOM 1893 C CA . GLY B 1 6 ? 5.508 -24.141 -2.414 1 98.81 6 GLY B CA 1
ATOM 1894 C C . GLY B 1 6 ? 4.746 -24.703 -3.605 1 98.81 6 GLY B C 1
ATOM 1895 O O . GLY B 1 6 ? 5.254 -25.562 -4.332 1 98.81 6 GLY B O 1
ATOM 1896 N N . VAL B 1 7 ? 3.543 -24.25 -3.768 1 98.81 7 VAL B N 1
ATOM 1897 C CA . VAL B 1 7 ? 2.709 -24.578 -4.918 1 98.81 7 VAL B CA 1
ATOM 1898 C C . VAL B 1 7 ? 2.281 -23.297 -5.629 1 98.81 7 VAL B C 1
ATOM 1900 O O . VAL B 1 7 ? 1.843 -22.344 -4.984 1 98.81 7 VAL B O 1
ATOM 1903 N N . ASP B 1 8 ? 2.445 -23.234 -6.887 1 98.44 8 ASP B N 1
ATOM 1904 C CA . ASP B 1 8 ? 1.995 -22.141 -7.738 1 98.44 8 ASP B CA 1
ATOM 1905 C C . ASP B 1 8 ? 0.879 -22.594 -8.672 1 98.44 8 ASP B C 1
ATOM 1907 O O . ASP B 1 8 ? 1.12 -23.375 -9.602 1 98.44 8 ASP B O 1
ATOM 1911 N N . VAL B 1 9 ? -0.283 -22.156 -8.461 1 98.12 9 VAL B N 1
ATOM 1912 C CA . VAL B 1 9 ? -1.451 -22.547 -9.242 1 98.12 9 VAL B CA 1
ATOM 1913 C C . VAL B 1 9 ? -1.63 -21.594 -10.422 1 98.12 9 VAL B C 1
ATOM 1915 O O . VAL B 1 9 ? -1.857 -20.391 -10.227 1 98.12 9 VAL B O 1
ATOM 1918 N N . GLY B 1 10 ? -1.521 -22.078 -11.594 1 94.31 10 GLY B N 1
ATOM 1919 C CA . GLY B 1 10 ? -1.76 -21.297 -12.805 1 94.31 10 GLY B CA 1
ATOM 1920 C C . GLY B 1 10 ? -2.914 -21.828 -13.633 1 94.31 10 GLY B C 1
ATOM 1921 O O . GLY B 1 10 ? -3.504 -22.859 -13.297 1 94.31 10 GLY B O 1
ATOM 1922 N N . GLY B 1 11 ? -3.229 -21.094 -14.688 1 90.44 11 GLY B N 1
ATOM 1923 C CA . GLY B 1 11 ? -4.312 -21.5 -15.57 1 90.44 11 GLY B CA 1
ATOM 1924 C C . GLY B 1 11 ? -3.99 -22.734 -16.375 1 90.44 11 GLY B C 1
ATOM 1925 O O . GLY B 1 11 ? -4.879 -23.531 -16.688 1 90.44 11 GLY B O 1
ATOM 1926 N N . SER B 1 12 ? -2.766 -22.984 -16.703 1 91.75 12 SER B N 1
ATOM 1927 C CA . SER B 1 12 ? -2.381 -24.078 -17.594 1 91.75 12 SER B CA 1
ATOM 1928 C C . SER B 1 12 ? -1.711 -25.219 -16.828 1 91.75 12 SER B C 1
ATOM 1930 O O . SER B 1 12 ? -1.64 -26.344 -17.312 1 91.75 12 SER B O 1
ATOM 1932 N N . GLY B 1 13 ? -1.26 -24.812 -15.641 1 96.56 13 GLY B N 1
ATOM 1933 C CA . GLY B 1 13 ? -0.567 -25.828 -14.859 1 96.56 13 GLY B CA 1
ATOM 1934 C C . GLY B 1 13 ? -0.391 -25.438 -13.406 1 96.56 13 GLY B C 1
ATOM 1935 O O . GLY B 1 13 ? -0.373 -24.25 -13.07 1 96.56 13 GLY B O 1
ATOM 1936 N N . ILE B 1 14 ? -0.291 -26.391 -12.633 1 98.44 14 ILE B N 1
ATOM 1937 C CA . ILE B 1 14 ? -0.003 -26.266 -11.211 1 98.44 14 ILE B CA 1
ATOM 1938 C C . ILE B 1 14 ? 1.371 -26.859 -10.898 1 98.44 14 ILE B C 1
ATOM 1940 O O . ILE B 1 14 ? 1.641 -28.016 -11.227 1 98.44 14 ILE B O 1
ATOM 1944 N N . LYS B 1 15 ? 2.283 -26 -10.336 1 98.31 15 LYS B N 1
ATOM 1945 C CA . LYS B 1 15 ? 3.668 -26.391 -10.094 1 98.31 15 LYS B CA 1
ATOM 1946 C C . LYS B 1 15 ? 3.971 -26.422 -8.594 1 98.31 15 LYS B C 1
ATOM 1948 O O . LYS B 1 15 ? 3.393 -25.656 -7.824 1 98.31 15 LYS B O 1
ATOM 1953 N N . GLY B 1 16 ? 4.828 -27.328 -8.234 1 98.56 16 GLY B N 1
ATOM 1954 C CA . GLY B 1 16 ? 5.215 -27.438 -6.84 1 98.56 16 GLY B CA 1
ATOM 1955 C C . GLY B 1 16 ? 6.621 -27.969 -6.648 1 98.56 16 GLY B C 1
ATOM 1956 O O . GLY B 1 16 ? 7.125 -28.719 -7.484 1 98.56 16 GLY B O 1
ATOM 1957 N N . ALA B 1 17 ? 7.203 -27.547 -5.586 1 98.62 17 ALA B N 1
ATOM 1958 C CA . ALA B 1 17 ? 8.531 -28.047 -5.238 1 98.62 17 ALA B CA 1
ATOM 1959 C C . ALA B 1 17 ? 8.875 -27.719 -3.787 1 98.62 17 ALA B C 1
ATOM 1961 O O . ALA B 1 17 ? 8.328 -26.781 -3.207 1 98.62 17 ALA B O 1
ATOM 1962 N N . LEU B 1 18 ? 9.766 -28.5 -3.23 1 98.44 18 LEU B N 1
ATOM 1963 C CA . LEU B 1 18 ? 10.383 -28.172 -1.952 1 98.44 18 LEU B CA 1
ATOM 1964 C C . LEU B 1 18 ? 11.391 -27.031 -2.113 1 98.44 18 LEU B C 1
ATOM 1966 O O . LEU B 1 18 ? 12.133 -26.984 -3.096 1 98.44 18 LEU B O 1
ATOM 1970 N N . VAL B 1 19 ? 11.398 -26.141 -1.16 1 98.5 19 VAL B N 1
ATOM 1971 C CA . VAL B 1 19 ? 12.266 -24.969 -1.2 1 98.5 19 VAL B CA 1
ATOM 1972 C C . VAL B 1 19 ? 13.164 -24.938 0.032 1 98.5 19 VAL B C 1
ATOM 1974 O O . VAL B 1 19 ? 12.695 -25.141 1.154 1 98.5 19 VAL B O 1
ATOM 1977 N N . ASP B 1 20 ? 14.461 -24.781 -0.205 1 98 20 ASP B N 1
ATOM 1978 C CA . ASP B 1 20 ? 15.398 -24.5 0.886 1 98 20 ASP B CA 1
ATOM 1979 C C . ASP B 1 20 ? 15.219 -23.078 1.414 1 98 20 ASP B C 1
ATOM 1981 O O . ASP B 1 20 ? 15.516 -22.109 0.712 1 98 20 ASP B O 1
ATOM 1985 N N . LEU B 1 21 ? 14.844 -22.906 2.664 1 97.44 21 LEU B N 1
ATOM 1986 C CA . LEU B 1 21 ? 14.453 -21.609 3.203 1 97.44 21 LEU B CA 1
ATOM 1987 C C . LEU B 1 21 ? 15.68 -20.766 3.523 1 97.44 21 LEU B C 1
ATOM 1989 O O . LEU B 1 21 ? 15.562 -19.547 3.742 1 97.44 21 LEU B O 1
ATOM 1993 N N . GLU B 1 22 ? 16.781 -21.312 3.529 1 96.31 22 GLU B N 1
ATOM 1994 C CA . GLU B 1 22 ? 18.016 -20.547 3.771 1 96.31 22 GLU B CA 1
ATOM 1995 C C . GLU B 1 22 ? 18.5 -19.859 2.5 1 96.31 22 GLU B C 1
ATOM 1997 O O . GLU B 1 22 ? 18.906 -18.703 2.541 1 96.31 22 GLU B O 1
ATOM 2002 N N . THR B 1 23 ? 18.344 -20.578 1.385 1 96.12 23 THR B N 1
ATOM 2003 C CA . THR B 1 23 ? 18.938 -20.078 0.148 1 96.12 23 THR B CA 1
ATOM 2004 C C . THR B 1 23 ? 17.844 -19.547 -0.787 1 96.12 23 THR B C 1
ATOM 2006 O O . THR B 1 23 ? 18.141 -18.781 -1.715 1 96.12 23 THR B O 1
ATOM 2009 N N . GLY B 1 24 ? 16.641 -20 -0.626 1 96.56 24 GLY B N 1
ATOM 2010 C CA . GLY B 1 24 ? 15.578 -19.656 -1.551 1 96.56 24 GLY B CA 1
ATOM 2011 C C . GLY B 1 24 ? 15.602 -20.484 -2.826 1 96.56 24 GLY B C 1
ATOM 2012 O O . GLY B 1 24 ? 14.883 -20.172 -3.781 1 96.56 24 GLY B O 1
ATOM 2013 N N . GLU B 1 25 ? 16.391 -21.531 -2.816 1 97.31 25 GLU B N 1
ATOM 2014 C CA . GLU B 1 25 ? 16.5 -22.391 -3.988 1 97.31 25 GLU B CA 1
ATOM 2015 C C . GLU B 1 25 ? 15.57 -23.594 -3.869 1 97.31 25 GLU B C 1
ATOM 2017 O O . GLU B 1 25 ? 15.258 -24.047 -2.76 1 97.31 25 GLU B O 1
ATOM 2022 N N . LEU B 1 26 ? 15.156 -24.094 -5.031 1 97.75 26 LEU B N 1
ATOM 2023 C CA . LEU B 1 26 ? 14.414 -25.344 -5.016 1 97.75 26 LEU B CA 1
ATOM 2024 C C . LEU B 1 26 ? 15.289 -26.484 -4.52 1 97.75 26 LEU B C 1
ATOM 2026 O O . LEU B 1 26 ? 16.438 -26.641 -4.953 1 97.75 26 LEU B O 1
ATOM 2030 N N . ALA B 1 27 ? 14.758 -27.234 -3.654 1 96.81 27 ALA B N 1
ATOM 2031 C CA . ALA B 1 27 ? 15.492 -28.375 -3.096 1 96.81 27 ALA B CA 1
ATOM 2032 C C . ALA B 1 27 ? 15.305 -29.625 -3.949 1 96.81 27 ALA B C 1
ATOM 2034 O O . ALA B 1 27 ? 15.938 -30.656 -3.699 1 96.81 27 ALA B O 1
ATOM 2035 N N . GLN B 1 28 ? 14.477 -29.562 -4.926 1 95.81 28 GLN B N 1
ATOM 2036 C CA . GLN B 1 28 ? 14.188 -30.609 -5.898 1 95.81 28 GLN B CA 1
ATOM 2037 C C . GLN B 1 28 ? 13.633 -30.031 -7.191 1 95.81 28 GLN B C 1
ATOM 2039 O O . GLN B 1 28 ? 13.297 -28.844 -7.254 1 95.81 28 GLN B O 1
ATOM 2044 N N . GLU B 1 29 ? 13.633 -30.875 -8.164 1 95.5 29 GLU B N 1
ATOM 2045 C CA . GLU B 1 29 ? 13 -30.438 -9.406 1 95.5 29 GLU B CA 1
ATOM 2046 C C . GLU B 1 29 ? 11.516 -30.156 -9.195 1 95.5 29 GLU B C 1
ATOM 2048 O O . GLU B 1 29 ? 10.828 -30.922 -8.508 1 95.5 29 GLU B O 1
ATOM 2053 N N . ARG B 1 30 ? 11.086 -29.125 -9.742 1 96.19 30 ARG B N 1
ATOM 2054 C CA . ARG B 1 30 ? 9.664 -28.797 -9.617 1 96.19 30 ARG B CA 1
ATOM 2055 C C . ARG B 1 30 ? 8.812 -29.797 -10.391 1 96.19 30 ARG B C 1
ATOM 2057 O O . ARG B 1 30 ? 9.227 -30.297 -11.445 1 96.19 30 ARG B O 1
ATOM 2064 N N . GLN B 1 31 ? 7.723 -30.109 -9.938 1 98.12 31 GLN B N 1
ATOM 2065 C CA . GLN B 1 31 ? 6.723 -30.922 -10.609 1 98.12 31 GLN B CA 1
ATOM 2066 C C . GLN B 1 31 ? 5.57 -30.062 -11.133 1 98.12 31 GLN B C 1
ATOM 2068 O O . GLN B 1 31 ? 5.223 -29.047 -10.531 1 98.12 31 GLN B O 1
ATOM 2073 N N . LYS B 1 32 ? 5.078 -30.469 -12.242 1 97.94 32 LYS B N 1
ATOM 2074 C CA . LYS B 1 32 ? 3.967 -29.75 -12.867 1 9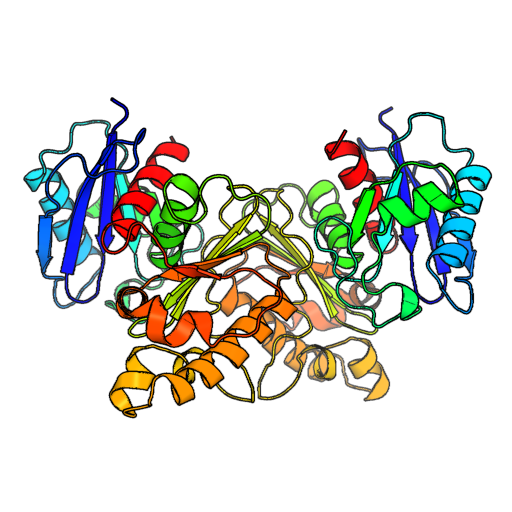7.94 32 LYS B CA 1
ATOM 2075 C C . LYS B 1 32 ? 2.84 -30.703 -13.242 1 97.94 32 LYS B C 1
ATOM 2077 O O . LYS B 1 32 ? 3.088 -31.781 -13.805 1 97.94 32 LYS B O 1
ATOM 2082 N N . ILE B 1 33 ? 1.671 -30.391 -12.852 1 98.5 33 ILE B N 1
ATOM 2083 C CA . ILE B 1 33 ? 0.459 -31.094 -13.242 1 98.5 33 ILE B CA 1
ATOM 2084 C C . ILE B 1 33 ? -0.492 -30.125 -13.953 1 98.5 33 ILE B C 1
ATOM 2086 O O . ILE B 1 33 ? -0.636 -28.969 -13.547 1 98.5 33 ILE B O 1
ATOM 2090 N N . LYS B 1 34 ? -1.125 -30.609 -15 1 98.12 34 LYS B N 1
ATOM 2091 C CA . LYS B 1 34 ? -2.057 -29.781 -15.758 1 98.12 34 LYS B CA 1
ATOM 2092 C C . LYS B 1 34 ? -3.195 -29.281 -14.867 1 98.12 34 LYS B C 1
ATOM 2094 O O . LYS B 1 34 ? -3.742 -30.047 -14.07 1 98.12 34 LYS B O 1
ATOM 2099 N N . THR B 1 35 ? -3.504 -28 -14.969 1 98 35 THR B N 1
ATOM 2100 C CA . THR B 1 35 ? -4.656 -27.469 -14.25 1 98 35 THR B CA 1
ATOM 2101 C C . THR B 1 35 ? -5.941 -28.156 -14.703 1 98 35 THR B C 1
ATOM 2103 O O . THR B 1 35 ? -6.207 -28.266 -15.906 1 98 35 THR B O 1
ATOM 2106 N N . PRO B 1 36 ? -6.648 -28.656 -13.836 1 98.06 36 PRO B N 1
ATOM 2107 C CA . PRO B 1 36 ? -7.883 -29.359 -14.219 1 98.06 36 PRO B CA 1
ATOM 2108 C C . PRO B 1 36 ? -8.914 -28.422 -14.859 1 98.06 36 PRO B C 1
ATOM 2110 O O . PRO B 1 36 ? -8.898 -27.219 -14.602 1 98.06 36 PRO B O 1
ATOM 2113 N N . ILE B 1 37 ? -9.797 -29.016 -15.625 1 96.5 37 ILE B N 1
ATOM 2114 C CA . ILE B 1 37 ? -10.891 -28.281 -16.25 1 96.5 37 ILE B CA 1
ATOM 2115 C C . ILE B 1 37 ? -12.211 -29 -15.961 1 96.5 37 ILE B C 1
ATOM 2117 O O . ILE B 1 37 ? -12.422 -30.141 -16.391 1 96.5 37 ILE B O 1
ATOM 2121 N N . PRO B 1 38 ? -13.102 -28.375 -15.352 1 96.88 38 PRO B N 1
ATOM 2122 C CA . PRO B 1 38 ? -12.992 -27.031 -14.781 1 96.88 38 PRO B CA 1
ATOM 2123 C C . PRO B 1 38 ? -12.055 -26.969 -13.578 1 96.88 38 PRO B C 1
ATOM 2125 O O . PRO B 1 38 ? -11.875 -27.969 -12.883 1 96.88 38 PRO B O 1
ATOM 2128 N N . ALA B 1 39 ? -11.461 -25.844 -13.305 1 98.12 39 ALA B N 1
ATOM 2129 C CA . ALA B 1 39 ? -10.523 -25.656 -12.203 1 98.12 39 ALA B CA 1
ATOM 2130 C C . ALA B 1 39 ? -11.25 -25.281 -10.914 1 98.12 39 ALA B C 1
ATOM 2132 O O . ALA B 1 39 ? -10.992 -24.219 -10.336 1 98.12 39 ALA B O 1
ATOM 2133 N N . THR B 1 40 ? -12.07 -26.141 -10.43 1 98.44 40 THR B N 1
ATOM 2134 C CA . THR B 1 40 ? -12.844 -25.922 -9.211 1 98.44 40 THR B CA 1
ATOM 2135 C C . THR B 1 40 ? -11.961 -26.062 -7.977 1 98.44 40 THR B C 1
ATOM 2137 O O . THR B 1 40 ? -10.859 -26.609 -8.055 1 98.44 40 THR B O 1
ATOM 2140 N N . PRO B 1 41 ? -12.469 -25.578 -6.84 1 98.5 41 PRO B N 1
ATOM 2141 C CA . PRO B 1 41 ? -11.703 -25.734 -5.602 1 98.5 41 PRO B CA 1
ATOM 2142 C C . PRO B 1 41 ? -11.352 -27.203 -5.316 1 98.5 41 PRO B C 1
ATOM 2144 O O . PRO B 1 41 ? -10.211 -27.516 -4.973 1 98.5 41 PRO B O 1
ATOM 2147 N N . LYS B 1 42 ? -12.297 -28.094 -5.527 1 98.56 42 LYS B N 1
ATOM 2148 C CA . LYS B 1 42 ? -12.047 -29.516 -5.293 1 98.56 42 LYS B CA 1
ATOM 2149 C C . LYS B 1 42 ? -10.992 -30.062 -6.254 1 98.56 42 LYS B C 1
ATOM 2151 O O . LYS B 1 42 ? -10.023 -30.688 -5.824 1 98.56 42 LYS B O 1
ATOM 2156 N N . ALA B 1 43 ? -11.188 -29.75 -7.512 1 98.69 43 ALA B N 1
ATOM 2157 C CA . ALA B 1 43 ? -10.297 -30.281 -8.531 1 98.69 43 ALA B CA 1
ATOM 2158 C C . ALA B 1 43 ? -8.867 -29.797 -8.32 1 98.69 43 ALA B C 1
ATOM 2160 O O . ALA B 1 43 ? -7.914 -30.578 -8.414 1 98.69 43 ALA B O 1
ATOM 2161 N N . VAL B 1 44 ? -8.727 -28.531 -8.039 1 98.69 44 VAL B N 1
ATOM 2162 C CA . VAL B 1 44 ? -7.41 -27.938 -7.812 1 98.69 44 VAL B CA 1
ATOM 2163 C C . VAL B 1 44 ? -6.805 -28.5 -6.527 1 98.69 44 VAL B C 1
ATOM 2165 O O . VAL B 1 44 ? -5.621 -28.844 -6.488 1 98.69 44 VAL B O 1
ATOM 2168 N N . ALA B 1 45 ? -7.609 -28.625 -5.488 1 98.69 45 ALA B N 1
ATOM 2169 C CA . ALA B 1 45 ? -7.133 -29.188 -4.227 1 98.69 45 ALA B CA 1
ATOM 2170 C C . ALA B 1 45 ? -6.578 -30.594 -4.43 1 98.69 45 ALA B C 1
ATOM 2172 O O . ALA B 1 45 ? -5.527 -30.938 -3.881 1 98.69 45 ALA B O 1
ATOM 2173 N N . GLU B 1 46 ? -7.258 -31.344 -5.191 1 98.56 46 GLU B N 1
ATOM 2174 C CA . GLU B 1 46 ? -6.828 -32.719 -5.441 1 98.56 46 GLU B CA 1
ATOM 2175 C C . GLU B 1 46 ? -5.488 -32.75 -6.168 1 98.56 46 GLU B C 1
ATOM 2177 O O . GLU B 1 46 ? -4.637 -33.594 -5.867 1 98.56 46 GLU B O 1
ATOM 2182 N N . VAL B 1 47 ? -5.344 -31.859 -7.105 1 98.75 47 VAL B N 1
ATOM 2183 C CA . VAL B 1 47 ? -4.074 -31.766 -7.82 1 98.75 47 VAL B CA 1
ATOM 2184 C C . VAL B 1 47 ? -2.965 -31.359 -6.852 1 98.75 47 VAL B C 1
ATOM 2186 O O . VAL B 1 47 ? -1.86 -31.906 -6.906 1 98.75 47 VAL B O 1
ATOM 2189 N N . ILE B 1 48 ? -3.221 -30.422 -5.953 1 98.75 48 ILE B N 1
ATOM 2190 C CA . ILE B 1 48 ? -2.248 -29.984 -4.953 1 98.75 48 ILE B CA 1
ATOM 2191 C C . ILE B 1 48 ? -1.86 -31.172 -4.066 1 98.75 48 ILE B C 1
ATOM 2193 O O . ILE B 1 48 ? -0.677 -31.391 -3.799 1 98.75 48 ILE B O 1
ATOM 2197 N N . GLY B 1 49 ? -2.863 -31.953 -3.666 1 98.44 49 GLY B N 1
ATOM 2198 C CA . GLY B 1 49 ? -2.58 -33.156 -2.902 1 98.44 49 GLY B CA 1
ATOM 2199 C C . GLY B 1 49 ? -1.688 -34.125 -3.643 1 98.44 49 GLY B C 1
ATOM 2200 O O . GLY B 1 49 ? -0.777 -34.719 -3.053 1 98.44 49 GLY B O 1
ATOM 2201 N N . GLU B 1 50 ? -2.027 -34.281 -4.879 1 98.56 50 GLU B N 1
ATOM 2202 C CA . GLU B 1 50 ? -1.22 -35.156 -5.715 1 98.56 50 GLU B CA 1
ATOM 2203 C C . GLU B 1 50 ? 0.229 -34.688 -5.785 1 98.56 50 GLU B C 1
ATOM 2205 O O . GLU B 1 50 ? 1.158 -35.5 -5.699 1 98.56 50 GLU B O 1
ATOM 2210 N N . LEU B 1 51 ? 0.432 -33.375 -5.926 1 98.62 51 LEU B N 1
ATOM 2211 C CA . LEU B 1 51 ? 1.773 -32.812 -5.977 1 98.62 51 LEU B CA 1
ATOM 2212 C C . LEU B 1 51 ? 2.527 -33.062 -4.68 1 98.62 51 LEU B C 1
ATOM 2214 O O . LEU B 1 51 ? 3.709 -33.438 -4.703 1 98.62 51 LEU B O 1
ATOM 2218 N N . ILE B 1 52 ? 1.852 -32.875 -3.562 1 98.25 52 ILE B N 1
ATOM 2219 C CA . ILE B 1 52 ? 2.453 -33.062 -2.248 1 98.25 52 ILE B CA 1
ATOM 2220 C C . ILE B 1 52 ? 2.93 -34.531 -2.109 1 98.25 52 ILE B C 1
ATOM 2222 O O . ILE B 1 52 ? 4.039 -34.781 -1.638 1 98.25 52 ILE B O 1
ATOM 2226 N N . ARG B 1 53 ? 2.145 -35.469 -2.6 1 97.69 53 ARG B N 1
ATOM 2227 C CA . ARG B 1 53 ? 2.488 -36.875 -2.525 1 97.69 53 ARG B CA 1
ATOM 2228 C C . ARG B 1 53 ? 3.619 -37.219 -3.49 1 97.69 53 ARG B C 1
ATOM 2230 O O . ARG B 1 53 ? 4.574 -37.906 -3.117 1 97.69 53 ARG B O 1
ATOM 2237 N N . LYS B 1 54 ? 3.445 -36.688 -4.672 1 97.38 54 LYS B N 1
ATOM 2238 C CA . LYS B 1 54 ? 4.43 -36.969 -5.715 1 97.38 54 LYS B CA 1
ATOM 2239 C C . LYS B 1 54 ? 5.816 -36.469 -5.309 1 97.38 54 LYS B C 1
ATOM 2241 O O . LYS B 1 54 ? 6.824 -37.125 -5.617 1 97.38 54 LYS B O 1
ATOM 2246 N N . CYS B 1 55 ? 5.867 -35.344 -4.609 1 97.81 55 CYS B N 1
ATOM 2247 C CA . CYS B 1 55 ? 7.133 -34.75 -4.203 1 97.81 55 CYS B CA 1
ATOM 2248 C C . CYS B 1 55 ? 7.598 -35.312 -2.865 1 97.81 55 CYS B C 1
ATOM 2250 O O . CYS B 1 55 ? 8.625 -34.875 -2.332 1 97.81 55 CYS B O 1
ATOM 2252 N N . GLU B 1 56 ? 6.871 -36.219 -2.281 1 97.12 56 GLU B N 1
ATOM 2253 C CA . GLU B 1 56 ? 7.199 -36.844 -1.009 1 97.12 56 GLU B CA 1
ATOM 2254 C C . GLU B 1 56 ? 7.512 -35.812 0.062 1 97.12 56 GLU B C 1
ATOM 2256 O O . GLU B 1 56 ? 8.547 -35.875 0.73 1 97.12 56 GLU B O 1
ATOM 2261 N N . VAL B 1 57 ? 6.648 -34.844 0.179 1 97.44 57 VAL B N 1
ATOM 2262 C CA . VAL B 1 57 ? 6.828 -33.781 1.136 1 97.44 57 VAL B CA 1
ATOM 2263 C C . VAL B 1 57 ? 6.812 -34.312 2.559 1 97.44 57 VAL B C 1
ATOM 2265 O O . VAL B 1 57 ? 5.848 -34.969 2.963 1 97.44 57 VAL B O 1
ATOM 2268 N N . PRO B 1 58 ? 7.828 -34.031 3.312 1 96.19 58 PRO B N 1
ATOM 2269 C CA . PRO B 1 58 ? 7.875 -34.562 4.676 1 96.19 58 PRO B CA 1
ATOM 2270 C C . PRO B 1 58 ? 6.746 -34.031 5.555 1 96.19 58 PRO B C 1
ATOM 2272 O O . PRO B 1 58 ? 6.328 -32.875 5.402 1 96.19 58 PRO B O 1
ATOM 2275 N N . GLU B 1 59 ? 6.344 -34.875 6.477 1 93.94 59 GLU B N 1
ATOM 2276 C CA . GLU B 1 59 ? 5.332 -34.469 7.441 1 93.94 59 GLU B CA 1
ATOM 2277 C C . GLU B 1 59 ? 5.801 -33.25 8.227 1 93.94 59 GLU B C 1
ATOM 2279 O O . GLU B 1 59 ? 6.961 -33.156 8.625 1 93.94 59 GLU B O 1
ATOM 2284 N N . GLY B 1 60 ? 4.938 -32.344 8.453 1 94 60 GLY B N 1
ATOM 2285 C CA . GLY B 1 60 ? 5.258 -31.172 9.25 1 94 60 GLY B CA 1
ATOM 2286 C C . GLY B 1 60 ? 5.828 -30.031 8.43 1 94 60 GLY B C 1
ATOM 2287 O O . GLY B 1 60 ? 6.012 -28.938 8.945 1 94 60 GLY B O 1
ATOM 2288 N N . THR B 1 61 ? 6.16 -30.312 7.184 1 97.06 61 THR B N 1
ATOM 2289 C CA . THR B 1 61 ? 6.668 -29.281 6.289 1 97.06 61 THR B CA 1
ATOM 2290 C C . THR B 1 61 ? 5.605 -28.219 6.039 1 97.06 61 THR B C 1
ATOM 2292 O O . THR B 1 61 ? 4.461 -28.531 5.719 1 97.06 61 THR B O 1
ATOM 2295 N N . PRO B 1 62 ? 5.957 -26.906 6.293 1 98.19 62 PRO B N 1
ATOM 2296 C CA . PRO B 1 62 ? 5 -25.875 5.898 1 98.19 62 PRO B CA 1
ATOM 2297 C C . PRO B 1 62 ? 4.672 -25.922 4.406 1 98.19 62 PRO B C 1
ATOM 2299 O O . PRO B 1 62 ? 5.562 -26.125 3.582 1 98.19 62 PRO B O 1
ATOM 2302 N N . ILE B 1 63 ? 3.398 -25.781 4.094 1 98.62 63 ILE B N 1
ATOM 2303 C CA . ILE B 1 63 ? 2.959 -25.812 2.705 1 98.62 63 ILE B CA 1
ATOM 2304 C C . ILE B 1 63 ? 2.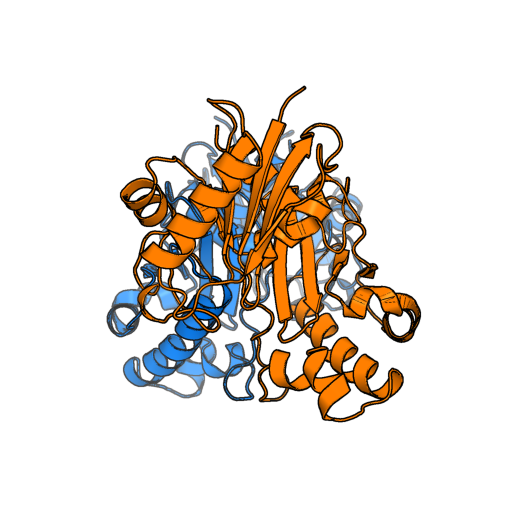295 -24.484 2.34 1 98.62 63 ILE B C 1
ATOM 2306 O O . ILE B 1 63 ? 1.316 -24.078 2.971 1 98.62 63 ILE B O 1
ATOM 2310 N N . GLY B 1 64 ? 2.885 -23.797 1.347 1 98.75 64 GLY B N 1
ATOM 2311 C CA . GLY B 1 64 ? 2.322 -22.562 0.822 1 98.75 64 GLY B CA 1
ATOM 2312 C C . GLY B 1 64 ? 1.731 -22.719 -0.566 1 98.75 64 GLY B C 1
ATOM 2313 O O . GLY B 1 64 ? 2.289 -23.438 -1.407 1 98.75 64 GLY B O 1
ATOM 2314 N N . VAL B 1 65 ? 0.611 -22.078 -0.842 1 98.75 65 VAL B N 1
ATOM 2315 C CA . VAL B 1 65 ? -0.068 -22.156 -2.131 1 98.75 65 VAL B CA 1
ATOM 2316 C C . VAL B 1 65 ? -0.302 -20.75 -2.672 1 98.75 65 VAL B C 1
ATOM 2318 O O . VAL B 1 65 ? -0.941 -19.922 -2.016 1 98.75 65 VAL B O 1
ATOM 2321 N N . ALA B 1 66 ? 0.214 -20.469 -3.787 1 98.56 66 ALA B N 1
ATOM 2322 C CA . ALA B 1 66 ? -0.045 -19.219 -4.504 1 98.56 66 ALA B CA 1
ATOM 2323 C C . ALA B 1 66 ? -1.209 -19.375 -5.48 1 98.56 66 ALA B C 1
ATOM 2325 O O . ALA B 1 66 ? -1.172 -20.234 -6.363 1 98.56 66 ALA B O 1
ATOM 2326 N N . LEU B 1 67 ? -2.227 -18.656 -5.316 1 98.31 67 LEU B N 1
ATOM 2327 C CA . LEU B 1 67 ? -3.426 -18.672 -6.152 1 98.31 67 LEU B CA 1
ATOM 2328 C C . LEU B 1 67 ? -3.6 -17.359 -6.887 1 98.31 67 LEU B C 1
ATOM 2330 O O . LEU B 1 67 ? -3.395 -16.281 -6.305 1 98.31 67 LEU B O 1
ATOM 2334 N N . PRO B 1 68 ? -4 -17.391 -8.188 1 96.81 68 PRO B N 1
ATOM 2335 C CA . PRO B 1 68 ? -4.148 -16.156 -8.969 1 96.81 68 PRO B CA 1
ATOM 2336 C C . PRO B 1 68 ? -5.434 -15.406 -8.641 1 96.81 68 PRO B C 1
ATOM 2338 O O . PRO B 1 68 ? -6.25 -15.156 -9.539 1 96.81 68 PRO B O 1
ATOM 2341 N N . ALA B 1 69 ? -5.57 -14.953 -7.359 1 97 69 ALA B N 1
ATOM 2342 C CA . ALA B 1 69 ? -6.762 -14.219 -6.93 1 97 69 ALA B CA 1
ATOM 2343 C C . ALA B 1 69 ? -6.488 -13.43 -5.652 1 97 69 ALA B C 1
ATOM 2345 O O . ALA B 1 69 ? -5.738 -13.883 -4.785 1 97 69 ALA B O 1
ATOM 2346 N N . PRO B 1 70 ? -7.07 -12.266 -5.582 1 96.94 70 PRO B N 1
ATOM 2347 C CA . PRO B 1 70 ? -7.031 -11.594 -4.277 1 96.94 70 PRO B CA 1
ATOM 2348 C C . PRO B 1 70 ? -7.789 -12.367 -3.197 1 96.94 70 PRO B C 1
ATOM 2350 O O . PRO B 1 70 ? -8.852 -12.93 -3.469 1 96.94 70 PRO B O 1
ATOM 2353 N N . GLN B 1 71 ? -7.148 -12.469 -2.014 1 96.81 71 GLN B N 1
ATOM 2354 C CA . GLN B 1 71 ? -7.707 -13.219 -0.895 1 96.81 71 GLN B CA 1
ATOM 2355 C C . GLN B 1 71 ? -7.777 -12.359 0.365 1 96.81 71 GLN B C 1
ATOM 2357 O O . GLN B 1 71 ? -6.77 -11.789 0.785 1 96.81 71 GLN B O 1
ATOM 2362 N N . ARG B 1 72 ? -8.922 -12.195 0.968 1 94.62 72 ARG B N 1
ATOM 2363 C CA . ARG B 1 72 ? -9.008 -11.602 2.297 1 94.62 72 ARG B CA 1
ATOM 2364 C C . ARG B 1 72 ? -9.023 -12.672 3.379 1 94.62 72 ARG B C 1
ATOM 2366 O O . ARG B 1 72 ? -10.023 -13.367 3.561 1 94.62 72 ARG B O 1
ATOM 2373 N N . HIS B 1 73 ? -7.93 -12.836 4.047 1 93.81 73 HIS B N 1
ATOM 2374 C CA . HIS B 1 73 ? -7.766 -13.867 5.066 1 93.81 73 HIS B CA 1
ATOM 2375 C C . HIS B 1 73 ? -8.094 -15.25 4.508 1 93.81 73 HIS B C 1
ATOM 2377 O O . HIS B 1 73 ? -8.812 -16.031 5.141 1 93.81 73 HIS B O 1
ATOM 2383 N N . GLY B 1 74 ? -7.645 -15.406 3.311 1 95.62 74 GLY B N 1
ATOM 2384 C CA . GLY B 1 74 ? -7.77 -16.719 2.699 1 95.62 74 GLY B CA 1
ATOM 2385 C C . GLY B 1 74 ? -9.016 -16.859 1.842 1 95.62 74 GLY B C 1
ATOM 2386 O O . GLY B 1 74 ? -9.125 -17.797 1.049 1 95.62 74 GLY B O 1
ATOM 2387 N N . THR B 1 75 ? -10 -15.961 1.965 1 97.25 75 THR B N 1
ATOM 2388 C CA . THR B 1 75 ? -11.234 -16.031 1.198 1 97.25 75 THR B CA 1
ATOM 2389 C C . THR B 1 75 ? -11.094 -15.312 -0.136 1 97.25 75 THR B C 1
ATOM 2391 O O . THR B 1 75 ? -10.719 -14.133 -0.172 1 97.25 75 THR B O 1
ATOM 2394 N N . VAL B 1 76 ? -11.43 -16 -1.187 1 97.81 76 VAL B N 1
ATOM 2395 C CA . VAL B 1 76 ? -11.281 -15.461 -2.533 1 97.81 76 VAL B CA 1
ATOM 2396 C C . VAL B 1 76 ? -12.336 -14.383 -2.773 1 97.81 76 VAL B C 1
ATOM 2398 O O . VAL B 1 76 ? -13.539 -14.641 -2.65 1 97.81 76 VAL B O 1
ATOM 2401 N N . MET B 1 77 ? -11.891 -13.211 -3.188 1 94.31 77 MET B N 1
ATOM 2402 C CA . MET B 1 77 ? -12.805 -12.086 -3.363 1 94.31 77 MET B CA 1
ATOM 2403 C C . MET B 1 77 ? -13.242 -11.969 -4.816 1 94.31 77 MET B C 1
ATOM 2405 O O . MET B 1 77 ? -14.344 -11.484 -5.098 1 94.31 77 MET B O 1
ATOM 2409 N N . PHE B 1 78 ? -12.383 -12.352 -5.707 1 91.75 78 PHE B N 1
ATOM 2410 C CA . PHE B 1 78 ? -12.578 -12.273 -7.152 1 91.75 78 PHE B CA 1
ATOM 2411 C C . PHE B 1 78 ? -11.758 -13.328 -7.871 1 91.75 78 PHE B C 1
ATOM 2413 O O . PHE B 1 78 ? -10.688 -13.727 -7.398 1 91.75 78 PHE B O 1
ATOM 2420 N N . MET B 1 79 ? -12.359 -13.883 -8.992 1 94.06 79 MET B N 1
ATOM 2421 C CA . MET B 1 79 ? -11.625 -14.891 -9.758 1 94.06 79 MET B CA 1
ATOM 2422 C C . MET B 1 79 ? -11.742 -14.625 -11.258 1 94.06 79 MET B C 1
ATOM 2424 O O . MET B 1 79 ? -12.852 -14.578 -11.797 1 94.06 79 MET B O 1
ATOM 2428 N N . ALA B 1 80 ? -10.641 -14.43 -11.852 1 86.94 80 ALA B N 1
ATOM 2429 C CA . ALA B 1 80 ? -10.648 -14.117 -13.281 1 86.94 80 ALA B CA 1
ATOM 2430 C C . ALA B 1 80 ? -10.211 -15.328 -14.102 1 86.94 80 ALA B C 1
ATOM 2432 O O . ALA B 1 80 ? -10.75 -15.578 -15.188 1 86.94 80 ALA B O 1
ATOM 2433 N N . ASN B 1 81 ? -9.32 -16.125 -13.562 1 88.88 81 ASN B N 1
ATOM 2434 C CA . ASN B 1 81 ? -8.562 -17.047 -14.406 1 88.88 81 ASN B CA 1
ATOM 2435 C C . ASN B 1 81 ? -8.961 -18.5 -14.156 1 88.88 81 ASN B C 1
ATOM 2437 O O . ASN B 1 81 ? -8.727 -19.359 -15 1 88.88 81 ASN B O 1
ATOM 2441 N N . LEU B 1 82 ? -9.531 -18.75 -12.969 1 95.25 82 LEU B N 1
ATOM 2442 C CA . LEU B 1 82 ? -9.969 -20.094 -12.641 1 95.25 82 LEU B CA 1
ATOM 2443 C C . LEU B 1 82 ? -11.492 -20.172 -12.547 1 95.25 82 LEU B C 1
ATOM 2445 O O . LEU B 1 82 ? -12.188 -19.281 -13.055 1 95.25 82 LEU B O 1
ATOM 2449 N N . ASP B 1 83 ? -11.922 -21.312 -12.055 1 97.44 83 ASP B N 1
ATOM 2450 C CA . ASP B 1 83 ? -13.367 -21.531 -12 1 97.44 83 ASP B CA 1
ATOM 2451 C C . ASP B 1 83 ? -14.039 -20.547 -11.047 1 97.44 83 ASP B C 1
ATOM 2453 O O . ASP B 1 83 ? -13.523 -20.281 -9.953 1 97.44 83 ASP B O 1
ATOM 2457 N N . GLN B 1 84 ? -15.148 -20.047 -11.391 1 97.38 84 GLN B N 1
ATOM 2458 C CA . GLN B 1 84 ? -15.852 -19 -10.641 1 97.38 84 GLN B CA 1
ATOM 2459 C C . GLN B 1 84 ? -16.328 -19.531 -9.289 1 97.38 84 GLN B C 1
ATOM 2461 O O . GLN B 1 84 ? -16.656 -18.766 -8.391 1 97.38 84 GLN B O 1
ATOM 2466 N N . SER B 1 85 ? -16.344 -20.828 -9.133 1 98.06 85 SER B N 1
ATOM 2467 C CA . SER B 1 85 ? -16.797 -21.438 -7.879 1 98.06 85 SER B CA 1
ATOM 2468 C C . SER B 1 85 ? -15.828 -21.125 -6.738 1 98.06 85 SER B C 1
ATOM 2470 O O . SER B 1 85 ? -16.141 -21.375 -5.57 1 98.06 85 SER B O 1
ATOM 2472 N N . TRP B 1 86 ? -14.758 -20.5 -7.082 1 98.06 86 TRP B N 1
ATOM 2473 C CA . TRP B 1 86 ? -13.773 -20.125 -6.07 1 98.06 86 TRP B CA 1
ATOM 2474 C C . TRP B 1 86 ? -14.258 -18.906 -5.277 1 98.06 86 TRP B C 1
ATOM 2476 O O . TRP B 1 86 ? -13.805 -18.672 -4.156 1 98.06 86 TRP B O 1
ATOM 2486 N N . VAL B 1 87 ? -15.039 -18.094 -5.891 1 97.5 87 VAL B N 1
ATOM 2487 C CA . VAL B 1 87 ? -15.43 -16.844 -5.27 1 97.5 87 VAL B CA 1
ATOM 2488 C C . VAL B 1 87 ? -16.156 -17.109 -3.959 1 97.5 87 VAL B C 1
ATOM 2490 O O . VAL B 1 87 ? -17.125 -17.875 -3.93 1 97.5 87 VAL B O 1
ATOM 2493 N N . GLY B 1 88 ? -15.648 -16.547 -2.859 1 97.19 88 GLY B N 1
ATOM 2494 C CA . GLY B 1 88 ? -16.25 -16.703 -1.549 1 97.19 88 GLY B CA 1
ATOM 2495 C C . GLY B 1 88 ? -15.711 -17.906 -0.784 1 97.19 88 GLY B C 1
ATOM 2496 O O . GLY B 1 88 ? -16 -18.078 0.4 1 97.19 88 GLY B O 1
ATOM 2497 N N . VAL B 1 89 ? -14.875 -18.641 -1.425 1 97.94 89 VAL B N 1
ATOM 2498 C CA . VAL B 1 89 ? -14.32 -19.844 -0.812 1 97.94 89 VAL B CA 1
ATOM 2499 C C . VAL B 1 89 ? -13.016 -19.5 -0.088 1 97.94 89 VAL B C 1
ATOM 2501 O O . VAL B 1 89 ? -12.195 -18.734 -0.602 1 97.94 89 VAL B O 1
ATOM 2504 N N . ASN B 1 90 ? -12.906 -20.016 1.115 1 98.44 90 ASN B N 1
ATOM 2505 C CA . ASN B 1 90 ? -11.609 -19.969 1.78 1 98.44 90 ASN B CA 1
ATOM 2506 C C . ASN B 1 90 ? -10.656 -21.031 1.236 1 98.44 90 ASN B C 1
ATOM 2508 O O . ASN B 1 90 ? -10.922 -22.234 1.36 1 98.44 90 ASN B O 1
ATOM 2512 N N . VAL B 1 91 ? -9.594 -20.641 0.687 1 98.56 91 VAL B N 1
ATOM 2513 C CA . VAL B 1 91 ? -8.672 -21.5 -0.038 1 98.56 91 VAL B CA 1
ATOM 2514 C C . VAL B 1 91 ? -8.109 -22.562 0.909 1 98.56 91 VAL B C 1
ATOM 2516 O O . VAL B 1 91 ? -8.078 -23.75 0.581 1 98.56 91 VAL B O 1
ATOM 2519 N N . CYS B 1 92 ? -7.672 -22.156 2.061 1 98.44 92 CYS B N 1
ATOM 2520 C CA . CYS B 1 92 ? -7.062 -23.062 3.027 1 98.44 92 CYS B CA 1
ATOM 2521 C C . CYS B 1 92 ? -8.062 -24.125 3.492 1 98.44 92 CYS B C 1
ATOM 2523 O O . CYS B 1 92 ? -7.746 -25.312 3.518 1 98.44 92 CYS B O 1
ATOM 2525 N N . ASP B 1 93 ? -9.266 -23.672 3.795 1 98.44 93 ASP B N 1
ATOM 2526 C CA . ASP B 1 93 ? -10.312 -24.594 4.227 1 98.44 93 ASP B CA 1
ATOM 2527 C C . ASP B 1 93 ? -10.641 -25.609 3.131 1 98.44 93 ASP B C 1
ATOM 2529 O O . ASP B 1 93 ? -10.836 -26.797 3.408 1 98.44 93 ASP B O 1
ATOM 2533 N N . ALA B 1 94 ? -10.734 -25.109 1.917 1 98.38 94 ALA B N 1
ATOM 2534 C CA . ALA B 1 94 ? -11.07 -25.984 0.792 1 98.38 94 ALA B CA 1
ATOM 2535 C C . ALA B 1 94 ? -10 -27.062 0.591 1 98.38 94 ALA B C 1
ATOM 2537 O O . ALA B 1 94 ? -10.32 -28.234 0.447 1 98.38 94 ALA B O 1
ATOM 2538 N N . ILE B 1 95 ? -8.781 -26.672 0.598 1 98.38 95 ILE B N 1
ATOM 2539 C CA . ILE B 1 95 ? -7.695 -27.609 0.381 1 98.38 95 ILE B CA 1
ATOM 2540 C C . ILE B 1 95 ? -7.668 -28.641 1.516 1 98.38 95 ILE B C 1
ATOM 2542 O O . ILE B 1 95 ? -7.551 -29.844 1.273 1 98.38 95 ILE B O 1
ATOM 2546 N N . GLU B 1 96 ? -7.781 -28.141 2.725 1 98.25 96 GLU B N 1
ATOM 2547 C CA . GLU B 1 96 ? -7.777 -29.062 3.865 1 98.25 96 GLU B CA 1
ATOM 2548 C C . GLU B 1 96 ? -8.945 -30.031 3.797 1 98.25 96 GLU B C 1
ATOM 2550 O O . GLU B 1 96 ? -8.781 -31.234 4.059 1 98.25 96 GLU B O 1
ATOM 2555 N N . LYS B 1 97 ? -10.086 -29.547 3.457 1 98.06 97 LYS B N 1
ATOM 2556 C CA . LYS B 1 97 ? -11.297 -30.359 3.361 1 98.06 97 LYS B CA 1
ATOM 2557 C C . LYS B 1 97 ? -11.109 -31.516 2.385 1 98.06 97 LYS B C 1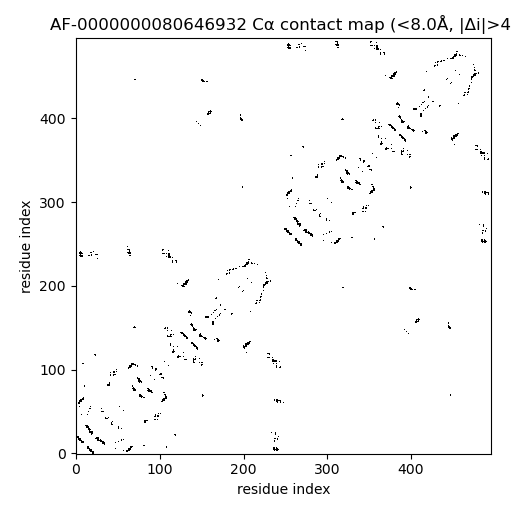
ATOM 2559 O O . LYS B 1 97 ? -11.469 -32.656 2.689 1 98.06 97 LYS B O 1
ATOM 2564 N N . TYR B 1 98 ? -10.508 -31.234 1.269 1 97.5 98 TYR B N 1
ATOM 2565 C CA . TYR B 1 98 ? -10.508 -32.219 0.185 1 97.5 98 TYR B CA 1
ATOM 2566 C C . TYR B 1 98 ? -9.25 -33.062 0.235 1 97.5 98 TYR B C 1
ATOM 2568 O O . TYR B 1 98 ? -9.203 -34.156 -0.375 1 97.5 98 TYR B O 1
ATOM 2576 N N . THR B 1 99 ? -8.211 -32.688 0.962 1 97.38 99 THR B N 1
ATOM 2577 C CA . THR B 1 99 ? -6.945 -33.406 0.879 1 97.38 99 THR B CA 1
ATOM 2578 C C . THR B 1 99 ? -6.461 -33.812 2.27 1 97.38 99 THR B C 1
ATOM 2580 O O . THR B 1 99 ? -5.617 -34.688 2.404 1 97.38 99 THR B O 1
ATOM 2583 N N . GLY B 1 100 ? -6.875 -33 3.324 1 96.81 100 GLY B N 1
ATOM 2584 C CA . GLY B 1 100 ? -6.395 -33.188 4.684 1 96.81 100 GLY B CA 1
ATOM 2585 C C . GLY B 1 100 ? -5.125 -32.438 4.996 1 96.81 100 GLY B C 1
ATOM 2586 O O . GLY B 1 100 ? -4.648 -32.438 6.133 1 96.81 100 GLY B O 1
ATOM 2587 N N . TYR B 1 101 ? -4.582 -31.797 4.023 1 97.19 101 TYR B N 1
ATOM 2588 C CA . TYR B 1 101 ? -3.357 -31.031 4.238 1 97.19 101 TYR B CA 1
ATOM 2589 C C . TYR B 1 101 ? -3.67 -29.625 4.715 1 97.19 101 TYR B C 1
ATOM 2591 O O . TYR B 1 101 ? -4.586 -28.984 4.203 1 97.19 101 TYR B O 1
ATOM 2599 N N . LYS B 1 102 ? -2.963 -29.188 5.742 1 97.12 102 LYS B N 1
ATOM 2600 C CA . LYS B 1 102 ? -3.014 -27.781 6.152 1 97.12 102 LYS B CA 1
ATOM 2601 C C . LYS B 1 102 ? -2.061 -26.938 5.32 1 97.12 102 LYS B C 1
ATOM 2603 O O . LYS B 1 102 ? -0.895 -27.297 5.141 1 97.12 102 LYS B O 1
ATOM 2608 N N . VAL B 1 103 ? -2.576 -25.812 4.809 1 98.06 103 VAL B N 1
ATOM 2609 C CA . VAL B 1 103 ? -1.75 -24.969 3.947 1 98.06 103 VAL B CA 1
ATOM 2610 C C . VAL B 1 103 ? -1.959 -23.5 4.305 1 98.06 103 VAL B C 1
ATOM 2612 O O . VAL B 1 103 ? -2.881 -23.156 5.051 1 98.06 103 VAL B O 1
ATOM 2615 N N . ARG B 1 104 ? -1.066 -22.656 3.84 1 98.12 104 ARG B N 1
ATOM 2616 C CA . ARG B 1 104 ? -1.23 -21.203 3.789 1 98.12 104 ARG B CA 1
ATOM 2617 C C . ARG B 1 104 ? -1.373 -20.719 2.352 1 98.12 104 ARG B C 1
ATOM 2619 O O . ARG B 1 104 ? -0.604 -21.125 1.476 1 98.12 104 ARG B O 1
ATOM 2626 N N . SER B 1 105 ? -2.342 -19.938 2.117 1 98.31 105 SER B N 1
ATOM 2627 C CA . SER B 1 105 ? -2.572 -19.453 0.759 1 98.31 105 SER B CA 1
ATOM 2628 C C . SER B 1 105 ? -2.229 -17.969 0.629 1 98.31 105 SER B C 1
ATOM 2630 O O . SER B 1 105 ? -2.416 -17.203 1.571 1 98.31 105 SER B O 1
ATOM 2632 N N . VAL B 1 106 ? -1.745 -17.625 -0.524 1 98.12 106 VAL B N 1
ATOM 2633 C CA . VAL B 1 106 ? -1.354 -16.25 -0.83 1 98.12 106 VAL B CA 1
ATOM 2634 C C . VAL B 1 106 ? -1.637 -15.953 -2.299 1 98.12 106 VAL B C 1
ATOM 2636 O O . VAL B 1 106 ? -1.692 -16.859 -3.129 1 98.12 106 VAL B O 1
ATOM 2639 N N . ASN B 1 107 ? -1.916 -14.711 -2.596 1 98.12 107 ASN B N 1
ATOM 2640 C CA . ASN B 1 107 ? -2.006 -14.281 -3.988 1 98.12 107 ASN B CA 1
ATOM 2641 C C . ASN B 1 107 ? -0.724 -14.594 -4.754 1 98.12 107 ASN B C 1
ATOM 2643 O O . ASN B 1 107 ? 0.377 -14.43 -4.227 1 98.12 107 ASN B O 1
ATOM 2647 N N . ASP B 1 108 ? -0.847 -14.977 -6.016 1 97.31 108 ASP B N 1
ATOM 2648 C CA . ASP B 1 108 ? 0.294 -15.43 -6.805 1 97.31 108 ASP B CA 1
ATOM 2649 C C . ASP B 1 108 ? 1.304 -14.297 -7.008 1 97.31 108 ASP B C 1
ATOM 2651 O O . ASP B 1 108 ? 2.512 -14.508 -6.871 1 97.31 108 ASP B O 1
ATOM 2655 N N . ALA B 1 109 ? 0.849 -13.102 -7.371 1 97.38 109 ALA B N 1
ATOM 2656 C CA . ALA B 1 109 ? 1.76 -11.977 -7.543 1 97.38 109 ALA B CA 1
ATOM 2657 C C . ALA B 1 109 ? 2.436 -11.609 -6.223 1 97.38 109 ALA B C 1
ATOM 2659 O O . ALA B 1 109 ? 3.609 -11.234 -6.203 1 97.38 109 ALA B O 1
ATOM 2660 N N . ASP B 1 110 ? 1.717 -11.68 -5.102 1 98.44 110 ASP B N 1
ATOM 2661 C CA . ASP B 1 110 ? 2.287 -11.477 -3.773 1 98.44 110 ASP B CA 1
ATOM 2662 C C . ASP B 1 110 ? 3.414 -12.469 -3.498 1 98.44 110 ASP B C 1
ATOM 2664 O O . ASP B 1 110 ? 4.484 -12.086 -3.023 1 98.44 110 ASP B O 1
ATOM 2668 N N . ALA B 1 111 ? 3.121 -13.719 -3.818 1 98.5 111 ALA B N 1
ATOM 2669 C CA . ALA B 1 111 ? 4.129 -14.758 -3.611 1 98.5 111 ALA B CA 1
ATOM 2670 C C . ALA B 1 111 ? 5.391 -14.469 -4.414 1 98.5 111 ALA B C 1
ATOM 2672 O O . ALA B 1 111 ? 6.492 -14.445 -3.863 1 98.5 111 ALA B O 1
ATOM 2673 N N . ALA B 1 112 ? 5.207 -14.219 -5.68 1 97.81 112 ALA B N 1
ATOM 2674 C CA . ALA B 1 112 ? 6.336 -13.953 -6.562 1 97.81 112 ALA B CA 1
ATOM 2675 C C . ALA B 1 112 ? 7.117 -12.727 -6.094 1 97.81 112 ALA B C 1
ATOM 2677 O O . ALA B 1 112 ? 8.352 -12.75 -6.027 1 97.81 112 ALA B O 1
ATOM 2678 N N . GLY B 1 113 ? 6.402 -11.703 -5.789 1 98.19 113 GLY B N 1
ATOM 2679 C CA . GLY B 1 113 ? 7.051 -10.477 -5.344 1 98.19 113 GLY B CA 1
ATOM 2680 C C . GLY B 1 113 ? 7.789 -10.641 -4.027 1 98.19 113 GLY B C 1
ATOM 2681 O O . GLY B 1 113 ? 8.906 -10.141 -3.871 1 98.19 113 GLY B O 1
ATOM 2682 N N . TYR B 1 114 ? 7.156 -11.297 -3.104 1 98.44 114 TYR B N 1
ATOM 2683 C CA . TYR B 1 114 ? 7.789 -11.477 -1.801 1 98.44 114 TYR B CA 1
ATOM 2684 C C . TYR B 1 114 ? 9.078 -12.281 -1.925 1 98.44 114 TYR B C 1
ATOM 2686 O O . TYR B 1 114 ? 10.047 -12.039 -1.202 1 98.44 114 TYR B O 1
ATOM 2694 N N . ALA B 1 115 ? 9.078 -13.273 -2.82 1 98.5 115 ALA B N 1
ATOM 2695 C CA . ALA B 1 115 ? 10.281 -14.07 -3.057 1 98.5 115 ALA B CA 1
ATOM 2696 C C . ALA B 1 115 ? 11.461 -13.188 -3.453 1 98.5 115 ALA B C 1
ATOM 2698 O O . ALA B 1 115 ? 12.586 -13.414 -3.006 1 98.5 115 ALA B O 1
ATOM 2699 N N . GLU B 1 116 ? 11.211 -12.195 -4.305 1 98.5 116 GLU B N 1
ATOM 2700 C CA . GLU B 1 116 ? 12.258 -11.297 -4.773 1 98.5 116 GLU B CA 1
ATOM 2701 C C . GLU B 1 116 ? 12.812 -10.445 -3.633 1 98.5 116 GLU B C 1
ATOM 2703 O O . GLU B 1 116 ? 13.992 -10.102 -3.629 1 98.5 116 GLU B O 1
ATOM 2708 N N . VAL B 1 117 ? 11.969 -10.125 -2.697 1 98.06 117 VAL B N 1
ATOM 2709 C CA . VAL B 1 117 ? 12.383 -9.336 -1.541 1 98.06 117 VAL B CA 1
ATOM 2710 C C . VAL B 1 117 ? 13.18 -10.211 -0.577 1 98.06 117 VAL B C 1
ATOM 2712 O O . VAL B 1 117 ? 14.148 -9.758 0.035 1 98.06 117 VAL B O 1
ATOM 2715 N N . ALA B 1 118 ? 12.812 -11.43 -0.522 1 97.25 118 ALA B N 1
ATOM 2716 C CA . ALA B 1 118 ? 13.438 -12.344 0.431 1 97.25 118 ALA B CA 1
ATOM 2717 C C . ALA B 1 118 ? 14.789 -12.836 -0.093 1 97.25 118 ALA B C 1
ATOM 2719 O O . ALA B 1 118 ? 15.75 -12.945 0.665 1 97.25 118 ALA B O 1
ATOM 2720 N N . TYR B 1 119 ? 14.852 -13.125 -1.456 1 97.75 119 TYR B N 1
ATOM 2721 C CA . TYR B 1 119 ? 16.016 -13.844 -1.946 1 97.75 119 TYR B CA 1
ATOM 2722 C C . TYR B 1 119 ? 16.531 -13.227 -3.24 1 97.75 119 TYR B C 1
ATOM 2724 O O . TYR B 1 119 ? 17.656 -13.523 -3.674 1 97.75 119 TYR B O 1
ATOM 2732 N N . GLY B 1 120 ? 15.805 -12.398 -3.844 1 98 120 GLY B N 1
ATOM 2733 C CA . GLY B 1 120 ? 16.094 -12.055 -5.227 1 98 120 GLY B CA 1
ATOM 2734 C C . GLY B 1 120 ? 16.547 -10.617 -5.395 1 98 120 GLY B C 1
ATOM 2735 O O . GLY B 1 120 ? 17.406 -10.133 -4.648 1 98 120 GLY B O 1
ATOM 2736 N N . ALA B 1 121 ? 15.977 -9.938 -6.398 1 98 121 ALA B N 1
ATOM 2737 C CA . ALA B 1 121 ? 16.438 -8.648 -6.895 1 98 121 ALA B CA 1
ATOM 2738 C C . ALA B 1 121 ? 16.281 -7.562 -5.828 1 98 121 ALA B C 1
ATOM 2740 O O . ALA B 1 121 ? 17 -6.566 -5.844 1 98 121 ALA B O 1
ATOM 2741 N N . ALA B 1 122 ? 15.383 -7.742 -4.934 1 98 122 ALA B N 1
ATOM 2742 C CA . ALA B 1 122 ? 15.109 -6.703 -3.949 1 98 122 ALA B CA 1
ATOM 2743 C C . ALA B 1 122 ? 15.617 -7.105 -2.568 1 98 122 ALA B C 1
ATOM 2745 O O . ALA B 1 122 ? 15.219 -6.523 -1.558 1 98 122 ALA B O 1
ATOM 2746 N N . LYS B 1 123 ? 16.484 -8.117 -2.645 1 95 123 LYS B N 1
ATOM 2747 C CA . LYS B 1 123 ? 17.047 -8.562 -1.373 1 95 123 LYS B CA 1
ATOM 2748 C C . LYS B 1 123 ? 17.844 -7.441 -0.698 1 95 123 LYS B C 1
ATOM 2750 O O . LYS B 1 123 ? 18.594 -6.719 -1.357 1 95 123 LYS B O 1
ATOM 2755 N N . ASP B 1 124 ? 17.656 -7.062 0.548 1 91.56 124 ASP B N 1
ATOM 2756 C CA . ASP B 1 124 ? 18.391 -6.09 1.354 1 91.56 124 ASP B CA 1
ATOM 2757 C C . ASP B 1 124 ? 17.891 -4.672 1.081 1 91.56 124 ASP B C 1
ATOM 2759 O O . ASP B 1 124 ? 18.516 -3.699 1.514 1 91.56 124 ASP B O 1
ATOM 2763 N N . ASN B 1 125 ? 16.953 -4.617 0.18 1 92.81 125 ASN B N 1
ATOM 2764 C CA . ASN B 1 125 ? 16.375 -3.295 -0.038 1 92.81 125 ASN B CA 1
ATOM 2765 C C . ASN B 1 125 ? 15.453 -2.891 1.108 1 92.81 125 ASN B C 1
ATOM 2767 O O . ASN B 1 125 ? 14.664 -3.707 1.597 1 92.81 125 ASN B O 1
ATOM 2771 N N . HIS B 1 126 ? 15.641 -1.694 1.526 1 93.56 126 HIS B N 1
ATOM 2772 C CA . HIS B 1 126 ? 14.773 -1.13 2.557 1 93.56 126 HIS B CA 1
ATOM 2773 C C . HIS B 1 126 ? 13.742 -0.192 1.951 1 93.56 126 HIS B C 1
ATOM 2775 O O . HIS B 1 126 ? 13.891 0.257 0.812 1 93.56 126 HIS B O 1
ATOM 2781 N N . GLY B 1 127 ? 12.68 0.009 2.658 1 96.5 127 GLY B N 1
ATOM 2782 C CA . GLY B 1 127 ? 11.641 0.925 2.215 1 96.5 127 GLY B CA 1
ATOM 2783 C C . GLY B 1 127 ? 10.555 0.246 1.403 1 96.5 127 GLY B C 1
ATOM 2784 O O . GLY B 1 127 ? 10.164 -0.888 1.696 1 96.5 127 GLY B O 1
ATOM 2785 N N . VAL B 1 128 ? 10 0.962 0.471 1 98.31 128 VAL B N 1
ATOM 2786 C CA . VAL B 1 128 ? 8.844 0.521 -0.3 1 98.31 128 VAL B CA 1
ATOM 2787 C C . VAL B 1 128 ? 9.305 -0.114 -1.609 1 98.31 128 VAL B C 1
ATOM 2789 O O . VAL B 1 128 ? 9.93 0.55 -2.441 1 98.31 128 VAL B O 1
ATOM 2792 N N . VAL B 1 129 ? 9.039 -1.389 -1.785 1 98.75 129 VAL B N 1
ATOM 2793 C CA . VAL B 1 129 ? 9.344 -2.119 -3.01 1 98.75 129 VAL B CA 1
ATOM 2794 C C . VAL B 1 129 ? 8.055 -2.525 -3.713 1 98.75 129 VAL B C 1
ATOM 2796 O O . VAL B 1 129 ? 7.145 -3.076 -3.086 1 98.75 129 VAL B O 1
ATOM 2799 N N . ILE B 1 130 ? 7.914 -2.211 -4.992 1 98.88 130 ILE B N 1
ATOM 2800 C CA . ILE B 1 130 ? 6.809 -2.688 -5.816 1 98.88 130 ILE B CA 1
ATOM 2801 C C . ILE B 1 130 ? 7.332 -3.664 -6.867 1 98.88 130 ILE B C 1
ATOM 2803 O O . ILE B 1 130 ? 8.227 -3.326 -7.645 1 98.88 130 ILE B O 1
ATOM 2807 N N . VAL B 1 131 ? 6.816 -4.844 -6.82 1 98.81 131 VAL B N 1
ATOM 2808 C CA . VAL B 1 131 ? 7.133 -5.855 -7.824 1 98.81 131 VAL B CA 1
ATOM 2809 C C . VAL B 1 131 ? 5.957 -6.027 -8.781 1 98.81 131 VAL B C 1
ATOM 2811 O O . VAL B 1 131 ? 4.809 -6.164 -8.344 1 98.81 131 VAL B O 1
ATOM 2814 N N . THR B 1 132 ? 6.242 -5.945 -10.039 1 98.56 132 THR B N 1
ATOM 2815 C CA . THR B 1 132 ? 5.211 -6.188 -11.039 1 98.56 132 THR B CA 1
ATOM 2816 C C . THR B 1 132 ? 5.547 -7.414 -11.883 1 98.56 132 THR B C 1
ATOM 2818 O O . THR B 1 132 ? 6.719 -7.68 -12.156 1 98.56 132 THR B O 1
ATOM 2821 N N . THR B 1 133 ? 4.586 -8.141 -12.156 1 96.94 133 THR B N 1
ATOM 2822 C CA . THR B 1 133 ? 4.711 -9.25 -13.094 1 96.94 133 THR B CA 1
ATOM 2823 C C . THR B 1 133 ? 4.004 -8.938 -14.406 1 96.94 133 THR B C 1
ATOM 2825 O O . THR B 1 133 ? 2.775 -8.836 -14.445 1 96.94 133 THR B O 1
ATOM 2828 N N . LEU B 1 134 ? 4.785 -8.789 -15.453 1 96.81 134 LEU B N 1
ATOM 2829 C CA . LEU B 1 134 ? 4.262 -8.422 -16.766 1 96.81 134 LEU B CA 1
ATOM 2830 C C . LEU B 1 134 ? 4.07 -9.656 -17.641 1 96.81 134 LEU B C 1
ATOM 2832 O O . LEU B 1 134 ? 5.039 -10.219 -18.156 1 96.81 134 LEU B O 1
ATOM 2836 N N . GLY B 1 135 ? 2.861 -10.109 -17.812 1 93.62 135 GLY B N 1
ATOM 2837 C CA . GLY B 1 135 ? 2.488 -11.25 -18.625 1 93.62 135 GLY B CA 1
ATOM 2838 C C . GLY B 1 135 ? 1.18 -11.055 -19.359 1 93.62 135 GLY B C 1
ATOM 2839 O O . GLY B 1 135 ? 0.988 -10.039 -20.031 1 93.62 135 GLY B O 1
ATOM 2840 N N . THR B 1 136 ? 0.317 -12.141 -19.188 1 91.31 136 THR B N 1
ATOM 2841 C CA . THR B 1 136 ? -1.023 -11.969 -19.734 1 91.31 136 THR B CA 1
ATOM 2842 C C . THR B 1 136 ? -1.687 -10.719 -19.156 1 91.31 136 THR B C 1
ATOM 2844 O O . THR B 1 136 ? -2.271 -9.922 -19.891 1 91.31 136 THR B O 1
ATOM 2847 N N . GLY B 1 137 ? -1.616 -10.57 -17.922 1 94.44 137 GLY B N 1
ATOM 2848 C CA . GLY B 1 137 ? -1.973 -9.344 -17.234 1 94.44 137 GLY B CA 1
ATOM 2849 C C . GLY B 1 137 ? -0.816 -8.734 -16.469 1 94.44 137 GLY B C 1
ATOM 2850 O O . GLY B 1 137 ? 0.347 -9.031 -16.75 1 94.44 137 GLY B O 1
ATOM 2851 N N . ILE B 1 138 ? -1.11 -7.809 -15.648 1 97.06 138 ILE B N 1
ATOM 2852 C CA . ILE B 1 138 ? -0.105 -7.199 -14.781 1 97.06 138 ILE B CA 1
ATOM 2853 C C . ILE B 1 138 ? -0.436 -7.492 -13.32 1 97.06 138 ILE B C 1
ATOM 2855 O O . ILE B 1 138 ? -1.47 -7.051 -12.812 1 97.06 138 ILE B O 1
ATOM 2859 N N . GLY B 1 139 ? 0.373 -8.328 -12.68 1 97.12 139 GLY B N 1
ATOM 2860 C CA . GLY B 1 139 ? 0.289 -8.523 -11.242 1 97.12 139 GLY B CA 1
ATOM 2861 C C . GLY B 1 139 ? 1.177 -7.578 -10.453 1 97.12 139 GLY B C 1
ATOM 2862 O O . GLY B 1 139 ? 2.117 -7 -11.008 1 97.12 139 GLY B O 1
ATOM 2863 N N . SER B 1 140 ? 0.877 -7.422 -9.203 1 98.56 140 SER B N 1
ATOM 2864 C CA . SER B 1 140 ? 1.683 -6.527 -8.383 1 98.56 140 SER B CA 1
ATOM 2865 C C . SER B 1 140 ? 1.824 -7.062 -6.961 1 98.56 140 SER B C 1
ATOM 2867 O O . SER B 1 140 ? 0.942 -7.77 -6.469 1 98.56 140 SER B O 1
ATOM 2869 N N . ALA B 1 141 ? 2.883 -6.797 -6.363 1 98.75 141 ALA B N 1
ATOM 2870 C CA . ALA B 1 141 ? 3.145 -6.98 -4.938 1 98.75 141 ALA B CA 1
ATOM 2871 C C . ALA B 1 141 ? 3.758 -5.723 -4.324 1 98.75 141 ALA B C 1
ATOM 2873 O O . ALA B 1 141 ? 4.602 -5.074 -4.945 1 98.75 141 ALA B O 1
ATOM 2874 N N . LEU B 1 142 ? 3.293 -5.367 -3.23 1 98.81 142 LEU B N 1
ATOM 2875 C CA . LEU B 1 142 ? 3.805 -4.238 -2.463 1 98.81 142 LEU B CA 1
ATOM 2876 C C . LEU B 1 142 ? 4.387 -4.699 -1.133 1 98.81 142 LEU B C 1
ATOM 2878 O O . LEU B 1 142 ? 3.693 -5.336 -0.336 1 98.81 142 LEU B O 1
ATOM 2882 N N . VAL B 1 143 ? 5.688 -4.457 -0.923 1 98.5 143 VAL B N 1
ATOM 2883 C CA . VAL B 1 143 ? 6.387 -4.863 0.291 1 98.5 143 VAL B CA 1
ATOM 2884 C C . VAL B 1 143 ? 7.105 -3.662 0.9 1 98.5 143 VAL B C 1
ATOM 2886 O O . VAL B 1 143 ? 7.785 -2.912 0.193 1 98.5 143 VAL B O 1
ATOM 2889 N N . VAL B 1 144 ? 6.941 -3.438 2.166 1 97.69 144 VAL B N 1
ATOM 2890 C CA . VAL B 1 144 ? 7.637 -2.348 2.842 1 97.69 144 VAL B CA 1
ATOM 2891 C C . VAL B 1 144 ? 8.453 -2.898 4.008 1 97.69 144 VAL B C 1
ATOM 2893 O O . VAL B 1 144 ? 7.895 -3.471 4.949 1 97.69 144 VAL B O 1
ATOM 2896 N N . ASP B 1 145 ? 9.703 -2.793 3.953 1 95 145 ASP B N 1
ATOM 2897 C CA . ASP B 1 145 ? 10.641 -3.277 4.965 1 95 145 ASP B CA 1
ATOM 2898 C C . ASP B 1 145 ? 10.359 -4.738 5.312 1 95 145 ASP B C 1
ATOM 2900 O O . ASP B 1 145 ? 10.281 -5.098 6.488 1 95 145 ASP B O 1
ATOM 2904 N N . GLY B 1 146 ? 10.086 -5.441 4.281 1 94.75 146 GLY B N 1
ATOM 2905 C CA . GLY B 1 146 ? 9.938 -6.875 4.441 1 94.75 146 GLY B CA 1
ATOM 2906 C C . GLY B 1 146 ? 8.523 -7.289 4.805 1 94.75 146 GLY B C 1
ATOM 2907 O O . GLY B 1 146 ? 8.234 -8.477 4.949 1 94.75 146 GLY B O 1
ATOM 2908 N N . VAL B 1 147 ? 7.637 -6.352 4.938 1 96.88 147 VAL B N 1
ATOM 2909 C CA . VAL B 1 147 ? 6.25 -6.648 5.277 1 96.88 147 VAL B CA 1
ATOM 2910 C C . VAL B 1 147 ? 5.379 -6.539 4.027 1 96.88 147 VAL B C 1
ATOM 2912 O O . VAL B 1 147 ? 5.355 -5.496 3.371 1 96.88 147 VAL B O 1
ATOM 2915 N N . LEU B 1 148 ? 4.68 -7.605 3.723 1 97.94 148 LEU B N 1
ATOM 2916 C CA . LEU B 1 148 ? 3.83 -7.688 2.539 1 97.94 148 LEU B CA 1
ATOM 2917 C C . LEU B 1 148 ? 2.508 -6.965 2.771 1 97.94 148 LEU B C 1
ATOM 2919 O O . LEU B 1 148 ? 1.857 -7.164 3.801 1 97.94 148 LEU B O 1
ATOM 2923 N N . VAL B 1 149 ? 2.141 -6.043 1.911 1 98.44 149 VAL B N 1
ATOM 2924 C CA . VAL B 1 149 ? 0.758 -5.594 1.778 1 98.44 149 VAL B CA 1
ATOM 2925 C C . VAL B 1 149 ? -0.005 -6.535 0.849 1 98.44 149 VAL B C 1
ATOM 2927 O O . VAL B 1 149 ? 0.172 -6.492 -0.371 1 98.44 149 VAL B O 1
ATOM 2930 N N . PRO B 1 150 ? -0.842 -7.328 1.371 1 98.06 150 PRO B N 1
ATOM 2931 C CA . PRO B 1 150 ? -1.396 -8.406 0.545 1 98.06 150 PRO B CA 1
ATOM 2932 C C . PRO B 1 150 ? -2.416 -7.898 -0.474 1 98.06 150 PRO B C 1
ATOM 2934 O O . PRO B 1 150 ? -3.129 -6.93 -0.209 1 98.06 150 PRO B O 1
ATOM 2937 N N . ASN B 1 151 ? -2.449 -8.523 -1.626 1 98.19 151 ASN B N 1
ATOM 2938 C CA . ASN B 1 151 ? -3.549 -8.531 -2.586 1 98.19 151 ASN B CA 1
ATOM 2939 C C . ASN B 1 151 ? -3.664 -7.195 -3.318 1 98.19 151 ASN B C 1
ATOM 2941 O O . ASN B 1 151 ? -4.77 -6.742 -3.611 1 98.19 151 ASN B O 1
ATOM 2945 N N . THR B 1 152 ? -2.527 -6.516 -3.543 1 98.31 152 THR B N 1
ATOM 2946 C CA . THR B 1 152 ? -2.609 -5.312 -4.363 1 98.31 152 THR B CA 1
ATOM 2947 C C . THR B 1 152 ? -2.877 -5.672 -5.824 1 98.31 152 THR B C 1
ATOM 2949 O O . THR B 1 152 ? -2.328 -6.648 -6.34 1 98.31 152 THR B O 1
ATOM 2952 N N . GLU B 1 153 ? -3.783 -4.961 -6.473 1 97.75 153 GLU B N 1
ATOM 2953 C CA . GLU B 1 153 ? -4.129 -5.125 -7.879 1 97.75 153 GLU B CA 1
ATOM 2954 C C . GLU B 1 153 ? -3.799 -3.869 -8.68 1 97.75 153 GLU B C 1
ATOM 2956 O O . GLU B 1 153 ? -4.652 -3.342 -9.398 1 97.75 153 GLU B O 1
ATOM 2961 N N . LEU B 1 154 ? -2.566 -3.498 -8.648 1 98.5 154 LEU B N 1
ATOM 2962 C CA . LEU B 1 154 ? -2.152 -2.213 -9.203 1 98.5 154 LEU B CA 1
ATOM 2963 C C . LEU B 1 154 ? -2.098 -2.266 -10.727 1 98.5 154 LEU B C 1
ATOM 2965 O O . LEU B 1 154 ? -1.998 -1.228 -11.383 1 98.5 154 LEU B O 1
ATOM 2969 N N . GLY B 1 155 ? -2.16 -3.473 -11.289 1 98 155 GLY B N 1
ATOM 2970 C CA . GLY B 1 155 ? -2.291 -3.584 -12.727 1 98 155 GLY B CA 1
ATOM 2971 C C . GLY B 1 155 ? -3.578 -2.982 -13.258 1 98 155 GLY B C 1
ATOM 2972 O O . GLY B 1 155 ? -3.699 -2.719 -14.461 1 98 155 GLY B O 1
ATOM 2973 N N . HIS B 1 156 ? -4.484 -2.691 -12.391 1 97.56 156 HIS B N 1
ATOM 2974 C CA . HIS B 1 156 ? -5.816 -2.262 -12.805 1 97.56 156 HIS B CA 1
ATOM 2975 C C . HIS B 1 156 ? -6.043 -0.786 -12.492 1 97.56 156 HIS B C 1
ATOM 2977 O O . HIS B 1 156 ? -7.168 -0.295 -12.578 1 97.56 156 HIS B O 1
ATOM 2983 N N . ILE B 1 157 ? -5.031 -0.073 -12.078 1 98.38 157 ILE B N 1
ATOM 2984 C CA . ILE B 1 157 ? -5.211 1.367 -11.938 1 98.38 157 ILE B CA 1
ATOM 2985 C C . ILE B 1 157 ? -5.59 1.978 -13.281 1 98.38 157 ILE B C 1
ATOM 2987 O O . ILE B 1 157 ? -5.141 1.507 -14.336 1 98.38 157 ILE B O 1
ATOM 2991 N N . GLU B 1 158 ? -6.391 2.975 -13.234 1 98.38 158 GLU B N 1
ATOM 2992 C CA . GLU B 1 158 ? -6.773 3.676 -14.461 1 98.38 158 GLU B CA 1
ATOM 2993 C C . GLU B 1 158 ? -5.766 4.766 -14.812 1 98.38 158 GLU B C 1
ATOM 2995 O O . GLU B 1 158 ? -5.332 5.52 -13.938 1 98.38 158 GLU B O 1
ATOM 3000 N N . ILE B 1 159 ? -5.375 4.781 -16.031 1 98.06 159 ILE B N 1
ATOM 3001 C CA . ILE B 1 159 ? -4.484 5.805 -16.578 1 98.06 159 ILE B CA 1
ATOM 3002 C C . ILE B 1 159 ? -5.027 6.309 -17.906 1 98.06 159 ILE B C 1
ATOM 3004 O O . ILE B 1 159 ? -5.207 5.531 -18.844 1 98.06 159 ILE B O 1
ATOM 3008 N N . ASP B 1 160 ? -5.273 7.59 -17.984 1 96.44 160 ASP B N 1
ATOM 3009 C CA . ASP B 1 160 ? -5.797 8.227 -19.188 1 96.44 160 ASP B CA 1
ATOM 3010 C C . ASP B 1 160 ? -7.094 7.562 -19.656 1 96.44 160 ASP B C 1
ATOM 3012 O O . ASP B 1 160 ? -7.27 7.281 -20.828 1 96.44 160 ASP B O 1
ATOM 3016 N N . GLY B 1 161 ? -7.875 7.184 -18.672 1 96.5 161 GLY B N 1
ATOM 3017 C CA . GLY B 1 161 ? -9.211 6.684 -18.953 1 96.5 161 GLY B CA 1
ATOM 3018 C C . GLY B 1 161 ? -9.234 5.199 -19.266 1 96.5 161 GLY B C 1
ATOM 3019 O O . GLY B 1 161 ? -10.281 4.656 -19.641 1 96.5 161 GLY B O 1
ATOM 3020 N N . HIS B 1 162 ? -8.086 4.539 -19.125 1 96.31 162 HIS B N 1
ATOM 3021 C CA . HIS B 1 162 ? -8.016 3.117 -19.453 1 96.31 162 HIS B CA 1
ATOM 3022 C C . HIS B 1 162 ? -7.438 2.314 -18.281 1 96.31 162 HIS B C 1
ATOM 3024 O O . HIS B 1 162 ? -6.598 2.816 -17.531 1 96.31 162 HIS B O 1
ATOM 3030 N N . ASP B 1 163 ? -7.914 1.054 -18.203 1 96.12 163 ASP B N 1
ATOM 3031 C CA . ASP B 1 163 ? -7.25 0.093 -17.328 1 96.12 163 ASP B CA 1
ATOM 3032 C C . ASP B 1 163 ? -5.805 -0.142 -17.766 1 96.12 163 ASP B C 1
ATOM 3034 O O . ASP B 1 163 ? -5.547 -0.455 -18.938 1 96.12 163 ASP B O 1
ATOM 3038 N N . ALA B 1 164 ? -4.863 0.079 -16.875 1 96.94 164 ALA B N 1
ATOM 3039 C CA . ALA B 1 164 ? -3.445 0.056 -17.219 1 96.94 164 ALA B CA 1
ATOM 3040 C C . ALA B 1 164 ? -3.051 -1.281 -17.844 1 96.94 164 ALA B C 1
ATOM 3042 O O . ALA B 1 164 ? -2.236 -1.328 -18.766 1 96.94 164 ALA B O 1
ATOM 3043 N N . GLU B 1 165 ? -3.566 -2.357 -17.359 1 96.88 165 GLU B N 1
ATOM 3044 C CA . GLU B 1 165 ? -3.252 -3.695 -17.844 1 96.88 165 GLU B CA 1
ATOM 3045 C C . GLU B 1 165 ? -3.604 -3.838 -19.312 1 96.88 165 GLU B C 1
ATOM 3047 O O . GLU B 1 165 ? -2.881 -4.492 -20.078 1 96.88 165 GLU B O 1
ATOM 3052 N N . GLN B 1 166 ? -4.645 -3.232 -19.797 1 96.12 166 GLN B N 1
ATOM 3053 C CA . GLN B 1 166 ? -5.113 -3.342 -21.172 1 96.12 166 GLN B CA 1
ATOM 3054 C C . GLN B 1 166 ? -4.199 -2.58 -22.125 1 96.12 166 GLN B C 1
ATOM 3056 O O . GLN B 1 166 ? -4.324 -2.709 -23.344 1 96.12 166 GLN B O 1
ATOM 3061 N N . LYS B 1 167 ? -3.326 -1.809 -21.578 1 96.75 167 LYS B N 1
ATOM 3062 C CA . LYS B 1 167 ? -2.426 -1.017 -22.406 1 96.75 167 LYS B CA 1
ATOM 3063 C C . LYS B 1 167 ? -0.981 -1.487 -22.266 1 96.75 167 LYS B C 1
ATOM 3065 O O . LYS B 1 167 ? -0.222 -1.504 -23.234 1 96.75 167 LYS B O 1
ATOM 3070 N N . ALA B 1 168 ? -0.647 -1.949 -21.062 1 97.62 168 ALA B N 1
ATOM 3071 C CA . ALA B 1 168 ? 0.779 -2.055 -20.766 1 97.62 168 ALA B CA 1
ATOM 3072 C C . ALA B 1 168 ? 1.188 -3.506 -20.547 1 97.62 168 ALA B C 1
ATOM 3074 O O . ALA B 1 168 ? 2.375 -3.812 -20.422 1 97.62 168 ALA B O 1
ATOM 3075 N N . ALA B 1 169 ? 0.262 -4.453 -20.5 1 97.19 169 ALA B N 1
ATOM 3076 C CA . ALA B 1 169 ? 0.61 -5.859 -20.312 1 97.19 169 ALA B CA 1
ATOM 3077 C C . ALA B 1 169 ? 1.473 -6.371 -21.469 1 97.19 169 ALA B C 1
ATOM 3079 O O . ALA B 1 169 ? 1.4 -5.852 -22.578 1 97.19 169 ALA B O 1
ATOM 3080 N N . ALA B 1 170 ? 2.279 -7.375 -21.141 1 96.62 170 ALA B N 1
ATOM 3081 C CA . ALA B 1 170 ? 3.115 -7.965 -22.188 1 96.62 170 ALA B CA 1
ATOM 3082 C C . ALA B 1 170 ? 2.264 -8.586 -23.297 1 96.62 170 ALA B C 1
ATOM 3084 O O . ALA B 1 170 ? 2.625 -8.531 -24.469 1 96.62 170 ALA B O 1
ATOM 3085 N N . SER B 1 171 ? 1.185 -9.195 -22.938 1 95.81 171 SER B N 1
ATOM 3086 C CA . SER B 1 171 ? 0.281 -9.797 -23.906 1 95.81 171 SER B CA 1
ATOM 3087 C C . SER B 1 171 ? -0.22 -8.758 -24.906 1 95.81 171 SER B C 1
ATOM 3089 O O . SER B 1 171 ? -0.441 -9.07 -26.078 1 95.81 171 SER B O 1
ATOM 3091 N N . VAL B 1 172 ? -0.391 -7.527 -24.5 1 97 172 VAL B N 1
ATOM 3092 C CA . VAL B 1 172 ? -0.854 -6.441 -25.359 1 97 172 VAL B CA 1
ATOM 3093 C C . VAL B 1 172 ? 0.226 -6.098 -26.375 1 97 172 VAL B C 1
ATOM 3095 O O . VAL B 1 172 ? -0.071 -5.879 -27.547 1 97 172 VAL B O 1
ATOM 3098 N N . ARG B 1 173 ? 1.476 -6.012 -25.906 1 97.38 173 ARG B N 1
ATOM 3099 C CA . ARG B 1 173 ? 2.582 -5.773 -26.828 1 97.38 173 ARG B CA 1
ATOM 3100 C C . ARG B 1 173 ? 2.586 -6.797 -27.953 1 97.38 173 ARG B C 1
ATOM 3102 O O . ARG B 1 173 ? 2.734 -6.434 -29.125 1 97.38 173 ARG B O 1
ATOM 3109 N N . GLU B 1 174 ? 2.416 -8.023 -27.594 1 97.31 174 GLU B N 1
ATOM 3110 C CA . GLU B 1 174 ? 2.443 -9.109 -28.562 1 97.31 174 GLU B CA 1
ATOM 3111 C C . GLU B 1 174 ? 1.24 -9.047 -29.5 1 97.31 174 GLU B C 1
ATOM 3113 O O . GLU B 1 174 ? 1.388 -9.164 -30.719 1 97.31 174 GLU B O 1
ATOM 3118 N N . LYS B 1 175 ? 0.087 -8.891 -28.969 1 97.38 175 LYS B N 1
ATOM 3119 C CA . LYS B 1 175 ? -1.157 -8.875 -29.734 1 97.38 175 LYS B CA 1
ATOM 3120 C C . LYS B 1 175 ? -1.17 -7.727 -30.734 1 97.38 175 LYS B C 1
ATOM 3122 O O . LYS B 1 175 ? -1.62 -7.895 -31.875 1 97.38 175 LYS B O 1
ATOM 3127 N N . LYS B 1 176 ? -0.669 -6.578 -30.297 1 97.75 176 LYS B N 1
ATOM 3128 C CA . LYS B 1 176 ? -0.704 -5.391 -31.141 1 97.75 176 LYS B CA 1
ATOM 3129 C C . LYS B 1 176 ? 0.59 -5.238 -31.938 1 97.75 176 LYS B C 1
ATOM 3131 O O . LYS B 1 176 ? 0.761 -4.27 -32.688 1 97.75 176 LYS B O 1
ATOM 3136 N N . LYS B 1 177 ? 1.523 -6.156 -31.719 1 97.75 177 LYS B N 1
ATOM 3137 C CA . LYS B 1 177 ? 2.812 -6.16 -32.406 1 97.75 177 LYS B CA 1
ATOM 3138 C C . LYS B 1 177 ? 3.547 -4.836 -32.188 1 97.75 177 LYS B C 1
ATOM 3140 O O . LYS B 1 177 ? 4.047 -4.246 -33.156 1 97.75 177 LYS B O 1
ATOM 3145 N N . LEU B 1 178 ? 3.512 -4.402 -31.047 1 98 178 LEU B N 1
ATOM 3146 C CA . LEU B 1 178 ? 4.207 -3.164 -30.719 1 98 178 LEU B CA 1
ATOM 3147 C C . LEU B 1 178 ? 5.719 -3.379 -30.688 1 98 178 LEU B C 1
ATOM 3149 O O . LEU B 1 178 ? 6.195 -4.41 -30.219 1 98 178 LEU B O 1
ATOM 3153 N N . SER B 1 179 ? 6.398 -2.355 -31.172 1 98.31 179 SER B N 1
ATOM 3154 C CA . SER B 1 179 ? 7.84 -2.359 -30.953 1 98.31 179 SER B CA 1
ATOM 3155 C C . SER B 1 179 ? 8.188 -2.168 -29.484 1 98.31 179 SER B C 1
ATOM 3157 O O . SER B 1 179 ? 7.352 -1.704 -28.703 1 98.31 179 SER B O 1
ATOM 3159 N N . TRP B 1 180 ? 9.391 -2.52 -29.125 1 98.19 180 TRP B N 1
ATOM 3160 C CA . TRP B 1 180 ? 9.859 -2.326 -27.75 1 98.19 180 TRP B CA 1
ATOM 3161 C C . TRP B 1 180 ? 9.789 -0.856 -27.359 1 98.19 180 TRP B C 1
ATOM 3163 O O . TRP B 1 180 ? 9.438 -0.529 -26.219 1 98.19 180 TRP B O 1
ATOM 3173 N N . ASP B 1 181 ? 10.094 -0.002 -28.281 1 98.19 181 ASP B N 1
ATOM 3174 C CA . ASP B 1 181 ? 10.086 1.433 -28.016 1 98.19 181 ASP B CA 1
ATOM 3175 C C . ASP B 1 181 ? 8.664 1.926 -27.734 1 98.19 181 ASP B C 1
ATOM 3177 O O . ASP B 1 181 ? 8.445 2.691 -26.797 1 98.19 181 ASP B O 1
ATOM 3181 N N . LYS B 1 182 ? 7.793 1.477 -28.578 1 98.25 182 LYS B N 1
ATOM 3182 C CA . LYS B 1 182 ? 6.402 1.883 -28.391 1 98.25 182 LYS B CA 1
ATOM 3183 C C . LYS B 1 182 ? 5.844 1.34 -27.078 1 98.25 182 LYS B C 1
ATOM 3185 O O . LYS B 1 182 ? 5.137 2.047 -26.359 1 98.25 182 LYS B O 1
ATOM 3190 N N . TRP B 1 183 ? 6.137 0.139 -26.797 1 98.38 183 TRP B N 1
ATOM 3191 C CA . TRP B 1 183 ? 5.66 -0.479 -25.562 1 98.38 183 TRP B CA 1
ATOM 3192 C C . TRP B 1 183 ? 6.293 0.183 -24.344 1 98.38 183 TRP B C 1
ATOM 3194 O O . TRP B 1 183 ? 5.633 0.378 -23.328 1 98.38 183 TRP B O 1
ATOM 3204 N N . ALA B 1 184 ? 7.57 0.585 -24.406 1 98.44 184 ALA B N 1
ATOM 3205 C CA . ALA B 1 184 ? 8.273 1.251 -23.312 1 98.44 184 ALA B CA 1
ATOM 3206 C C . ALA B 1 184 ? 7.586 2.561 -22.938 1 98.44 184 ALA B C 1
ATOM 3208 O O . ALA B 1 184 ? 7.566 2.945 -21.766 1 98.44 184 ALA B O 1
ATOM 3209 N N . LYS B 1 185 ? 7.051 3.211 -23.906 1 98.31 185 LYS B N 1
ATOM 3210 C CA . LYS B 1 185 ? 6.32 4.445 -23.625 1 98.31 185 LYS B CA 1
ATOM 3211 C C . LYS B 1 185 ? 5.094 4.168 -22.75 1 98.31 185 LYS B C 1
ATOM 3213 O O . LYS B 1 185 ? 4.758 4.961 -21.875 1 98.31 185 LYS B O 1
ATOM 3218 N N . ARG B 1 186 ? 4.406 3.076 -23.062 1 98.31 186 ARG B N 1
ATOM 3219 C CA . ARG B 1 186 ? 3.266 2.676 -22.234 1 98.31 186 ARG B CA 1
ATOM 3220 C C . ARG B 1 186 ? 3.701 2.309 -20.828 1 98.31 186 ARG B C 1
ATOM 3222 O O . ARG B 1 186 ? 3.049 2.688 -19.859 1 98.31 186 ARG B O 1
ATOM 3229 N N . LEU B 1 187 ? 4.812 1.617 -20.75 1 98.69 187 LEU B N 1
ATOM 3230 C CA . LEU B 1 187 ? 5.363 1.255 -19.453 1 98.69 187 LEU B CA 1
ATOM 3231 C C . LEU B 1 187 ? 5.789 2.496 -18.672 1 98.69 187 LEU B C 1
ATOM 3233 O O . LEU B 1 187 ? 5.613 2.562 -17.453 1 98.69 187 LEU B O 1
ATOM 3237 N N . GLN B 1 188 ? 6.387 3.492 -19.391 1 98.75 188 GLN B N 1
ATOM 3238 C CA . GLN B 1 188 ? 6.773 4.75 -18.766 1 98.75 188 GLN B CA 1
ATOM 3239 C C . GLN B 1 188 ? 5.598 5.387 -18.031 1 98.75 188 GLN B C 1
ATOM 3241 O O . GLN B 1 188 ? 5.723 5.797 -16.875 1 98.75 188 GLN B O 1
ATOM 3246 N N . LYS B 1 189 ? 4.492 5.422 -18.734 1 98.25 189 LYS B N 1
ATOM 3247 C CA . LYS B 1 189 ? 3.293 6.012 -18.141 1 98.25 189 LYS B CA 1
ATOM 3248 C C . LYS B 1 189 ? 2.834 5.223 -16.922 1 98.25 189 LYS B C 1
ATOM 3250 O O . LYS B 1 189 ? 2.486 5.809 -15.891 1 98.25 189 LYS B O 1
ATOM 3255 N N . TYR B 1 190 ? 2.844 3.947 -17.047 1 98.75 190 TYR B N 1
ATOM 3256 C CA . TYR B 1 190 ? 2.396 3.061 -15.977 1 98.75 190 TYR B CA 1
ATOM 3257 C C . TYR B 1 190 ? 3.256 3.23 -14.734 1 98.75 190 TYR B C 1
ATOM 3259 O O . TYR B 1 190 ? 2.744 3.545 -13.656 1 98.75 190 TYR B O 1
ATOM 3267 N N . TYR B 1 191 ? 4.555 3.152 -14.844 1 98.81 191 TYR B N 1
ATOM 3268 C CA . TYR B 1 191 ? 5.453 3.199 -13.703 1 98.81 191 TYR B CA 1
ATOM 3269 C C . TYR B 1 191 ? 5.555 4.613 -13.141 1 98.81 191 TYR B C 1
ATOM 3271 O O . TYR B 1 191 ? 5.715 4.801 -11.938 1 98.81 191 TYR B O 1
ATOM 3279 N N . SER B 1 192 ? 5.43 5.625 -14.023 1 98.56 192 SER B N 1
ATOM 3280 C CA . SER B 1 192 ? 5.391 7 -13.531 1 98.56 192 SER B CA 1
ATOM 3281 C C . SER B 1 192 ? 4.176 7.227 -12.633 1 98.56 192 SER B C 1
ATOM 3283 O O . SER B 1 192 ? 4.266 7.941 -11.633 1 98.56 192 SER B O 1
ATOM 3285 N N . THR B 1 193 ? 3.117 6.621 -13.031 1 98.5 193 THR B N 1
ATOM 3286 C CA . THR B 1 193 ? 1.904 6.738 -12.227 1 98.5 193 THR B CA 1
ATOM 3287 C C . THR B 1 193 ? 2.082 6.043 -10.875 1 98.5 193 THR B C 1
ATOM 3289 O O . THR B 1 193 ? 1.736 6.605 -9.836 1 98.5 193 THR B O 1
ATOM 3292 N N . LEU B 1 194 ? 2.662 4.816 -10.883 1 98.62 194 LEU B N 1
ATOM 3293 C CA . LEU B 1 194 ? 2.922 4.109 -9.633 1 98.62 194 LEU B CA 1
ATOM 3294 C C . LEU B 1 194 ? 3.873 4.906 -8.75 1 98.62 194 LEU B C 1
ATOM 3296 O O . LEU B 1 194 ? 3.682 4.98 -7.531 1 98.62 194 LEU B O 1
ATOM 3300 N N . GLN B 1 195 ? 4.859 5.504 -9.375 1 98 195 GLN B N 1
ATOM 3301 C CA . GLN B 1 195 ? 5.824 6.336 -8.664 1 98 195 GLN B CA 1
ATOM 3302 C C . GLN B 1 195 ? 5.133 7.508 -7.969 1 98 195 GLN B C 1
ATOM 3304 O O . GLN B 1 195 ? 5.43 7.812 -6.812 1 98 195 GLN B O 1
ATOM 3309 N N . MET B 1 196 ? 4.281 8.109 -8.633 1 96.62 196 MET B N 1
ATOM 3310 C CA . MET B 1 196 ? 3.561 9.25 -8.078 1 96.62 196 MET B CA 1
ATOM 3311 C C . MET B 1 196 ? 2.654 8.812 -6.93 1 96.62 196 MET B C 1
ATOM 3313 O O . MET B 1 196 ? 2.586 9.484 -5.898 1 96.62 196 MET B O 1
ATOM 3317 N N . LEU B 1 197 ? 2.066 7.664 -7.004 1 97.94 197 LEU B N 1
ATOM 3318 C CA . LEU B 1 197 ? 1.061 7.215 -6.051 1 97.94 197 LEU B CA 1
ATOM 3319 C C . LEU B 1 197 ? 1.717 6.637 -4.801 1 97.94 197 LEU B C 1
ATOM 3321 O O . LEU B 1 197 ? 1.126 6.652 -3.719 1 97.94 197 LEU B O 1
ATOM 3325 N N . PHE B 1 198 ? 3.047 6.141 -4.918 1 98.25 198 PHE B N 1
ATOM 3326 C CA . PHE B 1 198 ? 3.541 5.336 -3.807 1 98.25 198 PHE B CA 1
ATOM 3327 C C . PHE B 1 198 ? 4.93 5.797 -3.383 1 98.25 198 PHE B C 1
ATOM 3329 O O . PHE B 1 198 ? 5.441 5.367 -2.344 1 98.25 198 PHE B O 1
ATOM 3336 N N . THR B 1 199 ? 5.613 6.562 -4.164 1 97.31 199 THR B N 1
ATOM 3337 C CA . THR B 1 199 ? 6.973 7.008 -3.887 1 97.31 199 THR B CA 1
ATOM 3338 C C . THR B 1 199 ? 7.859 5.828 -3.502 1 97.31 199 THR B C 1
ATOM 3340 O O . THR B 1 199 ? 8.547 5.863 -2.477 1 97.31 199 THR B O 1
ATOM 3343 N N . PRO B 1 200 ? 7.926 4.797 -4.359 1 98.12 200 PRO B N 1
ATOM 3344 C CA . PRO B 1 200 ? 8.664 3.588 -3.994 1 98.12 200 PRO B CA 1
ATOM 3345 C C . PRO B 1 200 ? 10.18 3.783 -4.035 1 98.12 200 PRO B C 1
ATOM 3347 O O . PRO B 1 200 ? 10.664 4.707 -4.691 1 98.12 200 PRO B O 1
ATOM 3350 N N . ASP B 1 201 ? 10.93 2.889 -3.363 1 98.06 201 ASP B N 1
ATOM 3351 C CA . ASP B 1 201 ? 12.391 2.881 -3.354 1 98.06 201 ASP B CA 1
ATOM 3352 C C . ASP B 1 201 ? 12.945 2.041 -4.504 1 98.06 201 ASP B C 1
ATOM 3354 O O . ASP B 1 201 ? 14.078 2.246 -4.938 1 98.06 201 ASP B O 1
ATOM 3358 N N . LEU B 1 202 ? 12.117 1.129 -4.938 1 98.62 202 LEU B N 1
ATOM 3359 C CA . LEU B 1 202 ? 12.578 0.196 -5.961 1 98.62 202 LEU B CA 1
ATOM 3360 C C . LEU B 1 202 ? 11.406 -0.439 -6.688 1 98.62 202 LEU B C 1
ATOM 3362 O O . LEU B 1 202 ? 10.414 -0.83 -6.059 1 98.62 202 LEU B O 1
ATOM 3366 N N . PHE B 1 203 ? 11.492 -0.495 -8.031 1 98.75 203 PHE B N 1
ATOM 3367 C CA . PHE B 1 203 ? 10.633 -1.348 -8.844 1 98.75 203 PHE B CA 1
ATOM 3368 C C . PHE B 1 203 ? 11.367 -2.621 -9.25 1 98.75 203 PHE B C 1
ATOM 3370 O O . PHE B 1 203 ? 12.555 -2.582 -9.586 1 98.75 203 PHE B O 1
ATOM 3377 N N . VAL B 1 204 ? 10.734 -3.703 -9.141 1 98.81 204 VAL B N 1
ATOM 3378 C CA . VAL B 1 204 ? 11.227 -4.957 -9.695 1 98.81 204 VAL B CA 1
ATOM 3379 C C . VAL B 1 204 ? 10.242 -5.488 -10.734 1 98.81 204 VAL B C 1
ATOM 3381 O O . VAL B 1 204 ? 9.031 -5.527 -10.492 1 98.81 204 VAL B O 1
ATOM 3384 N N . VAL B 1 205 ? 10.758 -5.867 -11.867 1 98.44 205 VAL B N 1
ATOM 3385 C CA . VAL B 1 205 ? 9.891 -6.312 -12.953 1 98.44 205 VAL B CA 1
ATOM 3386 C C . VAL B 1 205 ? 10.109 -7.801 -13.211 1 98.44 205 VAL B C 1
ATOM 3388 O O . VAL B 1 205 ? 11.219 -8.227 -13.531 1 98.44 205 VAL B O 1
ATOM 3391 N N . GLY B 1 206 ? 9.062 -8.5 -13.008 1 97.25 206 GLY B N 1
ATOM 3392 C CA . GLY B 1 206 ? 9.07 -9.922 -13.32 1 97.25 206 GLY B CA 1
ATOM 3393 C C . GLY B 1 206 ? 8.156 -10.281 -14.484 1 97.25 206 GLY B C 1
ATOM 3394 O O . GLY B 1 206 ? 7.844 -9.43 -15.312 1 97.25 206 GLY B O 1
ATOM 3395 N N . GLY B 1 207 ? 7.832 -11.594 -14.586 1 93.56 207 GLY B N 1
ATOM 3396 C CA . GLY B 1 207 ? 7.07 -12.094 -15.719 1 93.56 207 GLY B CA 1
ATOM 3397 C C . GLY B 1 207 ? 7.945 -12.57 -16.859 1 93.56 207 GLY B C 1
ATOM 3398 O O . GLY B 1 207 ? 9.133 -12.234 -16.922 1 93.56 207 GLY B O 1
ATOM 3399 N N . GLY B 1 208 ? 7.375 -13.328 -17.75 1 91.69 208 GLY B N 1
ATOM 3400 C CA . GLY B 1 208 ? 8.133 -13.914 -18.859 1 91.69 208 GLY B CA 1
ATOM 3401 C C . GLY B 1 208 ? 8.891 -12.883 -19.672 1 91.69 208 GLY B C 1
ATOM 3402 O O . GLY B 1 208 ? 10.039 -13.109 -20.047 1 91.69 208 GLY B O 1
ATOM 3403 N N . VAL B 1 209 ? 8.328 -11.75 -19.859 1 95.12 209 VAL B N 1
ATOM 3404 C CA . VAL B 1 209 ? 8.898 -10.734 -20.734 1 95.12 209 VAL B CA 1
ATOM 3405 C C . VAL B 1 209 ? 10.125 -10.109 -20.078 1 95.12 209 VAL B C 1
ATOM 3407 O O . VAL B 1 209 ? 10.93 -9.461 -20.75 1 95.12 209 VAL B O 1
ATOM 3410 N N . SER B 1 210 ? 10.258 -10.297 -18.734 1 95.44 210 SER B N 1
ATOM 3411 C CA . SER B 1 210 ? 11.375 -9.672 -18.031 1 95.44 210 SER B CA 1
ATOM 3412 C C . SER B 1 210 ? 12.711 -10.258 -18.484 1 95.44 210 SER B C 1
ATOM 3414 O O . SER B 1 210 ? 13.766 -9.656 -18.25 1 95.44 210 SER B O 1
ATOM 3416 N N . ARG B 1 211 ? 12.695 -11.422 -19.141 1 94.75 211 ARG B N 1
ATOM 3417 C CA . ARG B 1 211 ? 13.898 -12.008 -19.719 1 94.75 211 ARG B CA 1
ATOM 3418 C C . ARG B 1 211 ? 14.492 -11.102 -20.797 1 94.75 211 ARG B C 1
ATOM 3420 O O . ARG B 1 211 ? 15.664 -11.234 -21.156 1 94.75 211 ARG B O 1
ATOM 3427 N N . HIS B 1 212 ? 13.703 -10.25 -21.344 1 96.94 212 HIS B N 1
ATOM 3428 C CA . HIS B 1 212 ? 14.133 -9.305 -22.375 1 96.94 212 HIS B CA 1
ATOM 3429 C C . HIS B 1 212 ? 14.227 -7.891 -21.812 1 96.94 212 HIS B C 1
ATOM 3431 O O . HIS B 1 212 ? 14.055 -6.91 -22.531 1 96.94 212 HIS B O 1
ATOM 3437 N N . HIS B 1 213 ? 14.469 -7.828 -20.516 1 97.25 213 HIS B N 1
ATOM 3438 C CA . HIS B 1 213 ? 14.438 -6.551 -19.812 1 97.25 213 HIS B CA 1
ATOM 3439 C C . HIS B 1 213 ? 15.375 -5.539 -20.469 1 97.25 213 HIS B C 1
ATOM 3441 O O . HIS B 1 213 ? 15.117 -4.336 -20.453 1 97.25 213 HIS B O 1
ATOM 3447 N N . GLU B 1 214 ? 16.422 -5.918 -21.094 1 98.19 214 GLU B N 1
ATOM 3448 C CA . GLU B 1 214 ? 17.391 -5.023 -21.703 1 98.19 214 GLU B CA 1
ATOM 3449 C C . GLU B 1 214 ? 16.781 -4.25 -22.875 1 98.19 214 GLU B C 1
ATOM 3451 O O . GLU B 1 214 ? 17.312 -3.207 -23.266 1 98.19 214 GLU B O 1
ATOM 3456 N N . LYS B 1 215 ? 15.734 -4.762 -23.375 1 98.06 215 LYS B N 1
ATOM 3457 C CA . LYS B 1 215 ? 15.125 -4.168 -24.562 1 98.06 215 LYS B CA 1
ATOM 3458 C C . LYS B 1 215 ? 14.188 -3.025 -24.188 1 98.06 215 LYS B C 1
ATOM 3460 O O . LYS B 1 215 ? 13.812 -2.213 -25.031 1 98.06 215 LYS B O 1
ATOM 3465 N N . PHE B 1 216 ? 13.758 -2.973 -22.922 1 98.19 216 PHE B N 1
ATOM 3466 C CA . PHE B 1 216 ? 12.75 -1.957 -22.641 1 98.19 216 PHE B CA 1
ATOM 3467 C C . PHE B 1 216 ? 13.07 -1.234 -21.328 1 98.19 216 PHE B C 1
ATOM 3469 O O . PHE B 1 216 ? 12.758 -0.052 -21.188 1 98.19 216 PHE B O 1
ATOM 3476 N N . LEU B 1 217 ? 13.727 -1.85 -20.312 1 98.31 217 LEU B N 1
ATOM 3477 C CA . LEU B 1 217 ? 13.953 -1.208 -19.031 1 98.31 217 LEU B CA 1
ATOM 3478 C C . LEU B 1 217 ? 14.836 0.024 -19.188 1 98.31 217 LEU B C 1
ATOM 3480 O O . LEU B 1 217 ? 14.555 1.075 -18.609 1 98.31 217 LEU B O 1
ATOM 3484 N N . PRO B 1 218 ? 15.914 -0.069 -19.969 1 98.06 218 PRO B N 1
ATOM 3485 C CA . PRO B 1 218 ? 16.797 1.098 -20.109 1 98.06 218 PRO B CA 1
ATOM 3486 C C . PRO B 1 218 ? 16.094 2.283 -20.781 1 98.06 218 PRO B C 1
ATOM 3488 O O . PRO B 1 218 ? 16.609 3.404 -20.734 1 98.06 218 PRO B O 1
ATOM 3491 N N . LYS B 1 219 ? 14.992 2.039 -21.422 1 98.31 219 LYS B N 1
ATOM 3492 C CA . LYS B 1 219 ? 14.273 3.086 -22.141 1 98.31 219 LYS B CA 1
ATOM 3493 C C . LYS B 1 219 ? 13.383 3.889 -21.203 1 98.31 219 LYS B C 1
ATOM 3495 O O . LYS B 1 219 ? 12.828 4.918 -21.594 1 98.31 219 LYS B O 1
ATOM 3500 N N . LEU B 1 220 ? 13.242 3.424 -20 1 98.5 220 LEU B N 1
ATOM 3501 C CA . LEU B 1 220 ? 12.391 4.094 -19.031 1 98.5 220 LEU B CA 1
ATOM 3502 C C . LEU B 1 220 ? 13.148 5.207 -18.312 1 98.5 220 LEU B C 1
ATOM 3504 O O . LEU B 1 220 ? 14.328 5.055 -18 1 98.5 220 LEU B O 1
ATOM 3508 N N . ASP B 1 221 ? 12.477 6.328 -18.141 1 98.25 221 ASP B N 1
ATOM 3509 C CA . ASP B 1 221 ? 13.008 7.465 -17.391 1 98.25 221 ASP B CA 1
ATOM 3510 C C . ASP B 1 221 ? 12.227 7.68 -16.094 1 98.25 221 ASP B C 1
ATOM 3512 O O . ASP B 1 221 ? 11.227 8.398 -16.094 1 98.25 221 ASP B O 1
ATOM 3516 N N . LEU B 1 222 ? 12.711 7.07 -15.039 1 97.44 222 LEU B N 1
ATOM 3517 C CA . LEU B 1 222 ? 12.062 7.094 -13.734 1 97.44 222 LEU B CA 1
ATOM 3518 C C . LEU B 1 222 ? 13.023 7.605 -12.664 1 97.44 222 LEU B C 1
ATOM 3520 O O . LEU B 1 222 ? 14.234 7.383 -12.742 1 97.44 222 LEU B O 1
ATOM 3524 N N . LYS B 1 223 ? 12.516 8.305 -11.68 1 94.44 223 LYS B N 1
ATOM 3525 C CA . LYS B 1 223 ? 13.312 8.68 -10.508 1 94.44 223 LYS B CA 1
ATOM 3526 C C . LYS B 1 223 ? 13.57 7.477 -9.609 1 94.44 223 LYS B C 1
ATOM 3528 O O . LYS B 1 223 ? 14.609 7.406 -8.945 1 94.44 223 LYS B O 1
ATOM 3533 N N . THR B 1 224 ? 12.656 6.531 -9.617 1 97 224 THR B N 1
ATOM 3534 C CA . THR B 1 224 ? 12.781 5.297 -8.852 1 97 224 THR B CA 1
ATOM 3535 C C . THR B 1 224 ? 13.586 4.258 -9.641 1 97 224 THR B C 1
ATOM 3537 O O . THR B 1 224 ? 13.289 3.996 -10.805 1 97 224 THR B O 1
ATOM 3540 N N . PRO B 1 225 ? 14.625 3.684 -8.984 1 97.88 225 PRO B N 1
ATOM 3541 C CA . PRO B 1 225 ? 15.328 2.594 -9.664 1 97.88 225 PRO B CA 1
ATOM 3542 C C . PRO B 1 225 ? 14.406 1.439 -10.047 1 97.88 225 PRO B C 1
ATOM 3544 O O . PRO B 1 225 ? 13.414 1.182 -9.352 1 97.88 225 PRO B O 1
ATOM 3547 N N . ILE B 1 226 ? 14.719 0.798 -11.203 1 98.5 226 ILE B N 1
ATOM 3548 C CA . ILE B 1 226 ? 13.945 -0.336 -11.695 1 98.5 226 ILE B CA 1
ATOM 3549 C C . ILE B 1 226 ? 14.883 -1.433 -12.188 1 98.5 226 ILE B C 1
ATOM 3551 O O . ILE B 1 226 ? 15.852 -1.154 -12.906 1 98.5 226 ILE B O 1
ATOM 3555 N N . LYS B 1 227 ? 14.672 -2.643 -11.742 1 97.56 227 LYS B N 1
ATOM 3556 C CA . LYS B 1 227 ? 15.531 -3.744 -12.172 1 97.56 227 LYS B CA 1
ATOM 3557 C C . LYS B 1 227 ? 14.711 -5.004 -12.438 1 97.56 227 LYS B C 1
ATOM 3559 O O . LYS B 1 227 ? 13.586 -5.133 -11.945 1 97.56 227 LYS B O 1
ATOM 3564 N N . PRO B 1 228 ? 15.211 -5.93 -13.219 1 98.25 228 PRO B N 1
ATOM 3565 C CA . PRO B 1 228 ? 14.492 -7.18 -13.484 1 98.25 228 PRO B CA 1
ATOM 3566 C C . PRO B 1 228 ? 14.516 -8.133 -12.297 1 98.25 228 PRO B C 1
ATOM 3568 O O . PRO B 1 228 ? 15.461 -8.109 -11.5 1 98.25 228 PRO B O 1
ATOM 3571 N N . ALA B 1 229 ? 13.5 -8.906 -12.203 1 98.12 229 ALA B N 1
ATOM 3572 C CA . ALA B 1 229 ? 13.453 -9.969 -11.203 1 98.12 229 ALA B CA 1
ATOM 3573 C C . ALA B 1 229 ? 14.555 -11 -11.438 1 98.12 229 ALA B C 1
ATOM 3575 O O . ALA B 1 229 ? 15.039 -11.156 -12.562 1 98.12 229 ALA B O 1
ATOM 3576 N N . GLU B 1 230 ? 14.922 -11.68 -10.414 1 97.12 230 GLU B N 1
ATOM 3577 C CA . GLU B 1 230 ? 16.047 -12.594 -10.516 1 97.12 230 GLU B CA 1
ATOM 3578 C C . GLU B 1 230 ? 15.602 -14.047 -10.398 1 97.12 230 GLU B C 1
ATOM 3580 O O . GLU B 1 230 ? 16.25 -14.953 -10.922 1 97.12 230 GLU B O 1
ATOM 3585 N N . LEU B 1 231 ? 14.516 -14.289 -9.75 1 94.75 231 LEU B N 1
ATOM 3586 C CA . LEU B 1 231 ? 14.125 -15.664 -9.453 1 94.75 231 LEU B CA 1
ATOM 3587 C C . LEU B 1 231 ? 13.344 -16.266 -10.617 1 94.75 231 LEU B C 1
ATOM 3589 O O . LEU B 1 231 ? 13.242 -17.5 -10.734 1 94.75 231 LEU B O 1
ATOM 3593 N N . ARG B 1 232 ? 12.719 -15.453 -11.438 1 87.75 232 ARG B N 1
ATOM 3594 C CA . ARG B 1 232 ? 12.055 -15.875 -12.672 1 87.75 232 ARG B CA 1
ATOM 3595 C C . ARG B 1 232 ? 10.961 -16.891 -12.391 1 87.75 232 ARG B C 1
ATOM 3597 O O . ARG B 1 232 ? 10.039 -16.625 -11.609 1 87.75 232 ARG B O 1
ATOM 3604 N N . ASN B 1 233 ? 11.125 -18.094 -12.93 1 88.25 233 ASN B N 1
ATOM 3605 C CA . ASN B 1 233 ? 10.031 -19.062 -12.953 1 88.25 233 ASN B CA 1
ATOM 3606 C C . ASN B 1 233 ? 9.852 -19.734 -11.594 1 88.25 233 ASN B C 1
ATOM 3608 O O . ASN B 1 233 ? 8.836 -20.391 -11.352 1 88.25 233 ASN B O 1
ATOM 3612 N N . THR B 1 234 ? 10.688 -19.453 -10.68 1 95.25 234 THR B N 1
ATOM 3613 C CA . THR B 1 234 ? 10.578 -20.125 -9.391 1 95.25 234 THR B CA 1
ATOM 3614 C C . THR B 1 234 ? 9.969 -19.188 -8.344 1 95.25 234 THR B C 1
ATOM 3616 O O . THR B 1 23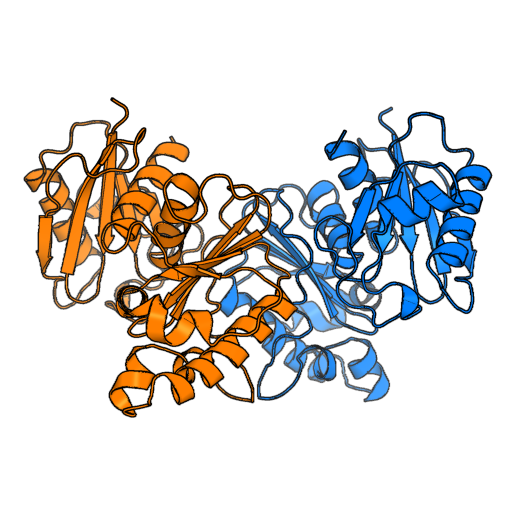4 ? 9.617 -19.625 -7.246 1 95.25 234 THR B O 1
ATOM 3619 N N . ALA B 1 235 ? 9.789 -17.938 -8.695 1 97.12 235 ALA B N 1
ATOM 3620 C CA . ALA B 1 235 ? 9.43 -16.906 -7.73 1 97.12 235 ALA B CA 1
ATOM 3621 C C . ALA B 1 235 ? 8.133 -17.25 -7.012 1 97.12 235 ALA B C 1
ATOM 3623 O O . ALA B 1 235 ? 8.039 -17.125 -5.789 1 97.12 235 ALA B O 1
ATOM 3624 N N . GLY B 1 236 ? 7.168 -17.688 -7.762 1 97.75 236 GLY B N 1
ATOM 3625 C CA . GLY B 1 236 ? 5.883 -18.031 -7.168 1 97.75 236 GLY B CA 1
ATOM 3626 C C . GLY B 1 236 ? 5.973 -19.141 -6.148 1 97.75 236 GLY B C 1
ATOM 3627 O O . GLY B 1 236 ? 5.441 -19.031 -5.043 1 97.75 236 GLY B O 1
ATOM 3628 N N . ILE B 1 237 ? 6.648 -20.234 -6.508 1 98.5 237 ILE B N 1
ATOM 3629 C CA . ILE B 1 237 ? 6.828 -21.391 -5.645 1 98.5 237 ILE B CA 1
ATOM 3630 C C . ILE B 1 237 ? 7.598 -20.984 -4.391 1 98.5 237 ILE B C 1
ATOM 3632 O O . ILE B 1 237 ? 7.172 -21.281 -3.27 1 98.5 237 ILE B O 1
ATOM 3636 N N . VAL B 1 238 ? 8.641 -20.266 -4.586 1 98.56 238 VAL B N 1
ATOM 3637 C CA . VAL B 1 238 ? 9.523 -19.859 -3.498 1 98.56 238 VAL B CA 1
ATOM 3638 C C . VAL B 1 238 ? 8.797 -18.906 -2.559 1 98.56 238 VAL B C 1
ATOM 3640 O O . VAL B 1 238 ? 8.859 -19.047 -1.336 1 98.56 238 VAL B O 1
ATOM 3643 N N . GLY B 1 239 ? 8.094 -17.938 -3.143 1 98.5 239 GLY B N 1
ATOM 3644 C CA . GLY B 1 239 ? 7.336 -17 -2.342 1 98.5 239 GLY B CA 1
ATOM 3645 C C . GLY B 1 239 ? 6.262 -17.656 -1.494 1 98.5 239 GLY B C 1
ATOM 3646 O O . GLY B 1 239 ? 6.121 -17.328 -0.311 1 98.5 239 GLY B O 1
ATOM 3647 N N . ALA B 1 240 ? 5.535 -18.562 -2.094 1 98.56 240 ALA B N 1
ATOM 3648 C CA . ALA B 1 240 ? 4.504 -19.297 -1.354 1 98.56 240 ALA B CA 1
ATOM 3649 C C . ALA B 1 240 ? 5.109 -20.094 -0.206 1 98.56 240 ALA B C 1
ATOM 3651 O O . ALA B 1 240 ? 4.582 -20.078 0.91 1 98.56 240 ALA B O 1
ATOM 3652 N N . ALA B 1 241 ? 6.227 -20.703 -0.438 1 98.44 241 ALA B N 1
ATOM 3653 C CA . ALA B 1 241 ? 6.895 -21.547 0.555 1 98.44 241 ALA B CA 1
ATOM 3654 C C . ALA B 1 241 ? 7.359 -20.719 1.749 1 98.44 241 ALA B C 1
ATOM 3656 O O . ALA B 1 241 ? 7.062 -21.047 2.898 1 98.44 241 ALA B O 1
ATOM 3657 N N . ILE B 1 242 ? 8.023 -19.672 1.486 1 97.62 242 ILE B N 1
ATOM 3658 C CA . ILE B 1 242 ? 8.609 -18.906 2.582 1 97.62 242 ILE B CA 1
ATOM 3659 C C . ILE B 1 242 ? 7.504 -18.234 3.393 1 97.62 242 ILE B C 1
ATOM 3661 O O . ILE B 1 242 ? 7.602 -18.125 4.617 1 97.62 242 ILE B O 1
ATOM 3665 N N . LEU B 1 243 ? 6.441 -17.75 2.777 1 97.62 243 LEU B N 1
ATOM 3666 C CA . LEU B 1 243 ? 5.344 -17.109 3.504 1 97.62 243 LEU B CA 1
ATOM 3667 C C . LEU B 1 243 ? 4.629 -18.125 4.391 1 97.62 243 LEU B C 1
ATOM 3669 O O . LEU B 1 243 ? 4.168 -17.797 5.484 1 97.62 243 LEU B O 1
ATOM 3673 N N . ALA B 1 244 ? 4.566 -19.344 3.912 1 97.62 244 ALA B N 1
ATOM 3674 C CA . ALA B 1 244 ? 3.99 -20.406 4.738 1 97.62 244 ALA B CA 1
ATOM 3675 C C . ALA B 1 244 ? 4.855 -20.688 5.965 1 97.62 244 ALA B C 1
ATOM 3677 O O . ALA B 1 244 ? 4.34 -20.938 7.055 1 97.62 244 ALA B O 1
ATOM 3678 N N . ALA B 1 245 ? 6.145 -20.609 5.801 1 97 245 ALA B N 1
ATOM 3679 C CA . ALA B 1 245 ? 7.086 -20.906 6.879 1 97 245 ALA B CA 1
ATOM 3680 C C . ALA B 1 245 ? 7.086 -19.797 7.926 1 97 245 ALA B C 1
ATOM 3682 O O . ALA B 1 245 ? 7.355 -20.047 9.102 1 97 245 ALA B O 1
ATOM 3683 N N . LYS B 1 246 ? 6.812 -18.547 7.641 1 92.75 246 LYS B N 1
ATOM 3684 C CA . LYS B 1 246 ? 6.797 -17.406 8.555 1 92.75 246 LYS B CA 1
ATOM 3685 C C . LYS B 1 246 ? 5.582 -17.453 9.477 1 92.75 246 LYS B C 1
ATOM 3687 O O . LYS B 1 246 ? 5.609 -16.906 10.57 1 92.75 246 LYS B O 1
ATOM 3692 N N . ASP B 1 247 ? 4.512 -17.906 9.023 1 76.94 247 ASP B N 1
ATOM 3693 C CA . ASP B 1 247 ? 3.275 -17.969 9.797 1 76.94 247 ASP B CA 1
ATOM 3694 C C . ASP B 1 247 ? 3.342 -19.078 10.852 1 76.94 247 ASP B C 1
ATOM 3696 O O . ASP B 1 247 ? 2.486 -19.156 11.734 1 76.94 247 ASP B O 1
ATOM 3700 N N . LYS B 1 248 ? 4.332 -19.953 10.75 1 59.34 248 LYS B N 1
ATOM 3701 C CA . LYS B 1 248 ? 4.477 -21 11.75 1 59.34 248 LYS B CA 1
ATOM 3702 C C . LYS B 1 248 ? 5.129 -20.469 13.023 1 59.34 248 LYS B C 1
ATOM 3704 O O . LYS B 1 248 ? 6.051 -19.641 12.953 1 59.34 248 LYS B O 1
#

Organism: NCBI:txid888439

Foldseek 3Di:
DQKAKFWEDALFWIKIAIADLVALHGPDDIDIDGQDVQNALLSVLVVVLVRCVVRVPDPPHAYFYADQAADDQQQGCDDDRHDRNSHRDRSQCSSCVNRVDGHHYAHQQQLLVLSCCPHKDVPPPAAWEWEWAAALFIGIWIAHRSRTPGDDPLQQDDDPNHGLRCQQHPVNCVVVVPALLRSLVSVLRSVQVVCVVGVTQEYEYAYPCLVVVVSRVVNHDDPHYYHYIGPHPCRSRSSRGNVSVVVD/DQKAKFWEDALFWIKIAIADLVQLHGPDDIDIDGQDVQNALLSVLVVVLVRCVVRVPDPPHAYFYADQAADDQQQGCDDDRHDRNSHRDRSQVSSCVNRVDGHHYAHQQQLLVLSCCPHKDVPPPAAWEWEWAAALFIDIWIAHRSRTPGDDPLQQDDDPRHGLRCQQHPVNCVVVVPALLRSLVSVLRSVQVVCVVGVTQEYEYAYPCLVVVVSRVVNHDDPHYYHYIGPHPCRSRSSRGNVSVVVD

Solvent-accessible surface area (backbone atoms only — not comparable to full-atom values): 24511 Å² total; per-residue (Å²): 131,64,55,17,30,7,25,28,50,47,76,71,32,32,33,33,33,41,26,31,65,85,72,59,42,67,72,46,80,67,45,74,44,71,41,48,85,72,38,30,57,64,51,44,25,48,52,52,44,48,48,44,58,73,67,62,61,60,87,88,48,31,30,7,33,10,36,71,34,42,47,60,92,38,24,24,73,48,56,82,69,56,33,65,75,34,49,71,36,38,52,36,58,47,28,24,72,68,57,67,48,76,52,38,61,42,26,28,40,37,13,26,31,48,22,24,42,72,59,30,63,41,42,90,58,66,49,37,36,39,24,34,31,32,29,81,44,34,37,21,15,40,32,40,66,84,43,73,47,67,37,36,37,64,23,58,43,38,53,95,60,33,51,36,30,78,63,49,9,46,44,41,32,62,76,67,63,48,50,53,68,60,44,27,55,42,42,40,54,52,52,51,50,49,40,65,33,35,57,42,59,32,39,32,35,29,45,77,58,33,81,50,35,83,65,31,58,79,73,44,89,64,94,48,52,71,45,54,50,64,53,65,92,46,16,29,27,39,12,12,8,52,56,24,48,66,77,101,132,64,56,16,30,7,24,28,50,47,74,72,32,32,35,34,34,42,26,31,66,85,73,58,41,69,70,46,78,68,45,73,44,70,41,50,85,73,39,31,56,64,52,44,24,46,51,51,43,48,49,44,58,74,65,61,60,59,87,87,48,32,29,7,33,10,37,71,34,42,46,60,93,38,23,24,72,46,57,82,69,56,33,65,75,35,48,71,35,39,52,38,60,46,30,24,71,68,56,68,48,77,53,36,61,43,25,28,39,36,13,25,31,48,24,24,42,72,60,31,64,41,42,90,58,65,48,36,38,40,24,33,30,33,30,82,45,34,37,21,16,40,32,40,65,84,42,73,47,66,37,36,37,66,26,57,44,37,52,95,61,33,50,37,29,79,63,49,9,45,44,42,32,61,75,68,63,49,50,52,67,61,44,27,53,42,43,39,54,52,52,51,49,50,40,65,32,36,56,41,58,30,39,33,35,29,43,77,58,33,80,50,34,83,67,32,58,78,73,45,90,65,95,47,52,72,44,54,48,65,54,64,92,45,16,31,27,40,13,11,8,52,57,24,50,67,76,101